Protein AF-0000000084941327 (afdb_homodimer)

Radius of gyration: 28.53 Å; Cα contacts (8 Å, |Δi|>4): 1091; chains: 2; bounding box: 85×82×48 Å

Sequence (778 aa):
MQFSSKAKGGLAVLAFLTAIGVCAWVYQLINGLGVTGMSNVNSWGLYIASFMLFVGLSAGGLIVASSASVFHIKQYKQVAVPAVITSTVCILVAALFILIDLGGVQRIWRLFANPNFTSPLLWDVCVITTYLVINILDLLWMCGKNADDRKVEALSRVALPVAILVHSVTAWIFGLQIARAWYTAIMAPIFVASALDSGLAILLIALACLDKVGLFVLSKDVFKSLAGLLATCIAVDAFFIGCEVLTMAYPGAGESVALSHMLTGATAPFFWAEIIGGLLVPFLILVFAKNRENTALVIIASALVVCGVFCKRIWLLLTSFITPNVYGGPGISLGTSDAVATHSPASVWATVGTYAPTAFEIAIWVGVISLGVIMFTMLSKKLLSSRAAMQFSSKAKGGLAVLAFLTAIGVCAWVYQLINGLGVTGMSNVNSWGLYIASFMLFVGLSAGGLIVASSASVFHIKQYKQVAVPAVITSTVCILVAALFILIDLGGVQRIWRLFANPNFTSPLLWDVCVITTYLVINILDLLWMCGKNADDRKVEALSRVALPVAILVHSVTAWIFGLQIARAWYTAIMAPIFVASALDSGLAILLIALACLDKVGLFVLSKDVFKSLAGLLATCIAVDAFFIGCEVLTMAYPGAGESVALSHMLTGATAPFFWAEIIGGLLVPFLILVFAKNRENTALVIIASALVVCGVFCKRIWLLLTSFITPNVYGGPGISLGTSDAVATHSPASVWATVGTYAPTAFEIAIWVGVISLGVIMFTMLSKKLLSSRAA

InterPro domains:
  IPR005614 NrfD-like [PF03916] (35-324)
  IPR052049 Membrane-bound electron transfer protein [PTHR34856] (36-377)

Solvent-accessible surface area (backbone atoms only — not comparable to full-atom values): 39212 Å² total; per-residue (Å²): 133,79,74,51,72,67,52,50,51,51,52,49,52,30,48,50,41,24,50,52,8,50,51,37,44,53,50,35,61,73,67,35,66,70,69,38,42,50,42,92,85,39,79,69,51,69,40,51,35,47,19,55,41,24,48,24,35,16,38,16,13,43,45,48,29,21,47,14,51,69,68,63,36,68,67,43,51,75,49,23,64,65,19,33,48,53,14,44,36,26,41,50,43,16,51,49,28,48,44,60,62,66,62,33,70,66,57,51,51,47,48,69,76,57,67,50,88,84,38,61,66,52,55,49,54,51,42,52,50,52,52,50,50,51,38,53,50,44,50,43,26,67,69,34,96,65,50,34,71,68,58,44,38,58,47,22,67,52,47,48,59,48,54,48,46,44,32,30,51,52,33,48,43,46,17,72,68,35,10,58,83,48,56,48,42,39,40,28,58,39,39,36,30,45,13,42,23,25,2,37,20,50,40,52,44,49,50,51,50,33,34,74,74,64,67,40,88,73,54,66,66,48,50,28,50,51,41,45,50,33,28,52,30,38,51,53,30,50,50,47,51,48,33,42,52,52,47,31,64,36,89,85,37,90,37,44,64,63,48,46,35,40,70,69,35,93,38,15,66,32,43,48,39,18,49,46,47,21,35,48,49,30,33,66,48,32,68,38,68,74,42,31,70,34,66,66,56,45,43,53,30,22,51,28,25,41,52,10,50,46,26,42,39,46,30,54,56,58,52,23,63,72,51,58,55,73,87,70,63,74,79,66,66,72,73,76,75,76,74,65,69,78,74,56,76,73,63,73,65,63,74,62,77,77,76,53,80,29,73,52,48,49,38,29,52,50,8,48,54,28,44,34,53,49,50,44,52,52,52,45,53,58,54,40,51,53,67,77,96,133,80,74,50,72,68,53,51,51,52,51,50,52,31,49,51,40,24,51,51,8,51,53,38,45,52,50,34,61,74,68,33,66,71,68,40,42,50,42,92,84,39,80,70,52,68,41,52,35,47,19,54,41,24,47,24,35,16,38,18,12,43,45,47,31,21,47,14,49,69,69,63,35,68,68,44,51,75,47,23,64,65,19,33,48,52,15,44,36,26,40,49,44,17,52,49,27,48,45,62,61,66,62,33,70,65,56,52,51,47,48,69,75,56,69,49,88,83,38,61,66,52,55,49,52,51,41,51,49,52,51,51,51,51,39,53,51,45,51,44,27,67,68,35,97,65,50,33,72,67,57,43,34,58,48,22,67,51,46,48,58,48,54,47,46,44,32,30,51,54,31,49,44,46,19,72,69,34,10,59,83,48,56,48,42,38,41,28,58,39,39,36,29,45,12,42,24,26,2,38,20,52,40,53,43,49,50,52,50,33,33,73,73,66,66,38,89,73,53,68,65,49,51,27,51,50,40,45,51,33,28,51,30,37,49,52,29,51,50,47,51,49,34,42,52,52,47,30,63,37,89,84,37,91,37,44,64,62,47,48,34,40,69,69,35,92,37,14,65,32,43,49,39,18,50,47,47,21,37,48,50,29,34,66,48,32,68,38,68,75,42,32,70,34,65,66,56,45,42,52,30,22,51,30,26,41,52,10,52,46,26,42,39,46,31,54,58,57,51,24,65,74,52,59,53,75,86,72,64,76,80,66,64,71,72,74,74,76,74,67,67,79,77,59,75,70,64,75,64,62,75,63,75,78,74,53,80,29,72,53,48,49,38,29,52,50,7,48,54,27,44,34,53,50,50,43,52,52,50,46,54,58,54,41,51,56,71,75,102

Foldseek 3Di:
DDFDPVRVVLLVVLVVLLVLLVVLLVVCLVVDCVLWLADPLQLDDDLVLLLLLLLLLLLALLLLLLCCLQVVVVLSVQCNLLSLLRSLLSLVLSVVSVCSSVSHPVVVVVCVVDPDVPDLVNVLVVLSVVLNVLSVVLNCCCQHPNNDSVVNNVSSVVNNVSSLVNQLSVQVCLCVAFAVLSVDPLSSVLSNLLSNLLNLLVSLVSQVVCCVSPLGPDDLVSQLVSLLVSLVSLVSNLVSVVVSLVQLPDPPRPNVVLNCCCCPNPLVVLNVLLPVQQRVVLNVQSVDSVSSSDSVSSNSSSVSNSSSSSSVSRSSSLSRSQRGPDPDDDPPPPPDPPVPPPPDPVPVSPPSSDGDTDPSRVSNVSSSVSVSVSSSVVSSNVRSVSVVD/DDFDPVRVVLLVVLVVLLVLLVVLLVVCLVVDCVLWLADPLQLDDDLVLLLLLLLLLLLALLLLLLCCLQVVVVLSVQCNLLSLLRSLLSLVLSVVSVQSSVSHPVVVVVCVVDPDVVDLVNVLVVLSVVLNVLSVVLNCCCQHPNNDSVVNNVSSVVNNVSSLVNQLSVQVCLCVAFAVLSVDPLSSVLSNLLSNLLNLLVSLVSQVVCCVSPLGPDDLVSQLVSLLVSLVSLVSNLVSVVVSLVQCPPPPRPNVVLNCCCCPNPLVVLNCLLPVQQRVVLNVQSVDSVSSSDSVSSNSSSVSNSSSSSSVSRSSSLSRSQRGPDDDDDPPPPPDPPVPPDPDPVPVSPPSSDGDTDPSRVSNVSSSVSVSVSSSVVSSNVRSVSVVD

pLDDT: mean 82.32, std 18.02, range [26.75, 98.5]

Nearest PDB structures (foldseek):
  8x2j-assembly1_C  TM=8.566E-01  e=9.165E-14  Chloroflexus aurantiacus J-10-fl
  6btm-assembly1_C  TM=8.550E-01  e=1.978E-13  Flavobacterium johnsoniae UW101
  6loe-assembly1_C  TM=8.663E-01  e=2.000E-11  Roseiflexus castenholzii DSM 13941
  6f0k-assembly1_C  TM=8.518E-01  e=1.090E-11  Rhodothermus marinus DSM 4252
  6btm-assembly1_F  TM=6.532E-01  e=4.441E-06  Flavobacterium johnsoniae UW101

Organism: Slackia exigua (strain ATCC 700122 / DSM 15923 / CIP 105133 / JCM 11022 / KCTC 5966 / S-7) (NCBI:txid649764)

Secondary structure (DSSP, 8-state):
-PPPHHHHHHHHHHHHHHHHHHHHHHHHHHH-GGGSS--SS----HHHHHHHHHHHHHHHHHHHHHHHHHTT-HHHHTTHHHHHHHHHHHHHHHHHHHHHHTT-HHHHHHHHHS--TT-HHHHHHHHHHHHHHHHHHHHHHHHSTT--HHHHHHHHHHHHHHHHHHHHHHHHHHHHHT-GGG--TTHHHHHHHHHHHHHHHHHHHHHHHHHHHTSSPPPHHHHHHHHHHHHHHHHHHHHHHHHHHHHHHSTT-TTHHHHHHHHHSTTHHHHHIIIIIIIIHHHHHHTSHHHHT-HHHHHHHHHHHHHHHHHHHHHHHHHHHHS-S-S--TTS----STTSSS--TTTGGG--------HHHHHHHHHHHHHHHHHHHHHHHHHHHHHH-/-PPPHHHHHHHHHHHHHHHHHHHHHHHHHHH-GGGSS--SS----HHHHHHHHHHHHHHHHHHHHHHHHHTT-HHHHTTHHHHHHHHHHHHHHHHHHHHHHTT-HHHHHHHHHS--TT-HHHHHHHHHHHHHHHHHHHHHHHHSTT--HHHHHHHHHHHHHHHHHHHHHHHHHHHHHT-GGG--TTHHHHHHHHHHHHHHHHHHHHHHHHHHHTSSPPPHHHHHHHHHHHHHHHHHHHHHHHHHHHHHHSTT-TTHHHHHHHHHSTTHHHHHIIIIIIIIHHHHHHTSHHHHT-HHHHHHHHHHHHHHHHHHHHHHHHHHHHS-S-S--TTS----GGGGSS--TTTGGG--------HHHHHHHHHHHHHHHHHHHHHHHHHHHHHH-

Structure (mmCIF, N/CA/C/O backbone):
data_AF-0000000084941327-model_v1
#
loop_
_entity.id
_entity.type
_entity.pdbx_description
1 polymer 'Polysulfide reductase, NrfD'
#
loop_
_atom_site.group_PDB
_atom_site.id
_atom_site.type_symbol
_atom_site.label_atom_id
_atom_site.label_alt_id
_atom_site.label_comp_id
_atom_site.label_asym_id
_atom_site.label_entity_id
_atom_site.label_seq_id
_atom_site.pdbx_PDB_ins_code
_atom_site.Cartn_x
_atom_site.Cartn_y
_atom_site.Cartn_z
_atom_site.occupancy
_atom_site.B_iso_or_equiv
_atom_site.auth_seq_id
_atom_site.auth_comp_id
_atom_site.auth_asym_id
_atom_site.auth_atom_id
_atom_site.pdbx_PDB_model_num
ATOM 1 N N . MET A 1 1 ? -15.281 -36.719 -10.477 1 48.69 1 MET A N 1
ATOM 2 C CA . MET A 1 1 ? -15.258 -36.062 -11.773 1 48.69 1 MET A CA 1
ATOM 3 C C . MET A 1 1 ? -14.094 -36.562 -12.617 1 48.69 1 MET A C 1
ATOM 5 O O . MET A 1 1 ? -12.945 -36.562 -12.164 1 48.69 1 MET A O 1
ATOM 9 N N . GLN A 1 2 ? -14.375 -37.406 -13.523 1 62.5 2 GLN A N 1
ATOM 10 C CA . GLN A 1 2 ? -13.406 -38.062 -14.406 1 62.5 2 GLN A CA 1
ATOM 11 C C . GLN A 1 2 ? -12.805 -37.031 -15.383 1 62.5 2 GLN A C 1
ATOM 13 O O . GLN A 1 2 ? -13.492 -36.125 -15.836 1 62.5 2 GLN A O 1
ATOM 18 N N . PHE A 1 3 ? -11.516 -36.906 -15.297 1 70.62 3 PHE A N 1
ATOM 19 C CA . PHE A 1 3 ? -10.844 -36.031 -16.25 1 70.62 3 PHE A CA 1
ATOM 20 C C . PHE A 1 3 ? -11.234 -36.375 -17.672 1 70.62 3 PHE A C 1
ATOM 22 O O . PHE A 1 3 ? -11.438 -37.531 -18 1 70.62 3 PHE A O 1
ATOM 29 N N . SER A 1 4 ? -11.578 -35.344 -18.422 1 75.38 4 SER A N 1
ATOM 30 C CA . SER A 1 4 ? -11.836 -35.531 -19.859 1 75.38 4 SER A CA 1
ATOM 31 C C . SER A 1 4 ? -10.625 -36.125 -20.562 1 75.38 4 SER A C 1
ATOM 33 O O . SER A 1 4 ? -9.516 -36.125 -20.031 1 75.38 4 SER A O 1
ATOM 35 N N . SER A 1 5 ? -10.773 -36.781 -21.672 1 74.56 5 SER A N 1
ATOM 36 C CA . SER A 1 5 ? -9.688 -37.344 -22.453 1 74.56 5 SER A CA 1
ATOM 37 C C . SER A 1 5 ? -8.625 -36.281 -22.781 1 74.56 5 SER A C 1
ATOM 39 O O . SER A 1 5 ? -7.426 -36.594 -22.75 1 74.56 5 SER A O 1
ATOM 41 N N . LYS A 1 6 ? -9.078 -35.156 -23.016 1 76.06 6 LYS A N 1
ATOM 42 C CA . LYS A 1 6 ? -8.148 -34.062 -23.312 1 76.06 6 LYS A CA 1
ATOM 43 C C . LYS A 1 6 ? -7.309 -33.688 -22.094 1 76.06 6 LYS A C 1
ATOM 45 O O . LYS A 1 6 ? -6.113 -33.406 -22.219 1 76.06 6 LYS A O 1
ATOM 50 N N . ALA A 1 7 ? -7.957 -33.812 -21.031 1 79.75 7 ALA A N 1
ATOM 51 C CA . ALA A 1 7 ? -7.262 -33.531 -19.781 1 79.75 7 ALA A CA 1
ATOM 52 C C . ALA A 1 7 ? -6.238 -34.594 -19.453 1 79.75 7 ALA A C 1
ATOM 54 O O . ALA A 1 7 ? -5.145 -34.312 -18.969 1 79.75 7 ALA A O 1
ATOM 55 N N . LYS A 1 8 ? -6.52 -35.781 -19.812 1 83.56 8 LYS A N 1
ATOM 56 C CA . LYS A 1 8 ? -5.59 -36.875 -19.578 1 83.56 8 LYS A CA 1
ATOM 57 C C . LYS A 1 8 ? -4.371 -36.75 -20.484 1 83.56 8 LYS A C 1
ATOM 59 O O . LYS A 1 8 ? -3.248 -37.062 -20.062 1 83.56 8 LYS A O 1
ATOM 64 N N . GLY A 1 9 ? -4.637 -36.375 -21.672 1 86.19 9 GLY A N 1
ATOM 65 C CA . GLY A 1 9 ? -3.539 -36.156 -22.609 1 86.19 9 GLY A CA 1
ATOM 66 C C . GLY A 1 9 ? -2.607 -35.031 -22.156 1 86.19 9 GLY A C 1
ATOM 67 O O . GLY A 1 9 ? -1.385 -35.156 -22.25 1 86.19 9 GLY A O 1
ATOM 68 N N . GLY A 1 10 ? -3.191 -33.969 -21.703 1 88.69 10 GLY A N 1
ATOM 69 C CA . GLY A 1 10 ? -2.387 -32.875 -21.203 1 88.69 10 GLY A CA 1
ATOM 70 C C . GLY A 1 10 ? -1.539 -33.25 -20 1 88.69 10 GLY A C 1
ATOM 71 O O . GLY A 1 10 ? -0.37 -32.875 -19.922 1 88.69 10 GLY A O 1
ATOM 72 N N . LEU A 1 11 ? -2.119 -34.031 -19.172 1 90.44 11 LEU A N 1
ATOM 73 C CA . LEU A 1 11 ? -1.398 -34.5 -17.984 1 90.44 11 LEU A CA 1
ATOM 74 C C . LEU A 1 11 ? -0.253 -35.438 -18.375 1 90.44 11 LEU A C 1
ATOM 76 O O . LEU A 1 11 ? 0.797 -35.438 -17.734 1 90.44 11 LEU A O 1
ATOM 80 N N . ALA A 1 12 ? -0.437 -36.188 -19.406 1 93.06 12 ALA A N 1
ATOM 81 C CA . ALA A 1 12 ? 0.609 -37.094 -19.891 1 93.06 12 ALA A CA 1
ATOM 82 C C . ALA A 1 12 ? 1.792 -36.312 -20.453 1 93.06 12 ALA A C 1
ATOM 84 O O . ALA A 1 12 ? 2.949 -36.688 -20.25 1 93.06 12 ALA A O 1
ATOM 85 N N . VAL A 1 13 ? 1.488 -35.312 -21.188 1 94.81 13 VAL A N 1
ATOM 86 C CA . VAL A 1 13 ? 2.541 -34.469 -21.734 1 94.81 13 VAL A CA 1
ATOM 87 C C . VAL A 1 13 ? 3.314 -33.781 -20.609 1 94.81 13 VAL A C 1
ATOM 89 O O . VAL A 1 13 ? 4.547 -33.719 -20.641 1 94.81 13 VAL A O 1
ATOM 92 N N . LEU A 1 14 ? 2.561 -33.312 -19.656 1 96.12 14 LEU A N 1
ATOM 93 C CA . LEU A 1 14 ? 3.197 -32.656 -18.516 1 96.12 14 LEU A CA 1
ATOM 94 C C . LEU A 1 14 ? 4.066 -33.656 -17.75 1 96.12 14 LEU A C 1
ATOM 96 O O . LEU A 1 14 ? 5.152 -33.312 -17.281 1 96.12 14 LEU A O 1
ATOM 100 N N . ALA A 1 15 ? 3.627 -34.875 -17.641 1 96.31 15 ALA A N 1
ATOM 101 C CA . ALA A 1 15 ? 4.406 -35.906 -16.969 1 96.31 15 ALA A CA 1
ATOM 102 C C . ALA A 1 15 ? 5.684 -36.219 -17.734 1 96.31 15 ALA A C 1
ATOM 104 O O . ALA A 1 15 ? 6.738 -36.438 -17.141 1 96.31 15 ALA A O 1
ATOM 105 N N . PHE A 1 16 ? 5.535 -36.219 -19 1 96.81 16 PHE A N 1
ATOM 106 C CA . PHE A 1 16 ? 6.691 -36.469 -19.859 1 96.81 16 PHE A CA 1
ATOM 107 C C . PHE A 1 16 ? 7.723 -35.375 -19.719 1 96.81 16 PHE A C 1
ATOM 109 O O . PHE A 1 16 ? 8.922 -35.625 -19.578 1 96.81 16 PHE A O 1
ATOM 116 N N . LEU A 1 17 ? 7.273 -34.188 -19.719 1 97.06 17 LEU A N 1
ATOM 117 C CA . LEU A 1 17 ? 8.164 -33.031 -19.562 1 97.06 17 LEU A CA 1
ATOM 118 C C . LEU A 1 17 ? 8.805 -33.031 -18.188 1 97.06 17 LEU A C 1
ATOM 120 O O . LEU A 1 17 ? 9.977 -32.656 -18.031 1 97.06 17 LEU A O 1
ATOM 124 N N . THR A 1 18 ? 8.039 -33.406 -17.234 1 97.38 18 THR A N 1
ATOM 125 C CA . THR A 1 18 ? 8.578 -33.5 -15.883 1 97.38 18 THR A CA 1
ATOM 126 C C . THR A 1 18 ? 9.688 -34.562 -15.828 1 97.38 18 THR A C 1
ATOM 128 O O . THR A 1 18 ? 10.727 -34.344 -15.203 1 97.38 18 THR A O 1
ATOM 131 N N . ALA A 1 19 ? 9.5 -35.656 -16.469 1 97.38 19 ALA A N 1
ATOM 132 C CA . ALA A 1 19 ? 10.5 -36.719 -16.5 1 97.38 19 ALA A CA 1
ATOM 133 C C . ALA A 1 19 ? 11.789 -36.25 -17.156 1 97.38 19 ALA A C 1
ATOM 135 O O . ALA A 1 19 ? 12.883 -36.562 -16.688 1 97.38 19 ALA A O 1
ATOM 136 N N . ILE A 1 20 ? 11.633 -35.531 -18.234 1 96.56 20 ILE A N 1
ATOM 137 C CA . ILE A 1 20 ? 12.797 -34.969 -18.922 1 96.56 20 ILE A CA 1
ATOM 138 C C . ILE A 1 20 ? 13.539 -34.031 -17.984 1 96.56 20 ILE A C 1
ATOM 140 O O . ILE A 1 20 ? 14.773 -34.031 -17.938 1 96.56 20 ILE A O 1
ATOM 144 N N . GLY A 1 21 ? 12.789 -33.219 -17.297 1 96 21 GLY A N 1
ATOM 145 C CA . GLY A 1 21 ? 13.391 -32.312 -16.344 1 96 21 GLY A CA 1
ATOM 146 C C . GLY A 1 21 ? 14.133 -33 -15.219 1 96 21 GLY A C 1
ATOM 147 O O . GLY A 1 21 ? 15.219 -32.594 -14.828 1 96 21 GLY A O 1
ATOM 148 N N . VAL A 1 22 ? 13.578 -34.062 -14.719 1 95.38 22 VAL A N 1
ATOM 149 C CA . VAL A 1 22 ? 14.211 -34.844 -13.648 1 95.38 22 VAL A CA 1
ATOM 150 C C . VAL A 1 22 ? 15.492 -35.469 -14.164 1 95.38 22 VAL A C 1
ATOM 152 O O . VAL A 1 22 ? 16.516 -35.5 -13.461 1 95.38 22 VAL A O 1
ATOM 155 N N . CYS A 1 23 ? 15.477 -35.969 -15.359 1 94.56 23 CYS A N 1
ATOM 156 C CA . CYS A 1 23 ? 16.672 -36.562 -15.953 1 94.56 23 CYS A CA 1
ATOM 157 C C . CYS A 1 23 ? 17.766 -35.531 -16.109 1 94.56 23 CYS A C 1
ATOM 159 O O . CYS A 1 23 ? 18.938 -35.812 -15.82 1 94.56 23 CYS A O 1
ATOM 161 N N . ALA A 1 24 ? 17.375 -34.406 -16.562 1 93.94 24 ALA A N 1
ATOM 162 C CA . ALA A 1 24 ? 18.359 -33.344 -16.703 1 93.94 24 ALA A CA 1
ATOM 163 C C . ALA A 1 24 ? 18.922 -32.906 -15.344 1 93.94 24 ALA A C 1
ATOM 165 O O . ALA A 1 24 ? 20.094 -32.594 -15.234 1 93.94 24 ALA A O 1
ATOM 166 N N . TRP A 1 25 ? 18.078 -32.906 -14.406 1 92.56 25 TRP A N 1
ATOM 167 C CA . TRP A 1 25 ? 18.516 -32.531 -13.062 1 92.56 25 TRP A CA 1
ATOM 168 C C . TRP A 1 25 ? 19.5 -33.562 -12.508 1 92.56 25 TRP A C 1
ATOM 170 O O . TRP A 1 25 ? 20.5 -33.188 -11.867 1 92.56 25 TRP A O 1
ATOM 180 N N . VAL A 1 26 ? 19.219 -34.812 -12.695 1 90.75 26 VAL A N 1
ATOM 181 C CA . VAL A 1 26 ? 20.125 -35.875 -12.25 1 90.75 26 VAL A CA 1
ATOM 182 C C . VAL A 1 26 ? 21.484 -35.719 -12.938 1 90.75 26 VAL A C 1
ATOM 184 O O . VAL A 1 26 ? 22.531 -35.906 -12.305 1 90.75 26 VAL A O 1
ATOM 187 N N . TYR A 1 27 ? 21.406 -35.375 -14.195 1 90.31 27 TYR A N 1
ATOM 188 C CA . TYR A 1 27 ? 22.656 -35.125 -14.922 1 90.31 27 TYR A CA 1
ATOM 189 C C . TYR A 1 27 ? 23.406 -33.969 -14.297 1 90.31 27 TYR A C 1
ATOM 191 O O . TYR A 1 27 ? 24.641 -34.031 -14.164 1 90.31 27 TYR A O 1
ATOM 199 N N . GLN A 1 28 ? 22.75 -32.969 -13.961 1 89.12 28 GLN A N 1
ATOM 200 C CA . GLN A 1 28 ? 23.359 -31.797 -13.328 1 89.12 28 GLN A CA 1
ATOM 201 C C . GLN A 1 28 ? 23.953 -32.156 -11.969 1 89.12 28 GLN A C 1
ATOM 203 O O . GLN A 1 28 ? 25 -31.625 -11.578 1 89.12 28 GLN A O 1
ATOM 208 N N . LEU A 1 29 ? 23.297 -33.031 -11.227 1 85.88 29 LEU A N 1
ATOM 209 C CA . LEU A 1 29 ? 23.766 -33.438 -9.914 1 85.88 29 LEU A CA 1
ATOM 210 C C . LEU A 1 29 ? 25.078 -34.219 -10.031 1 85.88 29 LEU A C 1
ATOM 212 O O . LEU A 1 29 ? 25.969 -34.094 -9.188 1 85.88 29 LEU A O 1
ATOM 216 N N . ILE A 1 30 ? 25.188 -34.969 -11.078 1 85.25 30 ILE A N 1
ATOM 217 C CA . ILE A 1 30 ? 26.359 -35.812 -11.266 1 85.25 30 ILE A CA 1
ATOM 218 C C . ILE A 1 30 ? 27.531 -35 -11.766 1 85.25 30 ILE A C 1
ATOM 220 O O . ILE A 1 30 ? 28.672 -35.188 -11.32 1 85.25 30 ILE A O 1
ATOM 224 N N . ASN A 1 31 ? 27.297 -34.031 -12.656 1 85.19 31 ASN A N 1
ATOM 225 C CA . ASN A 1 31 ? 28.359 -33.281 -13.289 1 85.19 31 ASN A CA 1
ATOM 226 C C . ASN A 1 31 ? 28.578 -31.938 -12.594 1 85.19 31 ASN A C 1
ATOM 228 O O . ASN A 1 31 ? 29.547 -31.219 -12.891 1 85.19 31 ASN A O 1
ATOM 232 N N . GLY A 1 32 ? 27.703 -31.625 -11.664 1 78.94 32 GLY A N 1
ATOM 233 C CA . GLY A 1 32 ? 27.844 -30.359 -10.961 1 78.94 32 GLY A CA 1
ATOM 234 C C . GLY A 1 32 ? 27.172 -29.203 -11.672 1 78.94 32 GLY A C 1
ATOM 235 O O . GLY A 1 32 ? 26.609 -29.375 -12.75 1 78.94 32 GLY A O 1
ATOM 236 N N . LEU A 1 33 ? 27.312 -27.984 -11.141 1 76.75 33 LEU A N 1
ATOM 237 C CA . LEU A 1 33 ? 26.641 -26.812 -11.672 1 76.75 33 LEU A CA 1
ATOM 238 C C . LEU A 1 33 ? 27.406 -26.25 -12.875 1 76.75 33 LEU A C 1
ATOM 240 O O . LEU A 1 33 ? 26.938 -25.312 -13.523 1 76.75 33 LEU A O 1
ATOM 244 N N . GLY A 1 34 ? 28.438 -26.844 -13.133 1 76 34 GLY A N 1
ATOM 245 C CA . GLY A 1 34 ? 29.219 -26.453 -14.305 1 76 34 GLY A CA 1
ATOM 246 C C . GLY A 1 34 ? 28.469 -26.672 -15.609 1 76 34 GLY A C 1
ATOM 247 O O . GLY A 1 34 ? 28.797 -26.062 -16.625 1 76 34 GLY A O 1
ATOM 248 N N . VAL A 1 35 ? 27.469 -27.484 -15.562 1 78.12 35 VAL A N 1
ATOM 249 C CA . VAL A 1 35 ? 26.688 -27.766 -16.766 1 78.12 35 VAL A CA 1
ATOM 250 C C . VAL A 1 35 ? 25.766 -26.578 -17.062 1 78.12 35 VAL A C 1
ATOM 252 O O . VAL A 1 35 ? 25.234 -26.469 -18.172 1 78.12 35 VAL A O 1
ATOM 255 N N . THR A 1 36 ? 25.625 -25.734 -16.109 1 81 36 THR A N 1
ATOM 256 C CA . THR A 1 36 ? 24.781 -24.547 -16.281 1 81 36 THR A CA 1
ATOM 257 C C . THR A 1 36 ? 25.594 -23.391 -16.875 1 81 36 THR A C 1
ATOM 259 O O . THR A 1 36 ? 26.797 -23.516 -17.078 1 81 36 THR A O 1
ATOM 262 N N . GLY A 1 37 ? 24.844 -22.375 -17.297 1 75 37 GLY A N 1
ATOM 263 C CA . GLY A 1 37 ? 25.516 -21.172 -17.797 1 75 37 GLY A CA 1
ATOM 264 C C . GLY A 1 37 ? 26.047 -20.281 -16.703 1 75 37 GLY A C 1
ATOM 265 O O . GLY A 1 37 ? 26.562 -19.203 -16.969 1 75 37 GLY A O 1
ATOM 266 N N . MET A 1 38 ? 26 -20.781 -15.539 1 75.12 38 MET A N 1
ATOM 267 C CA . MET A 1 38 ? 26.469 -19.984 -14.406 1 75.12 38 MET A CA 1
ATOM 268 C C . MET A 1 38 ? 27.984 -20.094 -14.242 1 75.12 38 MET A C 1
ATOM 270 O O . MET A 1 38 ? 28.594 -21.062 -14.719 1 75.12 38 MET A O 1
ATOM 274 N N . SER A 1 39 ? 28.469 -18.984 -13.805 1 68.31 39 SER A N 1
ATOM 275 C CA . SER A 1 39 ? 29.906 -18.938 -13.531 1 68.31 39 SER A CA 1
ATOM 276 C C . SER A 1 39 ? 30.188 -18.359 -12.148 1 68.31 39 SER A C 1
ATOM 278 O O . SER A 1 39 ? 29.25 -18.031 -11.406 1 68.31 39 SER A O 1
ATOM 280 N N . ASN A 1 40 ? 31.391 -18.359 -11.812 1 60.78 40 ASN A N 1
ATOM 281 C CA . ASN A 1 40 ? 31.781 -17.797 -10.523 1 60.78 40 ASN A CA 1
ATOM 282 C C . ASN A 1 40 ? 31.438 -16.312 -10.43 1 60.78 40 ASN A C 1
ATOM 284 O O . ASN A 1 40 ? 31.141 -15.805 -9.344 1 60.78 40 ASN A O 1
ATOM 288 N N . VAL A 1 41 ? 31.422 -15.734 -11.586 1 57.66 41 VAL A N 1
ATOM 289 C CA . VAL A 1 41 ? 31.125 -14.305 -11.617 1 57.66 41 VAL A CA 1
ATOM 290 C C . VAL A 1 41 ? 29.609 -14.102 -11.609 1 57.66 41 VAL A C 1
ATOM 292 O O . VAL A 1 41 ? 29.094 -13.195 -10.953 1 57.66 41 VAL A O 1
ATOM 295 N N . ASN A 1 42 ? 28.984 -15.047 -12.266 1 63.94 42 ASN A N 1
ATOM 296 C CA . ASN A 1 42 ? 27.516 -15.023 -12.344 1 63.94 42 ASN A CA 1
ATOM 297 C C . ASN A 1 42 ? 26.906 -16.219 -11.633 1 63.94 42 ASN A C 1
ATOM 299 O O . ASN A 1 42 ? 26.625 -17.234 -12.258 1 63.94 42 ASN A O 1
ATOM 303 N N . SER A 1 43 ? 26.672 -16.062 -10.398 1 69.38 43 SER A N 1
ATOM 304 C CA . SER A 1 43 ? 26.266 -17.188 -9.578 1 69.38 43 SER A CA 1
ATOM 305 C C . SER A 1 43 ? 24.734 -17.344 -9.578 1 69.38 43 SER A C 1
ATOM 307 O O . SER A 1 43 ? 24.219 -18.344 -9.07 1 69.38 43 SER A O 1
ATOM 309 N N . TRP A 1 44 ? 24.078 -16.375 -10.141 1 77.56 44 TRP A N 1
ATOM 310 C CA . TRP A 1 44 ? 22.625 -16.453 -10.172 1 77.56 44 TRP A CA 1
ATOM 311 C C . TRP A 1 44 ? 22.109 -16.422 -11.602 1 77.56 44 TRP A C 1
ATOM 313 O O . TRP A 1 44 ? 22.578 -15.641 -12.43 1 77.56 44 TRP A O 1
ATOM 323 N N . GLY A 1 45 ? 21.219 -17.391 -11.852 1 85.5 45 GLY A N 1
ATOM 324 C CA . GLY A 1 45 ? 20.688 -17.469 -13.203 1 85.5 45 GLY A CA 1
ATOM 325 C C . GLY A 1 45 ? 19.188 -17.719 -13.242 1 85.5 45 GLY A C 1
ATOM 326 O O . GLY A 1 45 ? 18.422 -17.078 -12.508 1 85.5 45 GLY A O 1
ATOM 327 N N . LEU A 1 46 ? 18.844 -18.656 -14.078 1 89.56 46 LEU A N 1
ATOM 328 C CA . LEU A 1 46 ? 17.438 -18.922 -14.352 1 89.56 46 LEU A CA 1
ATOM 329 C C . LEU A 1 46 ? 16.75 -19.5 -13.125 1 89.56 46 LEU A C 1
ATOM 331 O O . LEU A 1 46 ? 15.586 -19.172 -12.844 1 89.56 46 LEU A O 1
ATOM 335 N N . TYR A 1 47 ? 17.469 -20.328 -12.398 1 90.69 47 TYR A N 1
ATOM 336 C CA . TYR A 1 47 ? 16.875 -20.969 -11.227 1 90.69 47 TYR A CA 1
ATOM 337 C C . TYR A 1 47 ? 16.5 -19.953 -10.172 1 90.69 47 TYR A C 1
ATOM 339 O O . TYR A 1 47 ? 15.383 -19.969 -9.648 1 90.69 47 TYR A O 1
ATOM 347 N N . ILE A 1 48 ? 17.297 -19.016 -9.938 1 87.75 48 ILE A N 1
ATOM 348 C CA . ILE A 1 48 ? 17.062 -18.031 -8.898 1 87.75 48 ILE A CA 1
ATOM 349 C C . ILE A 1 48 ? 16.016 -17.031 -9.367 1 87.75 48 ILE A C 1
ATOM 351 O O . ILE A 1 48 ? 15.172 -16.594 -8.586 1 87.75 48 ILE A O 1
ATOM 355 N N . ALA A 1 49 ? 16.125 -16.656 -10.602 1 90.69 49 ALA A N 1
ATOM 356 C CA . ALA A 1 49 ? 15.094 -15.773 -11.148 1 90.69 49 ALA A CA 1
ATOM 357 C C . ALA A 1 49 ? 13.711 -16.406 -11.008 1 90.69 49 ALA A C 1
ATOM 359 O O . ALA A 1 49 ? 12.75 -15.727 -10.648 1 90.69 49 ALA A O 1
ATOM 360 N N . SER A 1 50 ? 13.672 -17.672 -11.289 1 95.19 50 SER A N 1
ATOM 361 C CA . SER A 1 50 ? 12.406 -18.391 -11.195 1 95.19 50 SER A CA 1
ATOM 362 C C . SER A 1 50 ? 11.984 -18.594 -9.742 1 95.19 50 SER A C 1
ATOM 364 O O . SER A 1 50 ? 10.797 -18.562 -9.422 1 95.19 50 SER A O 1
ATOM 366 N N . PHE A 1 51 ? 12.984 -18.812 -8.938 1 92.69 51 PHE A N 1
ATOM 367 C CA . PHE A 1 51 ? 12.711 -18.891 -7.504 1 92.69 51 PHE A CA 1
ATOM 368 C C . PHE A 1 51 ? 12.031 -17.609 -7.016 1 92.69 51 PHE A C 1
ATOM 370 O O . PHE A 1 51 ? 10.984 -17.672 -6.367 1 92.69 51 PHE A O 1
ATOM 377 N N . MET A 1 52 ? 12.547 -16.516 -7.398 1 91.81 52 MET A N 1
ATOM 378 C CA . MET A 1 52 ? 11.992 -15.227 -6.992 1 91.81 52 MET A CA 1
ATOM 379 C C . MET A 1 52 ? 10.594 -15.031 -7.566 1 91.81 52 MET A C 1
ATOM 381 O O . MET A 1 52 ? 9.695 -14.531 -6.879 1 91.81 52 MET A O 1
ATOM 385 N N . LEU A 1 53 ? 10.461 -15.438 -8.727 1 95.25 53 LEU A N 1
ATOM 386 C CA . LEU A 1 53 ? 9.164 -15.281 -9.383 1 95.25 53 LEU A CA 1
ATOM 387 C C . LEU A 1 53 ? 8.094 -16.094 -8.664 1 95.25 53 LEU A C 1
ATOM 389 O O . LEU A 1 53 ? 7.027 -15.562 -8.336 1 95.25 53 LEU A O 1
ATOM 393 N N . PHE A 1 54 ? 8.383 -17.281 -8.406 1 97 54 PHE A N 1
ATOM 394 C CA . PHE A 1 54 ? 7.359 -18.172 -7.867 1 97 54 PHE A CA 1
ATOM 395 C C . PHE A 1 54 ? 7.098 -17.859 -6.398 1 97 54 PHE A C 1
ATOM 397 O O . PHE A 1 54 ? 5.992 -18.078 -5.902 1 97 54 PHE A O 1
ATOM 404 N N . VAL A 1 55 ? 8.078 -17.422 -5.723 1 94.06 55 VAL A N 1
ATOM 405 C CA . VAL A 1 55 ? 7.797 -16.906 -4.387 1 94.06 55 VAL A CA 1
ATOM 406 C C . VAL A 1 55 ? 6.77 -15.781 -4.477 1 94.06 55 VAL A C 1
ATOM 408 O O . VAL A 1 55 ? 5.801 -15.75 -3.709 1 94.06 55 VAL A O 1
ATOM 411 N N . GLY A 1 56 ? 6.984 -14.914 -5.383 1 94.94 56 GLY A N 1
ATOM 412 C CA . GLY A 1 56 ? 6.047 -13.82 -5.594 1 94.94 56 GLY A CA 1
ATOM 413 C C . GLY A 1 56 ? 4.668 -14.297 -6.012 1 94.94 56 GLY A C 1
ATOM 414 O O . GLY A 1 56 ? 3.656 -13.805 -5.504 1 94.94 56 GLY A O 1
ATOM 415 N N . LEU A 1 57 ? 4.668 -15.211 -6.879 1 97.38 57 LEU A N 1
ATOM 416 C CA . LEU A 1 57 ? 3.398 -15.734 -7.375 1 97.38 57 LEU A CA 1
ATOM 417 C C . LEU A 1 57 ? 2.586 -16.359 -6.25 1 97.38 57 LEU A C 1
ATOM 419 O O . LEU A 1 57 ? 1.355 -16.391 -6.309 1 97.38 57 LEU A O 1
ATOM 423 N N . SER A 1 58 ? 3.199 -16.797 -5.289 1 96.69 58 SER A N 1
ATOM 424 C CA . SER A 1 58 ? 2.518 -17.5 -4.199 1 96.69 58 SER A CA 1
ATOM 425 C C . SER A 1 58 ? 1.755 -16.516 -3.316 1 96.69 58 SER A C 1
ATOM 427 O O . SER A 1 58 ? 0.863 -16.906 -2.564 1 96.69 58 SER A O 1
ATOM 429 N N . ALA A 1 59 ? 2.057 -15.273 -3.4 1 93.31 59 ALA A N 1
ATOM 430 C CA . ALA A 1 59 ? 1.538 -14.266 -2.477 1 93.31 59 ALA A CA 1
ATOM 431 C C . ALA A 1 59 ? 0.054 -14.008 -2.721 1 93.31 59 ALA A C 1
ATOM 433 O O . ALA A 1 59 ? -0.72 -13.852 -1.773 1 93.31 59 ALA A O 1
ATOM 434 N N . GLY A 1 60 ? -0.35 -14.008 -3.91 1 90.56 60 GLY A N 1
ATOM 435 C CA . GLY A 1 60 ? -1.706 -13.617 -4.266 1 90.56 60 GLY A CA 1
ATOM 436 C C . GLY A 1 60 ? -2.766 -14.492 -3.619 1 90.56 60 GLY A C 1
ATOM 437 O O . GLY A 1 60 ? -3.705 -13.984 -3.004 1 90.56 60 GLY A O 1
ATOM 438 N N . GLY A 1 61 ? -2.584 -15.758 -3.73 1 92.44 61 GLY A N 1
ATOM 439 C CA . GLY A 1 61 ? -3.574 -16.688 -3.195 1 92.44 61 GLY A CA 1
ATOM 440 C C . GLY A 1 61 ? -3.736 -16.578 -1.69 1 92.44 61 GLY A C 1
ATOM 441 O O . GLY A 1 61 ? -4.855 -16.438 -1.191 1 92.44 61 GLY A O 1
ATOM 442 N N . LEU A 1 62 ? -2.672 -16.562 -1.072 1 92.19 62 LEU A N 1
ATOM 443 C CA . LEU A 1 62 ? -2.73 -16.531 0.385 1 92.19 62 LEU A CA 1
ATOM 444 C C . LEU A 1 62 ? -3.254 -15.195 0.889 1 92.19 62 LEU A C 1
ATOM 446 O O . LEU A 1 62 ? -4.023 -15.148 1.852 1 92.19 62 LEU A O 1
ATOM 450 N N . ILE A 1 63 ? -2.891 -14.156 0.255 1 88.69 63 ILE A N 1
ATOM 451 C CA . ILE A 1 63 ? -3.301 -12.836 0.708 1 88.69 63 ILE A CA 1
ATOM 452 C C . ILE A 1 63 ? -4.789 -12.633 0.443 1 88.69 63 ILE A C 1
ATOM 454 O O . ILE A 1 63 ? -5.512 -12.094 1.287 1 88.69 63 ILE A O 1
ATOM 458 N N . VAL A 1 64 ? -5.258 -13.094 -0.668 1 88.94 64 VAL A N 1
ATOM 459 C CA . VAL A 1 64 ? -6.68 -12.992 -0.979 1 88.94 64 VAL A CA 1
ATOM 460 C C . VAL A 1 64 ? -7.488 -13.828 0.009 1 88.94 64 VAL A C 1
ATOM 462 O O . VAL A 1 64 ? -8.477 -13.344 0.57 1 88.94 64 VAL A O 1
ATOM 465 N N . ALA A 1 65 ? -7.059 -15.031 0.234 1 92.19 65 ALA A N 1
ATOM 466 C CA . ALA A 1 65 ? -7.773 -15.93 1.143 1 92.19 65 ALA A CA 1
ATOM 467 C C . ALA A 1 65 ? -7.754 -15.391 2.57 1 92.19 65 ALA A C 1
ATOM 469 O O . ALA A 1 65 ? -8.781 -15.391 3.258 1 92.19 65 ALA A O 1
ATOM 470 N N . SER A 1 66 ? -6.637 -14.914 2.967 1 90.25 66 SER A N 1
ATOM 471 C CA . SER A 1 66 ? -6.492 -14.422 4.332 1 90.25 66 SER A CA 1
ATOM 472 C C . SER A 1 66 ? -7.238 -13.109 4.527 1 90.25 66 SER A C 1
ATOM 474 O O . SER A 1 66 ? -7.836 -12.883 5.582 1 90.25 66 SER A O 1
ATOM 476 N N . SER A 1 67 ? -7.184 -12.242 3.574 1 84 67 SER A N 1
ATOM 477 C CA . SER A 1 67 ? -7.91 -10.984 3.674 1 84 67 SER A CA 1
ATOM 478 C C . SER A 1 67 ? -9.422 -11.219 3.709 1 84 67 SER A C 1
ATOM 480 O O . SER A 1 67 ? -10.148 -10.5 4.395 1 84 67 SER A O 1
ATOM 482 N N . ALA A 1 68 ? -9.859 -12.195 2.951 1 84.56 68 ALA A N 1
ATOM 483 C CA . ALA A 1 68 ? -11.273 -12.539 2.967 1 84.56 68 ALA A CA 1
ATOM 484 C C . ALA A 1 68 ? -11.727 -12.945 4.371 1 84.56 68 ALA A C 1
ATOM 486 O O . ALA A 1 68 ? -12.82 -12.578 4.809 1 84.56 68 ALA A O 1
ATOM 487 N N . SER A 1 69 ? -10.852 -13.633 4.965 1 83.06 69 SER A N 1
ATOM 488 C CA . SER A 1 69 ? -11.18 -14.125 6.297 1 83.06 69 SER A CA 1
ATOM 489 C C . SER A 1 69 ? -11.078 -13.008 7.34 1 83.06 69 SER A C 1
ATOM 491 O O . SER A 1 69 ? -11.969 -12.859 8.18 1 83.06 69 SER A O 1
ATOM 493 N N . VAL A 1 70 ? -10.117 -12.234 7.25 1 76.5 70 VAL A N 1
ATOM 494 C CA . VAL A 1 70 ? -9.852 -11.211 8.258 1 76.5 70 VAL A CA 1
ATOM 495 C C . VAL A 1 70 ? -10.859 -10.07 8.117 1 76.5 70 VAL A C 1
ATOM 497 O O . VAL A 1 70 ? -11.359 -9.555 9.125 1 76.5 70 VAL A O 1
ATOM 500 N N . PHE A 1 71 ? -11.211 -9.711 6.914 1 72.44 71 PHE A N 1
ATOM 501 C CA . PHE A 1 71 ? -12.094 -8.57 6.684 1 72.44 71 PHE A CA 1
ATOM 502 C C . PHE A 1 71 ? -13.516 -9.039 6.387 1 72.44 71 PHE A C 1
ATOM 504 O O . PHE A 1 71 ? -14.391 -8.227 6.066 1 72.44 71 PHE A O 1
ATOM 511 N N . HIS A 1 72 ? -13.719 -10.305 6.41 1 78 72 HIS A N 1
ATOM 512 C CA . HIS A 1 72 ? -15.023 -10.922 6.238 1 78 72 HIS A CA 1
ATOM 513 C C . HIS A 1 72 ? -15.664 -10.516 4.918 1 78 72 HIS A C 1
ATOM 515 O O . HIS A 1 72 ? -16.828 -10.094 4.887 1 78 72 HIS A O 1
ATOM 521 N N . ILE A 1 73 ? -14.844 -10.602 3.957 1 75.88 73 ILE A N 1
ATOM 522 C CA . ILE A 1 73 ? -15.344 -10.336 2.613 1 75.88 73 ILE A CA 1
ATOM 523 C C . ILE A 1 73 ? -15.93 -11.617 2.02 1 75.88 73 ILE A C 1
ATOM 525 O O . ILE A 1 73 ? -15.195 -12.453 1.492 1 75.88 73 ILE A O 1
ATOM 529 N N . LYS A 1 74 ? -17.203 -11.734 1.982 1 78.88 74 LYS A N 1
ATOM 530 C CA . LYS A 1 74 ? -17.906 -12.953 1.6 1 78.88 74 LYS A CA 1
ATOM 531 C C . LYS A 1 74 ? -17.594 -13.344 0.158 1 78.88 74 LYS A C 1
ATOM 533 O O . LYS A 1 74 ? -17.406 -14.523 -0.145 1 78.88 74 LYS A O 1
ATOM 538 N N . GLN A 1 75 ? -17.469 -12.406 -0.63 1 81.62 75 GLN A N 1
ATOM 539 C CA . GLN A 1 75 ? -17.234 -12.656 -2.047 1 81.62 75 GLN A CA 1
ATOM 540 C C . GLN A 1 75 ? -15.891 -13.352 -2.26 1 81.62 75 GLN A C 1
ATOM 542 O O . GLN A 1 75 ? -15.773 -14.242 -3.107 1 81.62 75 GLN A O 1
ATOM 547 N N . TYR A 1 76 ? -14.938 -13.047 -1.534 1 87.31 76 TYR A N 1
ATOM 548 C CA . TYR A 1 76 ? -13.594 -13.602 -1.723 1 87.31 76 TYR A CA 1
ATOM 549 C C . TYR A 1 76 ? -13.438 -14.914 -0.978 1 87.31 76 TYR A C 1
ATOM 551 O O . TYR A 1 76 ? -12.523 -15.695 -1.26 1 87.31 76 TYR A O 1
ATOM 559 N N . LYS A 1 77 ? -14.32 -15.188 -0.093 1 87.56 77 LYS A N 1
ATOM 560 C CA . LYS A 1 77 ? -14.289 -16.469 0.611 1 87.56 77 LYS A CA 1
ATOM 561 C C . LYS A 1 77 ? -14.609 -17.625 -0.332 1 87.56 77 LYS A C 1
ATOM 563 O O . LYS A 1 77 ? -14.156 -18.75 -0.121 1 87.56 77 LYS A O 1
ATOM 568 N N . GLN A 1 78 ? -15.312 -17.281 -1.331 1 89.25 78 GLN A N 1
ATOM 569 C CA . GLN A 1 78 ? -15.703 -18.297 -2.303 1 89.25 78 GLN A CA 1
ATOM 570 C C . GLN A 1 78 ? -14.484 -18.859 -3.021 1 89.25 78 GLN A C 1
ATOM 572 O O . GLN A 1 78 ? -14.5 -20.016 -3.467 1 89.25 78 GLN A O 1
ATOM 577 N N . VAL A 1 79 ? -13.453 -18.109 -3.094 1 93.56 79 VAL A N 1
ATOM 578 C CA . VAL A 1 79 ? -12.305 -18.562 -3.873 1 93.56 79 VAL A CA 1
ATOM 579 C C . VAL A 1 79 ? -11.133 -18.859 -2.939 1 93.56 79 VAL A C 1
ATOM 581 O O . VAL A 1 79 ? -10 -19.016 -3.389 1 93.56 79 VAL A O 1
ATOM 584 N N . ALA A 1 80 ? -11.359 -19.016 -1.705 1 93.69 80 ALA A N 1
ATOM 585 C CA . ALA A 1 80 ? -10.297 -19.172 -0.713 1 93.69 80 ALA A CA 1
ATOM 586 C C . ALA A 1 80 ? -9.523 -20.469 -0.918 1 93.69 80 ALA A C 1
ATOM 588 O O . ALA A 1 80 ? -8.289 -20.469 -0.908 1 93.69 80 ALA A O 1
ATOM 589 N N . VAL A 1 81 ? -10.242 -21.562 -1.155 1 94.19 81 VAL A N 1
ATOM 590 C CA . VAL A 1 81 ? -9.602 -22.859 -1.248 1 94.19 81 VAL A CA 1
ATOM 591 C C . VAL A 1 81 ? -8.719 -22.922 -2.494 1 94.19 81 VAL A C 1
ATOM 593 O O . VAL A 1 81 ? -7.516 -23.172 -2.402 1 94.19 81 VAL A O 1
ATOM 596 N N . PRO A 1 82 ? -9.266 -22.594 -3.652 1 95.88 82 PRO A N 1
ATOM 597 C CA . PRO A 1 82 ? -8.375 -22.609 -4.816 1 95.88 82 PRO A CA 1
ATOM 598 C C . PRO A 1 82 ? -7.242 -21.594 -4.695 1 95.88 82 PRO A C 1
ATOM 600 O O . PRO A 1 82 ? -6.145 -21.812 -5.215 1 95.88 82 PRO A O 1
ATOM 603 N N . ALA A 1 83 ? -7.469 -20.531 -4.035 1 96.81 83 ALA A N 1
ATOM 604 C CA . ALA A 1 83 ? -6.434 -19.516 -3.834 1 96.81 83 ALA A CA 1
ATOM 605 C C . ALA A 1 83 ? -5.273 -20.078 -3.012 1 96.81 83 ALA A C 1
ATOM 607 O O . ALA A 1 83 ? -4.109 -19.906 -3.379 1 96.81 83 ALA A O 1
ATOM 608 N N . VAL A 1 84 ? -5.582 -20.781 -1.986 1 96.69 84 VAL A N 1
ATOM 609 C CA . VAL A 1 84 ? -4.539 -21.328 -1.122 1 96.69 84 VAL A CA 1
ATOM 610 C C . VAL A 1 84 ? -3.844 -22.484 -1.821 1 96.69 84 VAL A C 1
ATOM 612 O O . VAL A 1 84 ? -2.641 -22.688 -1.648 1 96.69 84 VAL A O 1
ATOM 615 N N . ILE A 1 85 ? -4.551 -23.203 -2.605 1 97.19 85 ILE A N 1
ATOM 616 C CA . ILE A 1 85 ? -3.939 -24.266 -3.398 1 97.19 85 ILE A CA 1
ATOM 617 C C . ILE A 1 85 ? -2.9 -23.672 -4.344 1 97.19 85 ILE A C 1
ATOM 619 O O . ILE A 1 85 ? -1.777 -24.172 -4.438 1 97.19 85 ILE A O 1
ATOM 623 N N . THR A 1 86 ? -3.324 -22.625 -5.031 1 97.88 86 THR A N 1
ATOM 624 C CA . THR A 1 86 ? -2.414 -21.938 -5.945 1 97.88 86 THR A CA 1
ATOM 625 C C . THR A 1 86 ? -1.171 -21.453 -5.211 1 97.88 86 THR A C 1
ATOM 627 O O . THR A 1 86 ? -0.049 -21.625 -5.691 1 97.88 86 THR A O 1
ATOM 630 N N . SER A 1 87 ? -1.383 -20.859 -4.086 1 97.94 87 SER A N 1
ATOM 631 C CA . SER A 1 87 ? -0.281 -20.375 -3.26 1 97.94 87 SER A CA 1
ATOM 632 C C . SER A 1 87 ? 0.653 -21.516 -2.861 1 97.94 87 SER A C 1
ATOM 634 O O . SER A 1 87 ? 1.875 -21.391 -2.953 1 97.94 87 SER A O 1
ATOM 636 N N . THR A 1 88 ? 0.104 -22.594 -2.475 1 97.62 88 THR A N 1
ATOM 637 C CA . THR A 1 88 ? 0.864 -23.75 -2.006 1 97.62 88 THR A CA 1
ATOM 638 C C . THR A 1 88 ? 1.724 -24.328 -3.127 1 97.62 88 THR A C 1
ATOM 640 O O . THR A 1 88 ? 2.914 -24.578 -2.936 1 97.62 88 THR A O 1
ATOM 643 N N . VAL A 1 89 ? 1.157 -24.5 -4.219 1 98.12 89 VAL A N 1
ATOM 644 C CA . VAL A 1 89 ? 1.878 -25.078 -5.348 1 98.12 89 VAL A CA 1
ATOM 645 C C . VAL A 1 89 ? 3.002 -24.125 -5.777 1 98.12 89 VAL A C 1
ATOM 647 O O . VAL A 1 89 ? 4.121 -24.578 -6.051 1 98.12 89 VAL A O 1
ATOM 650 N N . CYS A 1 90 ? 2.707 -22.859 -5.812 1 98.06 90 CYS A N 1
ATOM 651 C CA . CYS A 1 90 ? 3.717 -21.891 -6.227 1 98.06 90 CYS A CA 1
ATOM 652 C C . CYS A 1 90 ? 4.898 -21.891 -5.266 1 98.06 90 CYS A C 1
ATOM 654 O O . CYS A 1 90 ? 6.055 -21.828 -5.695 1 98.06 90 CYS A O 1
ATOM 656 N N . ILE A 1 91 ? 4.602 -21.938 -4.02 1 96.56 91 ILE A N 1
ATOM 657 C CA . ILE A 1 91 ? 5.695 -21.906 -3.051 1 96.56 91 ILE A CA 1
ATOM 658 C C . ILE A 1 91 ? 6.5 -23.203 -3.129 1 96.56 91 ILE A C 1
ATOM 660 O O . ILE A 1 91 ? 7.719 -23.188 -2.934 1 96.56 91 ILE A O 1
ATOM 664 N N . LEU A 1 92 ? 5.898 -24.297 -3.402 1 96.62 92 LEU A N 1
ATOM 665 C CA . LEU A 1 92 ? 6.602 -25.562 -3.578 1 96.62 92 LEU A CA 1
ATOM 666 C C . LEU A 1 92 ? 7.5 -25.516 -4.809 1 96.62 92 LEU A C 1
ATOM 668 O O . LEU A 1 92 ? 8.625 -26.016 -4.777 1 96.62 92 LEU A O 1
ATOM 672 N N . VAL A 1 93 ? 6.98 -25 -5.848 1 97.06 93 VAL A N 1
ATOM 673 C CA . VAL A 1 93 ? 7.773 -24.844 -7.066 1 97.06 93 VAL A CA 1
ATOM 674 C C . VAL A 1 93 ? 8.984 -23.953 -6.785 1 97.06 93 VAL A C 1
ATOM 676 O O . VAL A 1 93 ? 10.094 -24.25 -7.242 1 97.06 93 VAL A O 1
ATOM 679 N N . ALA A 1 94 ? 8.742 -22.859 -6.051 1 95.25 94 ALA A N 1
ATOM 680 C CA . ALA A 1 94 ? 9.844 -22 -5.656 1 95.25 94 ALA A CA 1
ATOM 681 C C . ALA A 1 94 ? 10.898 -22.766 -4.867 1 95.25 94 ALA A C 1
ATOM 683 O O . ALA A 1 94 ? 12.102 -22.641 -5.125 1 95.25 94 ALA A O 1
ATOM 684 N N . ALA A 1 95 ? 10.477 -23.562 -3.971 1 91 95 ALA A N 1
ATOM 685 C CA . ALA A 1 95 ? 11.383 -24.375 -3.156 1 91 95 ALA A CA 1
ATOM 686 C C . ALA A 1 95 ? 12.195 -25.328 -4.02 1 91 95 ALA A C 1
ATOM 688 O O . ALA A 1 95 ? 13.383 -25.562 -3.766 1 91 95 ALA A O 1
ATOM 689 N N . LEU A 1 96 ? 11.602 -25.875 -5 1 93 96 LEU A N 1
ATOM 690 C CA . LEU A 1 96 ? 12.297 -26.797 -5.898 1 93 96 LEU A CA 1
ATOM 691 C C . LEU A 1 96 ? 13.391 -26.062 -6.672 1 93 96 LEU A C 1
ATOM 693 O O . LEU A 1 96 ? 14.492 -26.594 -6.836 1 93 96 LEU A O 1
ATOM 697 N N . PHE A 1 97 ? 13.109 -24.906 -7.141 1 92.94 97 PHE A N 1
ATOM 698 C CA . PHE A 1 97 ? 14.086 -24.156 -7.914 1 92.94 97 PHE A CA 1
ATOM 699 C C . PHE A 1 97 ? 15.305 -23.812 -7.062 1 92.94 97 PHE A C 1
ATOM 701 O O . PHE A 1 97 ? 16.438 -23.891 -7.539 1 92.94 97 PHE A O 1
ATOM 708 N N . ILE A 1 98 ? 15.086 -23.422 -5.844 1 87.06 98 ILE A N 1
ATOM 709 C CA . ILE A 1 98 ? 16.219 -23.047 -4.996 1 87.06 98 ILE A CA 1
ATOM 710 C C . ILE A 1 98 ? 17.016 -24.297 -4.641 1 87.06 98 ILE A C 1
ATOM 712 O O . ILE A 1 98 ? 18.234 -24.25 -4.535 1 87.06 98 ILE A O 1
ATOM 716 N N . LEU A 1 99 ? 16.375 -25.391 -4.43 1 85.69 99 LEU A N 1
ATOM 717 C CA . LEU A 1 99 ? 17.062 -26.656 -4.156 1 85.69 99 LEU A CA 1
ATOM 718 C C . LEU A 1 99 ? 17.938 -27.062 -5.332 1 85.69 99 LEU A C 1
ATOM 720 O O . LEU A 1 99 ? 19.062 -27.531 -5.137 1 85.69 99 LEU A O 1
ATOM 724 N N . ILE A 1 100 ? 17.406 -26.891 -6.492 1 88.5 100 ILE A N 1
ATOM 725 C CA . ILE A 1 100 ? 18.125 -27.25 -7.711 1 88.5 100 ILE A CA 1
ATOM 726 C C . ILE A 1 100 ? 19.312 -26.328 -7.902 1 88.5 100 ILE A C 1
ATOM 728 O O . ILE A 1 100 ? 20.391 -26.766 -8.328 1 88.5 100 ILE A O 1
ATOM 732 N N . ASP A 1 101 ? 19.094 -25.078 -7.527 1 86.44 101 ASP A N 1
ATOM 733 C CA . ASP A 1 101 ? 20.172 -24.094 -7.676 1 86.44 101 ASP A CA 1
ATOM 734 C C . ASP A 1 101 ? 21.312 -24.375 -6.703 1 86.44 101 ASP A C 1
ATOM 736 O O . ASP A 1 101 ? 22.469 -24.109 -7.012 1 86.44 101 ASP A O 1
ATOM 740 N N . LEU A 1 102 ? 21.109 -24.797 -5.539 1 79.44 102 LEU A N 1
ATOM 741 C CA . LEU A 1 102 ? 22.125 -25.031 -4.516 1 79.44 102 LEU A CA 1
ATOM 742 C C . LEU A 1 102 ? 22.953 -26.266 -4.844 1 79.44 102 LEU A C 1
ATOM 744 O O . LEU A 1 102 ? 24.031 -26.453 -4.281 1 79.44 102 LEU A O 1
ATOM 748 N N . GLY A 1 103 ? 22.734 -26.953 -5.855 1 72.06 103 GLY A N 1
ATOM 749 C CA . GLY A 1 103 ? 23.531 -28.094 -6.293 1 72.06 103 GLY A CA 1
ATOM 750 C C . GLY A 1 103 ? 23.25 -29.359 -5.508 1 72.06 103 GLY A C 1
ATOM 751 O O . GLY A 1 103 ? 24.062 -30.281 -5.508 1 72.06 103 GLY A O 1
ATOM 752 N N . GLY A 1 104 ? 22.328 -29.344 -4.684 1 66.25 104 GLY A N 1
ATOM 753 C CA . GLY A 1 104 ? 22.062 -30.656 -4.098 1 66.25 104 GLY A CA 1
ATOM 754 C C . GLY A 1 104 ? 21.469 -30.562 -2.701 1 66.25 104 GLY A C 1
ATOM 755 O O . GLY A 1 104 ? 21.594 -29.547 -2.025 1 66.25 104 GLY A O 1
ATOM 756 N N . VAL A 1 105 ? 20.766 -31.562 -2.396 1 66.25 105 VAL A N 1
ATOM 757 C CA . VAL A 1 105 ? 20.047 -31.703 -1.131 1 66.25 105 VAL A CA 1
ATOM 758 C C . VAL A 1 105 ? 21.047 -31.734 0.025 1 66.25 105 VAL A C 1
ATOM 760 O O . VAL A 1 105 ? 20.734 -31.266 1.129 1 66.25 105 VAL A O 1
ATOM 763 N N . GLN A 1 106 ? 22.219 -32.094 -0.309 1 66.25 106 GLN A N 1
ATOM 764 C CA . GLN A 1 106 ? 23.219 -32.188 0.745 1 66.25 106 GLN A CA 1
ATOM 765 C C . GLN A 1 106 ? 23.578 -30.828 1.306 1 66.25 106 GLN A C 1
ATOM 767 O O . GLN A 1 106 ? 23.812 -30.688 2.508 1 66.25 106 GLN A O 1
ATOM 772 N N . ARG A 1 107 ? 23.562 -29.938 0.435 1 67.75 107 ARG A N 1
ATOM 773 C CA . ARG A 1 107 ? 23.922 -28.594 0.881 1 67.75 107 ARG A CA 1
ATOM 774 C C . ARG A 1 107 ? 22.812 -28 1.757 1 67.75 107 ARG A C 1
ATOM 776 O O . ARG A 1 107 ? 23.094 -27.203 2.658 1 67.75 107 ARG A O 1
ATOM 783 N N . ILE A 1 108 ? 21.672 -28.453 1.51 1 69.38 108 ILE A N 1
ATOM 784 C CA . ILE A 1 108 ? 20.562 -27.969 2.314 1 69.38 108 ILE A CA 1
ATOM 785 C C . ILE A 1 108 ? 20.656 -28.547 3.725 1 69.38 108 ILE A C 1
ATOM 787 O O . ILE A 1 108 ? 20.391 -27.844 4.707 1 69.38 108 ILE A O 1
ATOM 791 N N . TRP A 1 109 ? 20.953 -29.781 3.711 1 70.12 109 TRP A N 1
ATOM 792 C CA . TRP A 1 109 ? 21.094 -30.438 5.008 1 70.12 109 TRP A CA 1
ATOM 793 C C . TRP A 1 109 ? 22.141 -29.734 5.867 1 70.12 109 TRP A C 1
ATOM 795 O O . TRP A 1 109 ? 21.969 -29.594 7.078 1 70.12 109 TRP A O 1
ATOM 805 N N . ARG A 1 110 ? 23.109 -29.234 5.277 1 69.75 110 ARG A N 1
ATOM 806 C CA . ARG A 1 110 ? 24.156 -28.547 6.016 1 69.75 110 ARG A CA 1
ATOM 807 C C . ARG A 1 110 ? 23.688 -27.188 6.531 1 69.75 110 ARG A C 1
ATOM 809 O O . ARG A 1 110 ? 24.094 -26.75 7.605 1 69.75 110 ARG A O 1
ATOM 816 N N . LEU A 1 111 ? 22.812 -26.672 5.75 1 69.88 111 LEU A N 1
ATOM 817 C CA . LEU A 1 111 ? 22.281 -25.375 6.16 1 69.88 111 LEU A CA 1
ATOM 818 C C . LEU A 1 111 ? 21.438 -25.516 7.422 1 69.88 111 LEU A C 1
ATOM 820 O O . LEU A 1 111 ? 21.469 -24.656 8.297 1 69.88 111 LEU A O 1
ATOM 824 N N . PHE A 1 112 ? 20.734 -26.641 7.547 1 73.44 112 PHE A N 1
ATOM 825 C CA . PHE A 1 112 ? 19.859 -26.875 8.695 1 73.44 112 PHE A CA 1
ATOM 826 C C . PHE A 1 112 ? 20.656 -27.406 9.883 1 73.44 112 PHE A C 1
ATOM 828 O O . PHE A 1 112 ? 20.344 -27.125 11.039 1 73.44 112 PHE A O 1
ATOM 835 N N . ALA A 1 113 ? 21.703 -28.156 9.648 1 73.88 113 ALA A N 1
ATOM 836 C CA . ALA A 1 113 ? 22.516 -28.766 10.703 1 73.88 113 ALA A CA 1
ATOM 837 C C . ALA A 1 113 ? 23.406 -27.734 11.383 1 73.88 113 ALA A C 1
ATOM 839 O O . ALA A 1 113 ? 23.672 -27.828 12.586 1 73.88 113 ALA A O 1
ATOM 840 N N . ASN A 1 114 ? 23.875 -26.703 10.633 1 76.12 114 ASN A N 1
ATOM 841 C CA . ASN A 1 114 ? 24.703 -25.625 11.172 1 76.12 114 ASN A CA 1
ATOM 842 C C . ASN A 1 114 ? 24.156 -24.25 10.797 1 76.12 114 ASN A C 1
ATOM 844 O O . ASN A 1 114 ? 24.734 -23.562 9.961 1 76.12 114 ASN A O 1
ATOM 848 N N . PRO A 1 115 ? 23.094 -24.031 11.531 1 76.38 115 PRO A N 1
ATOM 849 C CA . PRO A 1 115 ? 22.453 -22.766 11.156 1 76.38 115 PRO A CA 1
ATOM 850 C C . PRO A 1 115 ? 23.297 -21.547 11.547 1 76.38 115 PRO A C 1
ATOM 852 O O . PRO A 1 115 ? 23.781 -21.453 12.68 1 76.38 115 PRO A O 1
ATOM 855 N N . ASN A 1 116 ? 23.766 -20.859 10.508 1 75.19 116 ASN A N 1
ATOM 856 C CA . ASN A 1 116 ? 24.375 -19.547 10.719 1 75.19 116 ASN A CA 1
ATOM 857 C C . ASN A 1 116 ? 23.344 -18.438 10.602 1 75.19 116 ASN A C 1
ATOM 859 O O . ASN A 1 116 ? 22.906 -18.094 9.5 1 75.19 116 ASN A O 1
ATOM 863 N N . PHE A 1 117 ? 23.047 -17.875 11.648 1 76.5 117 PHE A N 1
ATOM 864 C CA . PHE A 1 117 ? 21.953 -16.906 11.711 1 76.5 117 PHE A CA 1
ATOM 865 C C . PHE A 1 117 ? 22.344 -15.617 10.992 1 76.5 117 PHE A C 1
ATOM 867 O O . PHE A 1 117 ? 21.484 -14.773 10.711 1 76.5 117 PHE A O 1
ATOM 874 N N . THR A 1 118 ? 23.516 -15.523 10.578 1 72.75 118 THR A N 1
ATOM 875 C CA . THR A 1 118 ? 23.938 -14.336 9.844 1 72.75 118 THR A CA 1
ATOM 876 C C . THR A 1 118 ? 23.828 -14.555 8.336 1 72.75 118 THR A C 1
ATOM 878 O O . THR A 1 118 ? 23.938 -13.609 7.551 1 72.75 118 THR A O 1
ATOM 881 N N . SER A 1 119 ? 23.453 -15.734 8.047 1 75 119 SER A N 1
ATOM 882 C CA . SER A 1 119 ? 23.344 -16.047 6.629 1 75 119 SER A CA 1
ATOM 883 C C . SER A 1 119 ? 22 -15.641 6.07 1 75 119 SER A C 1
ATOM 885 O O . SER A 1 119 ? 20.953 -16.109 6.543 1 75 119 SER A O 1
ATOM 887 N N . PRO A 1 120 ? 22.016 -14.82 5.082 1 76.62 120 PRO A N 1
ATOM 888 C CA . PRO A 1 120 ? 20.766 -14.406 4.445 1 76.62 120 PRO A CA 1
ATOM 889 C C . PRO A 1 120 ? 19.984 -15.594 3.873 1 76.62 120 PRO A C 1
ATOM 891 O O . PRO A 1 120 ? 18.75 -15.57 3.855 1 76.62 120 PRO A O 1
ATOM 894 N N . LEU A 1 121 ? 20.688 -16.594 3.457 1 73 121 LEU A N 1
ATOM 895 C CA . LEU A 1 121 ? 20.016 -17.781 2.922 1 73 121 LEU A CA 1
ATOM 896 C C . LEU A 1 121 ? 19.188 -18.469 4.004 1 73 121 LEU A C 1
ATOM 898 O O . LEU A 1 121 ? 18.125 -19 3.721 1 73 121 LEU A O 1
ATOM 902 N N . LEU A 1 122 ? 19.672 -18.469 5.148 1 80.19 122 LEU A N 1
ATOM 903 C CA . LEU A 1 122 ? 18.938 -19.078 6.246 1 80.19 122 LEU A CA 1
ATOM 904 C C . LEU A 1 122 ? 17.656 -18.328 6.531 1 80.19 122 LEU A C 1
ATOM 906 O O . LEU A 1 122 ? 16.625 -18.922 6.855 1 80.19 122 LEU A O 1
ATOM 910 N N . TRP A 1 123 ? 17.672 -17.047 6.418 1 84.12 123 TRP A N 1
ATOM 911 C CA . TRP A 1 123 ? 16.453 -16.266 6.598 1 84.12 123 TRP A CA 1
ATOM 912 C C . TRP A 1 123 ? 15.391 -16.656 5.578 1 84.12 123 TRP A C 1
ATOM 914 O O . TRP A 1 123 ? 14.219 -16.781 5.926 1 84.12 123 TRP A O 1
ATOM 924 N N . ASP A 1 124 ? 15.867 -16.859 4.461 1 83.81 124 ASP A N 1
ATOM 925 C CA . ASP A 1 124 ? 14.953 -17.188 3.377 1 83.81 124 ASP A CA 1
ATOM 926 C C . ASP A 1 124 ? 14.312 -18.562 3.6 1 83.81 124 ASP A C 1
ATOM 928 O O . ASP A 1 124 ? 13.102 -18.719 3.457 1 83.81 124 ASP A O 1
ATOM 932 N N . VAL A 1 125 ? 15.133 -19.484 3.951 1 83.69 125 VAL A N 1
ATOM 933 C CA . VAL A 1 125 ? 14.633 -20.844 4.16 1 83.69 125 VAL A CA 1
ATOM 934 C C . VAL A 1 125 ? 13.641 -20.859 5.32 1 83.69 125 VAL A C 1
ATOM 936 O O . VAL A 1 125 ? 12.617 -21.547 5.258 1 83.69 125 VAL A O 1
ATOM 939 N N . CYS A 1 126 ? 13.891 -20.125 6.309 1 88.06 126 CYS A N 1
ATOM 940 C CA . CYS A 1 126 ? 13.016 -20.078 7.473 1 88.06 126 CYS A CA 1
ATOM 941 C C . CYS A 1 126 ? 11.664 -19.469 7.113 1 88.06 126 CYS A C 1
ATOM 943 O O . CYS A 1 126 ? 10.617 -20.031 7.449 1 88.06 126 CYS A O 1
ATOM 945 N N . VAL A 1 127 ? 11.703 -18.438 6.445 1 89.69 127 VAL A N 1
ATOM 946 C CA . VAL A 1 127 ? 10.453 -17.734 6.156 1 89.69 127 VAL A CA 1
ATOM 947 C C . VAL A 1 127 ? 9.641 -18.531 5.133 1 89.69 127 VAL A C 1
ATOM 949 O O . VAL A 1 127 ? 8.414 -18.609 5.23 1 89.69 127 VAL A O 1
ATOM 952 N N . ILE A 1 128 ? 10.25 -19.094 4.195 1 89.88 128 ILE A N 1
ATOM 953 C CA . ILE A 1 128 ? 9.57 -19.875 3.17 1 89.88 128 ILE A CA 1
ATOM 954 C C . ILE A 1 128 ? 8.945 -21.125 3.801 1 89.88 128 ILE A C 1
ATOM 956 O O . ILE A 1 128 ? 7.816 -21.5 3.471 1 89.88 128 ILE A O 1
ATOM 960 N N . THR A 1 129 ? 9.711 -21.719 4.691 1 91.5 129 THR A N 1
ATOM 961 C CA . THR A 1 129 ? 9.195 -22.906 5.375 1 91.5 129 THR A CA 1
ATOM 962 C C . THR A 1 129 ? 7.977 -22.547 6.223 1 91.5 129 THR A C 1
ATOM 964 O O . THR A 1 129 ? 6.977 -23.266 6.227 1 91.5 129 THR A O 1
ATOM 967 N N . THR A 1 130 ? 8.109 -21.5 6.934 1 94.06 130 THR A N 1
ATOM 968 C CA . THR A 1 130 ? 6.977 -21.031 7.723 1 94.06 130 THR A CA 1
ATOM 969 C C . THR A 1 130 ? 5.773 -20.75 6.824 1 94.06 130 THR A C 1
ATOM 971 O O . THR A 1 130 ? 4.645 -21.125 7.16 1 94.06 130 THR A O 1
ATOM 974 N N . TYR A 1 131 ? 6.016 -20.141 5.758 1 95.25 131 TYR A N 1
ATOM 975 C CA . TYR A 1 131 ? 4.977 -19.812 4.785 1 95.25 131 TYR A CA 1
ATOM 976 C C . TYR A 1 131 ? 4.309 -21.094 4.27 1 95.25 131 TYR A C 1
ATOM 978 O O . TYR A 1 131 ? 3.082 -21.141 4.148 1 95.25 131 TYR A O 1
ATOM 986 N N . LEU A 1 132 ? 5.059 -22.062 3.98 1 95.62 132 LEU A N 1
ATOM 987 C CA . LEU A 1 132 ? 4.539 -23.344 3.5 1 95.62 132 LEU A CA 1
ATOM 988 C C . LEU A 1 132 ? 3.688 -24.016 4.57 1 95.62 132 LEU A C 1
ATOM 990 O O . LEU A 1 132 ? 2.617 -24.562 4.27 1 95.62 132 LEU A O 1
ATOM 994 N N . VAL A 1 133 ? 4.125 -23.984 5.75 1 96.44 133 VAL A N 1
ATOM 995 C CA . VAL A 1 133 ? 3.385 -24.594 6.852 1 96.44 133 VAL A CA 1
ATOM 996 C C . VAL A 1 133 ? 2.033 -23.891 7.004 1 96.44 133 VAL A C 1
ATOM 998 O O . VAL A 1 133 ? 1.009 -24.547 7.195 1 96.44 133 VAL A O 1
ATOM 1001 N N . ILE A 1 134 ? 2.031 -22.641 6.91 1 96.5 134 ILE A N 1
ATOM 1002 C CA . ILE A 1 134 ? 0.796 -21.875 7.016 1 96.5 134 ILE A CA 1
ATOM 1003 C C . ILE A 1 134 ? -0.163 -22.266 5.898 1 96.5 134 ILE A C 1
ATOM 1005 O O . ILE A 1 134 ? -1.356 -22.469 6.141 1 96.5 134 ILE A O 1
ATOM 1009 N N . ASN A 1 135 ? 0.332 -22.438 4.727 1 96.69 135 ASN A N 1
ATOM 1010 C CA . ASN A 1 135 ? -0.497 -22.844 3.598 1 96.69 135 ASN A CA 1
ATOM 1011 C C . ASN A 1 135 ? -1.119 -24.219 3.824 1 96.69 135 ASN A C 1
ATOM 1013 O O . ASN A 1 135 ? -2.312 -24.422 3.588 1 96.69 135 ASN A O 1
ATOM 1017 N N . ILE A 1 136 ? -0.33 -25.125 4.27 1 95.69 136 ILE A N 1
ATOM 1018 C CA . ILE A 1 136 ? -0.791 -26.484 4.484 1 95.69 136 ILE A CA 1
ATOM 1019 C C . ILE A 1 136 ? -1.848 -26.5 5.586 1 95.69 136 ILE A C 1
ATOM 1021 O O . ILE A 1 136 ? -2.891 -27.156 5.441 1 95.69 136 ILE A O 1
ATOM 1025 N N . LEU A 1 137 ? -1.614 -25.797 6.656 1 95.38 137 LEU A N 1
ATOM 1026 C CA . LEU A 1 137 ? -2.574 -25.734 7.754 1 95.38 137 LEU A CA 1
ATOM 1027 C C . LEU A 1 137 ? -3.879 -25.094 7.297 1 95.38 137 LEU A C 1
ATOM 1029 O O . LEU A 1 137 ? -4.961 -25.516 7.703 1 95.38 137 LEU A O 1
ATOM 1033 N N . ASP A 1 138 ? -3.701 -24.078 6.52 1 94.44 138 ASP A N 1
ATOM 1034 C CA . ASP A 1 138 ? -4.887 -23.422 5.992 1 94.44 138 ASP A CA 1
ATOM 1035 C C . ASP A 1 138 ? -5.75 -24.391 5.184 1 94.44 138 ASP A C 1
ATOM 1037 O O . ASP A 1 138 ? -6.965 -24.453 5.383 1 94.44 138 ASP A O 1
ATOM 1041 N N . LEU A 1 139 ? -5.172 -25.172 4.328 1 93.94 139 LEU A N 1
ATOM 1042 C CA . LEU A 1 139 ? -5.898 -26.141 3.51 1 93.94 139 LEU A CA 1
ATOM 1043 C C . LEU A 1 139 ? -6.52 -27.219 4.379 1 93.94 139 LEU A C 1
ATOM 1045 O O . LEU A 1 139 ? -7.656 -27.641 4.141 1 93.94 139 LEU A O 1
ATOM 1049 N N . LEU A 1 140 ? -5.812 -27.641 5.395 1 93.19 140 LEU A N 1
ATOM 1050 C CA . LEU A 1 140 ? -6.316 -28.688 6.277 1 93.19 140 LEU A CA 1
ATOM 1051 C C . LEU A 1 140 ? -7.535 -28.203 7.051 1 93.19 140 LEU A C 1
ATOM 1053 O O . LEU A 1 140 ? -8.492 -28.953 7.242 1 93.19 140 LEU A O 1
ATOM 1057 N N . TRP A 1 141 ? -7.477 -26.969 7.438 1 93.19 141 TRP A N 1
ATOM 1058 C CA . TRP A 1 141 ? -8.547 -26.438 8.273 1 93.19 141 TRP A CA 1
ATOM 1059 C C . TRP A 1 141 ? -9.711 -25.938 7.426 1 93.19 141 TRP A C 1
ATOM 1061 O O . TRP A 1 141 ? -10.82 -25.75 7.93 1 93.19 141 TRP A O 1
ATOM 1071 N N . MET A 1 142 ? -9.492 -25.734 6.199 1 90.31 142 MET A N 1
ATOM 1072 C CA . MET A 1 142 ? -10.586 -25.344 5.312 1 90.31 142 MET A CA 1
ATOM 1073 C C . MET A 1 142 ? -11.312 -26.562 4.766 1 90.31 142 MET A C 1
ATOM 1075 O O . MET A 1 142 ? -12.539 -26.531 4.605 1 90.31 142 MET A O 1
ATOM 1079 N N . CYS A 1 143 ? -10.633 -27.594 4.398 1 86.81 143 CYS A N 1
ATOM 1080 C CA . CYS A 1 143 ? -11.195 -28.703 3.65 1 86.81 143 CYS A CA 1
ATOM 1081 C C . CYS A 1 143 ? -11.172 -29.984 4.477 1 86.81 143 CYS A C 1
ATOM 1083 O O . CYS A 1 143 ? -11.859 -30.953 4.156 1 86.81 143 CYS A O 1
ATOM 1085 N N . GLY A 1 144 ? -10.531 -29.984 5.508 1 78.56 144 GLY A N 1
ATOM 1086 C CA . GLY A 1 144 ? -10.359 -31.234 6.234 1 78.56 144 GLY A CA 1
ATOM 1087 C C . GLY A 1 144 ? -11.539 -31.578 7.117 1 78.56 144 GLY A C 1
ATOM 1088 O O . GLY A 1 144 ? -12.547 -30.875 7.113 1 78.56 144 GLY A O 1
ATOM 1089 N N . LYS A 1 145 ? -11.414 -32.781 7.672 1 78.88 145 LYS A N 1
ATOM 1090 C CA . LYS A 1 145 ? -12.438 -33.312 8.578 1 78.88 145 LYS A CA 1
ATOM 1091 C C . LYS A 1 145 ? -12.664 -32.344 9.75 1 78.88 145 LYS A C 1
ATOM 1093 O O . LYS A 1 145 ? -13.758 -32.312 10.312 1 78.88 145 LYS A O 1
ATOM 1098 N N . ASN A 1 146 ? -11.648 -31.641 10.016 1 80.25 146 ASN A N 1
ATOM 1099 C CA . ASN A 1 146 ? -11.711 -30.703 11.141 1 80.25 146 ASN A CA 1
ATOM 1100 C C . ASN A 1 146 ? -11.789 -29.266 10.672 1 80.25 146 ASN A C 1
ATOM 1102 O O . ASN A 1 146 ? -11.102 -28.391 11.195 1 80.25 146 ASN A O 1
ATOM 1106 N N . ALA A 1 147 ? -12.602 -29.125 9.656 1 82.38 147 ALA A N 1
ATOM 1107 C CA . ALA A 1 147 ? -12.789 -27.75 9.18 1 82.38 147 ALA A CA 1
ATOM 1108 C C . ALA A 1 147 ? -13.273 -26.844 10.297 1 82.38 147 ALA A C 1
ATOM 1110 O O . ALA A 1 147 ? -14.172 -27.219 11.062 1 82.38 147 ALA A O 1
ATOM 1111 N N . ASP A 1 148 ? -12.508 -25.766 10.57 1 88.88 148 ASP A N 1
ATOM 1112 C CA . ASP A 1 148 ? -12.789 -24.812 11.641 1 88.88 148 ASP A CA 1
ATOM 1113 C C . ASP A 1 148 ? -12.539 -23.375 11.188 1 88.88 148 ASP A C 1
ATOM 1115 O O . ASP A 1 148 ? -11.391 -22.938 11.102 1 88.88 148 ASP A O 1
ATOM 1119 N N . ASP A 1 149 ? -13.578 -22.688 11.047 1 85.81 149 ASP A N 1
ATOM 1120 C CA . ASP A 1 149 ? -13.508 -21.328 10.539 1 85.81 149 ASP A CA 1
ATOM 1121 C C . ASP A 1 149 ? -12.758 -20.422 11.508 1 85.81 149 ASP A C 1
ATOM 1123 O O . ASP A 1 149 ? -12.102 -19.453 11.094 1 85.81 149 ASP A O 1
ATOM 1127 N N . ARG A 1 150 ? -12.844 -20.766 12.727 1 85.75 150 ARG A N 1
ATOM 1128 C CA . ARG A 1 150 ? -12.18 -19.938 13.734 1 85.75 150 ARG A CA 1
ATOM 1129 C C . ARG A 1 150 ? -10.664 -20.078 13.641 1 85.75 150 ARG A C 1
ATOM 1131 O O . ARG A 1 150 ? -9.938 -19.109 13.82 1 85.75 150 ARG A O 1
ATOM 1138 N N . LYS A 1 151 ? -10.211 -21.297 13.383 1 91 151 LYS A N 1
ATOM 1139 C CA . LYS A 1 151 ? -8.781 -21.531 13.227 1 91 151 LYS A CA 1
ATOM 1140 C C . LYS A 1 151 ? -8.242 -20.875 11.961 1 91 151 LYS A C 1
ATOM 1142 O O . LYS A 1 151 ? -7.137 -20.328 11.953 1 91 151 LYS A O 1
ATOM 1147 N N . VAL A 1 152 ? -9.047 -20.969 10.945 1 91.5 152 VAL A N 1
ATOM 1148 C CA . VAL A 1 152 ? -8.672 -20.344 9.68 1 91.5 152 VAL A CA 1
ATOM 1149 C C . VAL A 1 152 ? -8.539 -18.844 9.875 1 91.5 152 VAL A C 1
ATOM 1151 O O . VAL A 1 152 ? -7.598 -18.219 9.367 1 91.5 152 VAL A O 1
ATOM 1154 N N . GLU A 1 153 ? -9.406 -18.266 10.602 1 86.88 153 GLU A N 1
ATOM 1155 C CA . GLU A 1 153 ? -9.375 -16.828 10.852 1 86.88 153 GLU A CA 1
ATOM 1156 C C . GLU A 1 153 ? -8.148 -16.438 11.664 1 86.88 153 GLU A C 1
ATOM 1158 O O . GLU A 1 153 ? -7.488 -15.445 11.367 1 86.88 153 GLU A O 1
ATOM 1163 N N . ALA A 1 154 ? -7.859 -17.172 12.68 1 86.75 154 ALA A N 1
ATOM 1164 C CA . ALA A 1 154 ? -6.688 -16.906 13.508 1 86.75 154 ALA A CA 1
ATOM 1165 C C . ALA A 1 154 ? -5.402 -17.047 12.695 1 86.75 154 ALA A C 1
ATOM 1167 O O . ALA A 1 154 ? -4.484 -16.234 12.828 1 86.75 154 ALA A O 1
ATOM 1168 N N . LEU A 1 155 ? -5.387 -18.031 11.891 1 92.31 155 LEU A N 1
ATOM 1169 C CA . LEU A 1 155 ? -4.219 -18.281 11.055 1 92.31 155 LEU A CA 1
ATOM 1170 C C . LEU A 1 155 ? -4.047 -17.156 10.031 1 92.31 155 LEU A C 1
ATOM 1172 O O . LEU A 1 155 ? -2.918 -16.797 9.688 1 92.31 155 LEU A O 1
ATOM 1176 N N . SER A 1 156 ? -5.18 -16.672 9.555 1 90.25 156 SER A N 1
ATOM 1177 C CA . SER A 1 156 ? -5.148 -15.617 8.539 1 90.25 156 SER A CA 1
ATOM 1178 C C . SER A 1 156 ? -4.52 -14.336 9.078 1 90.25 156 SER A C 1
ATOM 1180 O O . SER A 1 156 ? -3.871 -13.594 8.344 1 90.25 156 SER A O 1
ATOM 1182 N N . ARG A 1 157 ? -4.594 -14.094 10.336 1 84.12 157 ARG A N 1
ATOM 1183 C CA . ARG A 1 157 ? -4.012 -12.922 10.977 1 84.12 157 ARG A CA 1
ATOM 1184 C C . ARG A 1 157 ? -2.488 -13.008 11 1 84.12 157 ARG A C 1
ATOM 1186 O O . ARG A 1 157 ? -1.8 -11.984 10.961 1 84.12 157 ARG A O 1
ATOM 1193 N N . VAL A 1 158 ? -2.039 -14.164 10.984 1 89.56 158 VAL A N 1
ATOM 1194 C CA . VAL A 1 158 ? -0.597 -14.375 10.992 1 89.56 158 VAL A CA 1
ATOM 1195 C C . VAL A 1 158 ? -0.09 -14.523 9.555 1 89.56 158 VAL A C 1
ATOM 1197 O O . VAL A 1 158 ? 1.03 -14.117 9.242 1 89.56 158 VAL A O 1
ATOM 1200 N N . ALA A 1 159 ? -0.925 -15.062 8.742 1 93.5 159 ALA A N 1
ATOM 1201 C CA . ALA A 1 159 ? -0.548 -15.359 7.367 1 93.5 159 ALA A CA 1
ATOM 1202 C C . ALA A 1 159 ? -0.257 -14.078 6.59 1 93.5 159 ALA A C 1
ATOM 1204 O O . ALA A 1 159 ? 0.682 -14.031 5.789 1 93.5 159 ALA A O 1
ATOM 1205 N N . LEU A 1 160 ? -0.951 -13.07 6.883 1 89.5 160 LEU A N 1
ATOM 1206 C CA . LEU A 1 160 ? -0.801 -11.82 6.137 1 89.5 160 LEU A CA 1
ATOM 1207 C C . LEU A 1 160 ? 0.556 -11.18 6.41 1 89.5 160 LEU A C 1
ATOM 1209 O O . LEU A 1 160 ? 1.322 -10.922 5.48 1 89.5 160 LEU A O 1
ATOM 1213 N N . PRO A 1 161 ? 0.979 -11.023 7.648 1 89.31 161 PRO A N 1
ATOM 1214 C CA . PRO A 1 161 ? 2.303 -10.461 7.918 1 89.31 161 PRO A CA 1
ATOM 1215 C C . PRO A 1 161 ? 3.438 -11.359 7.426 1 89.31 161 PRO A C 1
ATOM 1217 O O . PRO A 1 161 ? 4.48 -10.859 6.996 1 89.31 161 PRO A O 1
ATOM 1220 N N . VAL A 1 162 ? 3.205 -12.609 7.484 1 91.69 162 VAL A N 1
ATOM 1221 C CA . VAL A 1 162 ? 4.238 -13.531 7.035 1 91.69 162 VAL A CA 1
ATOM 1222 C C . VAL A 1 162 ? 4.398 -13.43 5.52 1 91.69 162 VAL A C 1
ATOM 1224 O O . VAL A 1 162 ? 5.516 -13.5 5 1 91.69 162 VAL A O 1
ATOM 1227 N N . ALA A 1 163 ? 3.26 -13.305 4.875 1 92.12 163 ALA A N 1
ATOM 1228 C CA . ALA A 1 163 ? 3.316 -13.133 3.426 1 92.12 163 ALA A CA 1
ATOM 1229 C C . ALA A 1 163 ? 4.105 -11.883 3.049 1 92.12 163 ALA A C 1
ATOM 1231 O O . ALA A 1 163 ? 4.902 -11.906 2.107 1 92.12 163 ALA A O 1
ATOM 1232 N N . ILE A 1 164 ? 3.973 -10.867 3.74 1 91.19 164 ILE A N 1
ATOM 1233 C CA . ILE A 1 164 ? 4.699 -9.625 3.498 1 91.19 164 ILE A CA 1
ATOM 1234 C C . ILE A 1 164 ? 6.18 -9.82 3.822 1 91.19 164 ILE A C 1
ATOM 1236 O O . ILE A 1 164 ? 7.051 -9.383 3.068 1 91.19 164 ILE A O 1
ATOM 1240 N N . LEU A 1 165 ? 6.43 -10.508 4.898 1 90.12 165 LEU A N 1
ATOM 1241 C CA . LEU A 1 165 ? 7.789 -10.727 5.379 1 90.12 165 LEU A CA 1
ATOM 1242 C C . LEU A 1 165 ? 8.594 -11.555 4.387 1 90.12 165 LEU A C 1
ATOM 1244 O O . LEU A 1 165 ? 9.781 -11.297 4.172 1 90.12 165 LEU A O 1
ATOM 1248 N N . VAL A 1 166 ? 7.973 -12.516 3.822 1 91 166 VAL A N 1
ATOM 1249 C CA . VAL A 1 166 ? 8.664 -13.398 2.889 1 91 166 VAL A CA 1
ATOM 1250 C C . VAL A 1 166 ? 9.211 -12.586 1.718 1 91 166 VAL A C 1
ATOM 1252 O O . VAL A 1 166 ? 10.367 -12.75 1.321 1 91 166 VAL A O 1
ATOM 1255 N N . HIS A 1 167 ? 8.492 -11.734 1.213 1 91.12 167 HIS A N 1
ATOM 1256 C CA . HIS A 1 167 ? 8.906 -10.945 0.059 1 91.12 167 HIS A CA 1
ATOM 1257 C C . HIS A 1 167 ? 9.867 -9.828 0.471 1 91.12 167 HIS A C 1
ATOM 1259 O O . HIS A 1 167 ? 10.758 -9.453 -0.299 1 91.12 167 HIS A O 1
ATOM 1265 N N . SER A 1 168 ? 9.75 -9.375 1.696 1 90.19 168 SER A N 1
ATOM 1266 C CA . SER A 1 168 ? 10.672 -8.375 2.213 1 90.19 168 SER A CA 1
ATOM 1267 C C . SER A 1 168 ? 12.07 -8.961 2.408 1 90.19 168 SER A C 1
ATOM 1269 O O . SER A 1 168 ? 13.07 -8.336 2.041 1 90.19 168 SER A O 1
ATOM 1271 N N . VAL A 1 169 ? 12.07 -10.156 2.963 1 87.19 169 VAL A N 1
ATOM 1272 C CA . VAL A 1 169 ? 13.352 -10.82 3.201 1 87.19 169 VAL A CA 1
ATOM 1273 C C . VAL A 1 169 ? 14.055 -11.086 1.87 1 87.19 169 VAL A C 1
ATOM 1275 O O . VAL A 1 169 ? 15.266 -10.891 1.753 1 87.19 169 VAL A O 1
ATOM 1278 N N . THR A 1 170 ? 13.289 -11.477 0.957 1 83.69 170 THR A N 1
ATOM 1279 C CA . THR A 1 170 ? 13.875 -11.711 -0.36 1 83.69 170 THR A CA 1
ATOM 1280 C C . THR A 1 170 ? 14.461 -10.414 -0.921 1 83.69 170 THR A C 1
ATOM 1282 O O . THR A 1 170 ? 15.555 -10.422 -1.496 1 83.69 170 THR A O 1
ATOM 1285 N N . ALA A 1 171 ? 13.797 -9.367 -0.755 1 84.62 171 ALA A N 1
ATOM 1286 C CA . ALA A 1 171 ? 14.289 -8.07 -1.226 1 84.62 171 ALA A CA 1
ATOM 1287 C C . ALA A 1 171 ? 15.578 -7.684 -0.512 1 84.62 171 ALA A C 1
ATOM 1289 O O . ALA A 1 171 ? 16.516 -7.199 -1.144 1 84.62 171 ALA A O 1
ATOM 1290 N N . TRP A 1 172 ? 15.648 -7.922 0.744 1 82.19 172 TRP A N 1
ATOM 1291 C CA . TRP A 1 172 ? 16.812 -7.535 1.533 1 82.19 172 TRP A CA 1
ATOM 1292 C C . TRP A 1 172 ? 18.016 -8.391 1.179 1 82.19 172 TRP A C 1
ATOM 1294 O O . TRP A 1 172 ? 19.156 -7.914 1.195 1 82.19 172 TRP A O 1
ATOM 1304 N N . ILE A 1 173 ? 17.781 -9.602 0.869 1 78.12 173 ILE A N 1
ATOM 1305 C CA . ILE A 1 173 ? 18.859 -10.484 0.442 1 78.12 173 ILE A CA 1
ATOM 13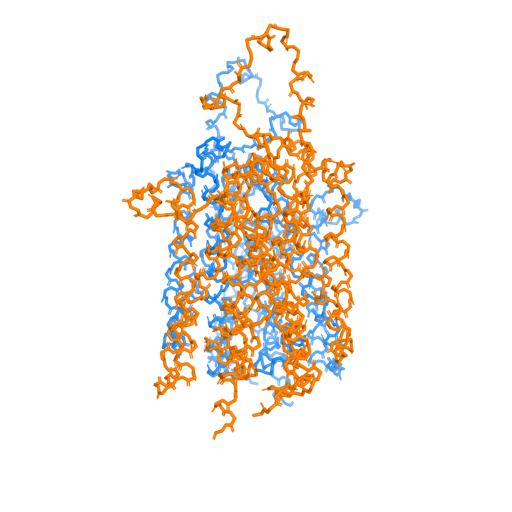06 C C . ILE A 1 173 ? 19.469 -9.961 -0.857 1 78.12 173 ILE A C 1
ATOM 1308 O O . ILE A 1 173 ? 20.688 -9.914 -1.003 1 78.12 173 ILE A O 1
ATOM 1312 N N . PHE A 1 174 ? 18.688 -9.508 -1.649 1 72.38 174 PHE A N 1
ATOM 1313 C CA . PHE A 1 174 ? 19.172 -8.977 -2.924 1 72.38 174 PHE A CA 1
ATOM 1314 C C . PHE A 1 174 ? 19.906 -7.656 -2.723 1 72.38 174 PHE A C 1
ATOM 1316 O O . PHE A 1 174 ? 20.906 -7.398 -3.375 1 72.38 174 PHE A O 1
ATOM 1323 N N . GLY A 1 175 ? 19.422 -6.863 -1.874 1 70 175 GLY A N 1
ATOM 1324 C CA . GLY A 1 175 ? 20.078 -5.594 -1.59 1 70 175 GLY A CA 1
ATOM 1325 C C . GLY A 1 175 ? 21.422 -5.758 -0.888 1 70 175 GLY A C 1
ATOM 1326 O O . GLY A 1 175 ? 22.359 -5.016 -1.165 1 70 175 GLY A O 1
ATOM 1327 N N . LEU A 1 176 ? 21.484 -6.691 -0.015 1 65.94 176 LEU A N 1
ATOM 1328 C CA . LEU A 1 176 ? 22.688 -6.883 0.782 1 65.94 176 LEU A CA 1
ATOM 1329 C C . LEU A 1 176 ? 23.766 -7.613 -0.018 1 65.94 176 LEU A C 1
ATOM 1331 O O . LEU A 1 176 ? 24.953 -7.352 0.148 1 65.94 176 LEU A O 1
ATOM 1335 N N . GLN A 1 177 ? 23.312 -8.523 -0.734 1 61.88 177 GLN A N 1
ATOM 1336 C CA . GLN A 1 177 ? 24.281 -9.414 -1.361 1 61.88 177 GLN A CA 1
ATOM 1337 C C . GLN A 1 177 ? 24.703 -8.883 -2.729 1 61.88 177 GLN A C 1
ATOM 1339 O O . GLN A 1 177 ? 25.812 -9.164 -3.195 1 61.88 177 GLN A O 1
ATOM 1344 N N . ILE A 1 178 ? 23.797 -8.211 -3.285 1 56.16 178 ILE A N 1
ATOM 1345 C CA . ILE A 1 178 ? 24.141 -8.102 -4.699 1 56.16 178 ILE A CA 1
ATOM 1346 C C . ILE A 1 178 ? 24.688 -6.707 -4.992 1 56.16 178 ILE A C 1
ATOM 1348 O O . ILE A 1 178 ? 25.766 -6.566 -5.547 1 56.16 178 ILE A O 1
ATOM 1352 N N . ALA A 1 179 ? 23.875 -5.707 -5.055 1 57.34 179 ALA A N 1
ATOM 1353 C CA . ALA A 1 179 ? 24.359 -4.445 -5.617 1 57.34 179 ALA A CA 1
ATOM 1354 C C . ALA A 1 179 ? 23.938 -3.264 -4.75 1 57.34 179 ALA A C 1
ATOM 1356 O O . ALA A 1 179 ? 22.797 -3.197 -4.289 1 57.34 179 ALA A O 1
ATOM 1357 N N . ARG A 1 180 ? 24.922 -2.512 -4.484 1 60.88 180 ARG A N 1
ATOM 1358 C CA . ARG A 1 180 ? 24.719 -1.269 -3.748 1 60.88 180 ARG A CA 1
ATOM 1359 C C . ARG A 1 180 ? 23.531 -0.488 -4.309 1 60.88 180 ARG A C 1
ATOM 1361 O O . ARG A 1 180 ? 22.797 0.153 -3.557 1 60.88 180 ARG A O 1
ATOM 1368 N N . ALA A 1 181 ? 23.375 -0.721 -5.57 1 60.72 181 ALA A N 1
ATOM 1369 C CA . ALA A 1 181 ? 22.375 0.099 -6.25 1 60.72 181 ALA A CA 1
ATOM 1370 C C . ALA A 1 181 ? 20.969 -0.268 -5.797 1 60.72 181 ALA A C 1
ATOM 1372 O O . ALA A 1 181 ? 20.047 0.548 -5.887 1 60.72 181 ALA A O 1
ATOM 1373 N N . TRP A 1 182 ? 20.938 -1.445 -5.172 1 64.44 182 TRP A N 1
ATOM 1374 C CA . TRP A 1 182 ? 19.578 -1.878 -4.844 1 64.44 182 TRP A CA 1
ATOM 1375 C C . TRP A 1 182 ? 19.375 -1.94 -3.336 1 64.44 182 TRP A C 1
ATOM 1377 O O . TRP A 1 182 ? 18.391 -2.5 -2.857 1 64.44 182 TRP A O 1
ATOM 1387 N N . TYR A 1 183 ? 20.328 -1.413 -2.748 1 72.25 183 TYR A N 1
ATOM 1388 C CA . TYR A 1 183 ? 20.141 -1.278 -1.308 1 72.25 183 TYR A CA 1
ATOM 1389 C C . TYR A 1 183 ? 19.359 -0.013 -0.975 1 72.25 183 TYR A C 1
ATOM 1391 O O . TYR A 1 183 ? 19.938 0.989 -0.549 1 72.25 183 TYR A O 1
ATOM 1399 N N . THR A 1 184 ? 18.141 -0.024 -1.263 1 77.94 184 THR A N 1
ATOM 1400 C CA . THR A 1 184 ? 17.234 1.091 -1.019 1 77.94 184 THR A CA 1
ATOM 1401 C C . THR A 1 184 ? 16.047 0.645 -0.177 1 77.94 184 THR A C 1
ATOM 1403 O O . THR A 1 184 ? 15.664 -0.526 -0.209 1 77.94 184 THR A O 1
ATOM 1406 N N . ALA A 1 185 ? 15.57 1.571 0.524 1 82.75 185 ALA A N 1
ATOM 1407 C CA . ALA A 1 185 ? 14.492 1.289 1.465 1 82.75 185 ALA A CA 1
ATOM 1408 C C . ALA A 1 185 ? 13.211 0.906 0.729 1 82.75 185 ALA A C 1
ATOM 1410 O O . ALA A 1 185 ? 12.328 0.259 1.3 1 82.75 185 ALA A O 1
ATOM 1411 N N . ILE A 1 186 ? 13.117 1.239 -0.494 1 87.94 186 ILE A N 1
ATOM 1412 C CA . ILE A 1 186 ? 11.859 1.036 -1.20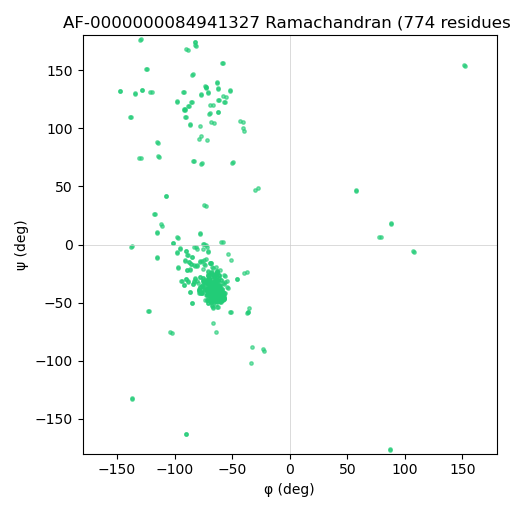9 1 87.94 186 ILE A CA 1
ATOM 1413 C C . ILE A 1 186 ? 11.852 -0.346 -1.857 1 87.94 186 ILE A C 1
ATOM 1415 O O . ILE A 1 186 ? 10.82 -0.799 -2.359 1 87.94 186 ILE A O 1
ATOM 1419 N N . MET A 1 187 ? 12.938 -1.073 -1.793 1 87.31 187 MET A N 1
ATOM 1420 C CA . MET A 1 187 ? 13.039 -2.352 -2.488 1 87.31 187 MET A CA 1
ATOM 1421 C C . MET A 1 187 ? 12.062 -3.369 -1.905 1 87.31 187 MET A C 1
ATOM 1423 O O . MET A 1 187 ? 11.359 -4.055 -2.646 1 87.31 187 MET A O 1
ATOM 1427 N N . ALA A 1 188 ? 12.055 -3.426 -0.651 1 90.5 188 ALA A N 1
ATOM 1428 C CA . ALA A 1 188 ? 11.133 -4.371 -0.026 1 90.5 188 ALA A CA 1
ATOM 1429 C C . ALA A 1 188 ? 9.688 -4.066 -0.41 1 90.5 188 ALA A C 1
ATOM 1431 O O . ALA A 1 188 ? 8.953 -4.953 -0.855 1 90.5 188 ALA A O 1
ATOM 1432 N N . PRO A 1 189 ? 9.25 -2.814 -0.333 1 93.56 189 PRO A N 1
ATOM 1433 C CA . PRO A 1 189 ? 7.898 -2.482 -0.783 1 93.56 189 PRO A CA 1
ATOM 1434 C C . PRO A 1 189 ? 7.664 -2.828 -2.252 1 93.56 189 PRO A C 1
ATOM 1436 O O . PRO A 1 189 ? 6.578 -3.291 -2.615 1 93.56 189 PRO A O 1
ATOM 1439 N N . ILE A 1 190 ? 8.617 -2.619 -3.031 1 93.06 190 ILE A N 1
ATOM 1440 C CA . ILE A 1 190 ? 8.5 -2.93 -4.453 1 93.06 190 ILE A CA 1
ATOM 1441 C C . ILE A 1 190 ? 8.305 -4.434 -4.637 1 93.06 190 ILE A C 1
ATOM 1443 O O . ILE A 1 190 ? 7.465 -4.863 -5.434 1 93.06 190 ILE A O 1
ATOM 1447 N N . PHE A 1 191 ? 9.023 -5.215 -3.9 1 93.19 191 PHE A N 1
ATOM 1448 C CA . PHE A 1 191 ? 8.906 -6.664 -4.008 1 93.19 191 PHE A CA 1
ATOM 1449 C C . PHE A 1 191 ? 7.543 -7.137 -3.525 1 93.19 191 PHE A C 1
ATOM 1451 O O . PHE A 1 191 ? 6.949 -8.047 -4.109 1 93.19 191 PHE A O 1
ATOM 1458 N N . VAL A 1 192 ? 7.094 -6.531 -2.525 1 94.19 192 VAL A N 1
ATOM 1459 C CA . VAL A 1 192 ? 5.785 -6.891 -1.991 1 94.19 192 VAL A CA 1
ATOM 1460 C C . VAL A 1 192 ? 4.695 -6.531 -2.998 1 94.19 192 VAL A C 1
ATOM 1462 O O . VAL A 1 192 ? 3.803 -7.332 -3.273 1 94.19 192 VAL A O 1
ATOM 1465 N N . ALA A 1 193 ? 4.75 -5.324 -3.516 1 94.81 193 ALA A N 1
ATOM 1466 C CA . ALA A 1 193 ? 3.758 -4.887 -4.496 1 94.81 193 ALA A CA 1
ATOM 1467 C C . ALA A 1 193 ? 3.787 -5.773 -5.738 1 94.81 193 ALA A C 1
ATOM 1469 O O . ALA A 1 193 ? 2.738 -6.137 -6.273 1 94.81 193 ALA A O 1
ATOM 1470 N N . SER A 1 194 ? 4.922 -6.082 -6.137 1 95.25 194 SER A N 1
ATOM 1471 C CA . SER A 1 194 ? 5.086 -6.949 -7.301 1 95.25 194 SER A CA 1
ATOM 1472 C C . SER A 1 194 ? 4.543 -8.344 -7.027 1 95.25 194 SER A C 1
ATOM 1474 O O . SER A 1 194 ? 3.977 -8.984 -7.918 1 95.25 194 SER A O 1
ATOM 1476 N N . ALA A 1 195 ? 4.805 -8.789 -5.844 1 95.5 195 ALA A N 1
ATOM 1477 C CA . ALA A 1 195 ? 4.273 -10.086 -5.449 1 95.5 195 ALA A CA 1
ATOM 1478 C C . ALA A 1 195 ? 2.748 -10.078 -5.434 1 95.5 195 ALA A C 1
ATOM 1480 O O . ALA A 1 195 ? 2.109 -11.062 -5.82 1 95.5 195 ALA A O 1
ATOM 1481 N N . LEU A 1 196 ? 2.227 -9 -5.074 1 95.31 196 LEU A N 1
ATOM 1482 C CA . LEU A 1 196 ? 0.773 -8.891 -5.02 1 95.31 196 LEU A CA 1
ATOM 1483 C C . LEU A 1 196 ? 0.176 -8.898 -6.422 1 95.31 196 LEU A C 1
ATOM 1485 O O . LEU A 1 196 ? -0.81 -9.602 -6.676 1 95.31 196 LEU A O 1
ATOM 1489 N N . ASP A 1 197 ? 0.711 -8.125 -7.281 1 96.75 197 ASP A N 1
ATOM 1490 C CA . ASP A 1 197 ? 0.109 -8.07 -8.609 1 96.75 197 ASP A CA 1
ATOM 1491 C C . ASP A 1 197 ? 0.336 -9.375 -9.367 1 96.75 197 ASP A C 1
ATOM 1493 O O . ASP A 1 197 ? -0.6 -9.938 -9.945 1 96.75 197 ASP A O 1
ATOM 1497 N N . SER A 1 198 ? 1.538 -9.938 -9.328 1 97.56 198 SER A N 1
ATOM 1498 C CA . SER A 1 198 ? 1.779 -11.188 -10.031 1 97.56 198 SER A CA 1
ATOM 1499 C C . SER A 1 198 ? 1.037 -12.352 -9.375 1 97.56 198 SER A C 1
ATOM 1501 O O . SER A 1 198 ? 0.548 -13.25 -10.062 1 97.56 198 SER A O 1
ATOM 1503 N N . GLY A 1 199 ? 1.004 -12.336 -8.094 1 97.44 199 GLY A N 1
ATOM 1504 C CA . GLY A 1 199 ? 0.26 -13.359 -7.379 1 97.44 199 GLY A CA 1
ATOM 1505 C C . GLY A 1 199 ? -1.22 -13.367 -7.715 1 97.44 199 GLY A C 1
ATOM 1506 O O . GLY A 1 199 ? -1.813 -14.43 -7.91 1 97.44 199 GLY A O 1
ATOM 1507 N N . LEU A 1 200 ? -1.78 -12.195 -7.734 1 97.38 200 LEU A N 1
ATOM 1508 C CA . LEU A 1 200 ? -3.188 -12.094 -8.102 1 97.38 200 LEU A CA 1
ATOM 1509 C C . LEU A 1 200 ? -3.398 -12.492 -9.562 1 97.38 200 LEU A C 1
ATOM 1511 O O . LEU A 1 200 ? -4.418 -13.094 -9.898 1 97.38 200 LEU A O 1
ATOM 1515 N N . ALA A 1 201 ? -2.461 -12.141 -10.344 1 98.44 201 ALA A N 1
ATOM 1516 C CA . ALA A 1 201 ? -2.535 -12.492 -11.758 1 98.44 201 ALA A CA 1
ATOM 1517 C C . ALA A 1 201 ? -2.578 -14 -11.945 1 98.44 201 ALA A C 1
ATOM 1519 O O . ALA A 1 201 ? -3.436 -14.523 -12.664 1 98.44 201 ALA A O 1
ATOM 1520 N N . ILE A 1 202 ? -1.694 -14.695 -11.312 1 98.44 202 ILE A N 1
ATOM 1521 C CA . ILE A 1 202 ? -1.655 -16.141 -11.484 1 98.44 202 ILE A CA 1
ATOM 1522 C C . ILE A 1 202 ? -2.904 -16.766 -10.867 1 98.44 202 ILE A C 1
ATOM 1524 O O . ILE A 1 202 ? -3.41 -17.781 -11.367 1 98.44 202 ILE A O 1
ATOM 1528 N N . LEU A 1 203 ? -3.414 -16.203 -9.82 1 97.69 203 LEU A N 1
ATOM 1529 C CA . LEU A 1 203 ? -4.652 -16.703 -9.234 1 97.69 203 LEU A CA 1
ATOM 1530 C C . LEU A 1 203 ? -5.805 -16.594 -10.227 1 97.69 203 LEU A C 1
ATOM 1532 O O . LEU A 1 203 ? -6.609 -17.531 -10.352 1 97.69 203 LEU A O 1
ATOM 1536 N N . LEU A 1 204 ? -5.906 -15.477 -10.867 1 97.94 204 LEU A N 1
ATOM 1537 C CA . LEU A 1 204 ? -6.965 -15.297 -11.852 1 97.94 204 LEU A CA 1
ATOM 1538 C C . LEU A 1 204 ? -6.844 -16.328 -12.977 1 97.94 204 LEU A C 1
ATOM 1540 O O . LEU A 1 204 ? -7.848 -16.891 -13.422 1 97.94 204 LEU A O 1
ATOM 1544 N N . ILE A 1 205 ? -5.66 -16.578 -13.422 1 97.81 205 ILE A N 1
ATOM 1545 C CA . ILE A 1 205 ? -5.426 -17.594 -14.445 1 97.81 205 ILE A CA 1
ATOM 1546 C C . ILE A 1 205 ? -5.832 -18.969 -13.914 1 97.81 205 ILE A C 1
ATOM 1548 O O . ILE A 1 205 ? -6.512 -19.719 -14.609 1 97.81 205 ILE A O 1
ATOM 1552 N N . ALA A 1 206 ? -5.441 -19.234 -12.742 1 97.19 206 ALA A N 1
ATOM 1553 C CA . ALA A 1 206 ? -5.77 -20.516 -12.125 1 97.19 206 ALA A CA 1
ATOM 1554 C C . ALA A 1 206 ? -7.281 -20.703 -12.008 1 97.19 206 ALA A C 1
ATOM 1556 O O . ALA A 1 206 ? -7.805 -21.781 -12.312 1 97.19 206 ALA A O 1
ATOM 1557 N N . LEU A 1 207 ? -7.961 -19.688 -11.562 1 96.38 207 LEU A N 1
ATOM 1558 C CA . LEU A 1 207 ? -9.406 -19.75 -11.414 1 96.38 207 LEU A CA 1
ATOM 1559 C C . LEU A 1 207 ? -10.086 -19.969 -12.758 1 96.38 207 LEU A C 1
ATOM 1561 O O . LEU A 1 207 ? -11.023 -20.766 -12.867 1 96.38 207 LEU A O 1
ATOM 1565 N N . ALA A 1 208 ? -9.625 -19.281 -13.711 1 96 208 ALA A N 1
ATOM 1566 C CA . ALA A 1 208 ? -10.188 -19.438 -15.055 1 96 208 ALA A CA 1
ATOM 1567 C C . ALA A 1 208 ? -9.969 -20.859 -15.57 1 96 208 ALA A C 1
ATOM 1569 O O . ALA A 1 208 ? -10.859 -21.438 -16.203 1 96 208 ALA A O 1
ATOM 1570 N N . CYS A 1 209 ? -8.805 -21.375 -15.344 1 93.88 209 CYS A N 1
ATOM 1571 C CA . CYS A 1 209 ? -8.5 -22.734 -15.766 1 93.88 209 CYS A CA 1
ATOM 1572 C C . CYS A 1 209 ? -9.383 -23.734 -15.047 1 93.88 209 CYS A C 1
ATOM 1574 O O . CYS A 1 209 ? -9.891 -24.688 -15.664 1 93.88 209 CYS A O 1
ATOM 1576 N N . LEU A 1 210 ? -9.594 -23.594 -13.781 1 93.62 210 LEU A N 1
ATOM 1577 C CA . LEU A 1 210 ? -10.43 -24.484 -13 1 93.62 210 LEU A CA 1
ATOM 1578 C C . LEU A 1 210 ? -11.883 -24.438 -13.477 1 93.62 210 LEU A C 1
ATOM 1580 O O . LEU A 1 210 ? -12.57 -25.453 -13.492 1 93.62 210 LEU A O 1
ATOM 1584 N N . ASP A 1 211 ? -12.281 -23.234 -13.773 1 92.44 211 ASP A N 1
ATOM 1585 C CA . ASP A 1 211 ? -13.641 -23.078 -14.297 1 92.44 211 ASP A CA 1
ATOM 1586 C C . ASP A 1 211 ? -13.789 -23.766 -15.648 1 92.44 211 ASP A C 1
ATOM 1588 O O . ASP A 1 211 ? -14.805 -24.438 -15.898 1 92.44 211 ASP A O 1
ATOM 1592 N N . LYS A 1 212 ? -12.844 -23.672 -16.484 1 89.25 212 LYS A N 1
ATOM 1593 C CA . LYS A 1 212 ? -12.875 -24.25 -17.828 1 89.25 212 LYS A CA 1
ATOM 1594 C C . LYS A 1 212 ? -12.914 -25.766 -17.75 1 89.25 212 LYS A C 1
ATOM 1596 O O . LYS A 1 212 ? -13.57 -26.422 -18.578 1 89.25 212 LYS A O 1
ATOM 1601 N N . VAL A 1 213 ? -12.18 -26.344 -16.812 1 86.81 213 VAL A N 1
ATOM 1602 C CA . VAL A 1 213 ? -12.102 -27.797 -16.703 1 86.81 213 VAL A CA 1
ATOM 1603 C C . VAL A 1 213 ? -13.281 -28.312 -15.883 1 86.81 213 VAL A C 1
ATOM 1605 O O . VAL A 1 213 ? -13.484 -29.516 -15.773 1 86.81 213 VAL A O 1
ATOM 1608 N N . GLY A 1 214 ? -14.062 -27.422 -15.219 1 87 214 GLY A N 1
ATOM 1609 C CA . GLY A 1 214 ? -15.281 -27.797 -14.516 1 87 214 GLY A CA 1
ATOM 1610 C C . GLY A 1 214 ? -15.031 -28.219 -13.078 1 87 214 GLY A C 1
ATOM 1611 O O . GLY A 1 214 ? -15.875 -28.875 -12.461 1 87 214 GLY A O 1
ATOM 1612 N N . LEU A 1 215 ? -13.93 -27.875 -12.555 1 88.56 215 LEU A N 1
ATOM 1613 C CA . LEU A 1 215 ? -13.609 -28.266 -11.188 1 88.56 215 LEU A CA 1
ATOM 1614 C C . LEU A 1 215 ? -14.102 -27.219 -10.195 1 88.56 215 LEU A C 1
ATOM 1616 O O . LEU A 1 215 ? -14.25 -27.5 -9 1 88.56 215 LEU A O 1
ATOM 1620 N N . PHE A 1 216 ? -14.281 -26 -10.711 1 90.69 216 PHE A N 1
ATOM 1621 C CA . PHE A 1 216 ? -14.703 -24.891 -9.859 1 90.69 216 PHE A CA 1
ATOM 1622 C C . PHE A 1 216 ? -15.578 -23.922 -10.641 1 90.69 216 PHE A C 1
ATOM 1624 O O . PHE A 1 216 ? -15.273 -23.578 -11.781 1 90.69 216 PHE A O 1
ATOM 1631 N N . VAL A 1 217 ? -16.703 -23.562 -10.023 1 89.56 217 VAL A N 1
ATOM 1632 C CA . VAL A 1 217 ? -17.594 -22.609 -10.656 1 89.56 217 VAL A CA 1
ATOM 1633 C C . VAL A 1 217 ? -17.25 -21.188 -10.219 1 89.56 217 VAL A C 1
ATOM 1635 O O . VAL A 1 217 ? -17.344 -20.859 -9.039 1 89.56 217 VAL A O 1
ATOM 1638 N N . LEU A 1 218 ? -16.875 -20.469 -11.148 1 88.62 218 LEU A N 1
ATOM 1639 C CA . LEU A 1 218 ? -16.422 -19.109 -10.875 1 88.62 218 LEU A CA 1
ATOM 1640 C C . LEU A 1 218 ? -17.531 -18.109 -11.133 1 88.62 218 LEU A C 1
ATOM 1642 O O . LEU A 1 218 ? -18.125 -18.094 -12.211 1 88.62 218 LEU A O 1
ATOM 1646 N N . SER A 1 219 ? -17.812 -17.359 -10.078 1 90.94 219 SER A N 1
ATOM 1647 C CA . SER A 1 219 ? -18.75 -16.266 -10.234 1 90.94 219 SER A CA 1
ATOM 1648 C C . SER A 1 219 ? -18.141 -15.109 -11.023 1 90.94 219 SER A C 1
ATOM 1650 O O . SER A 1 219 ? -17.016 -14.695 -10.75 1 90.94 219 SER A O 1
ATOM 1652 N N . LYS A 1 220 ? -18.938 -14.617 -11.938 1 90.62 220 LYS A N 1
ATOM 1653 C CA . LYS A 1 220 ? -18.453 -13.523 -12.773 1 90.62 220 LYS A CA 1
ATOM 1654 C C . LYS A 1 220 ? -18.203 -12.266 -11.945 1 90.62 220 LYS A C 1
ATOM 1656 O O . LYS A 1 220 ? -17.266 -11.508 -12.242 1 90.62 220 LYS A O 1
ATOM 1661 N N . ASP A 1 221 ? -18.938 -12.109 -10.945 1 88.38 221 ASP A N 1
ATOM 1662 C CA . ASP A 1 221 ? -18.797 -10.922 -10.109 1 88.38 221 ASP A CA 1
ATOM 1663 C C . ASP A 1 221 ? -17.5 -10.969 -9.297 1 88.38 221 ASP A C 1
ATOM 1665 O O . ASP A 1 221 ? -16.812 -9.953 -9.156 1 88.38 221 ASP A O 1
ATOM 1669 N N . VAL A 1 222 ? -17.25 -12.141 -8.82 1 89.56 222 VAL A N 1
ATOM 1670 C CA . VAL A 1 222 ? -16.047 -12.305 -8.023 1 89.56 222 VAL A CA 1
ATOM 1671 C C . VAL A 1 222 ? -14.812 -12.148 -8.922 1 89.56 222 VAL A C 1
ATOM 1673 O O . VAL A 1 222 ? -13.844 -11.492 -8.539 1 89.56 222 VAL A O 1
ATOM 1676 N N . PHE A 1 223 ? -14.922 -12.695 -10.117 1 94 223 PHE A N 1
ATOM 1677 C CA . PHE A 1 223 ? -13.828 -12.609 -11.078 1 94 223 PHE A CA 1
ATOM 1678 C C . PHE A 1 223 ? -13.578 -11.156 -11.477 1 94 223 PHE A C 1
ATOM 1680 O O . PHE A 1 223 ? -12.43 -10.711 -11.523 1 94 223 PHE A O 1
ATOM 1687 N N . LYS A 1 224 ? -14.625 -10.445 -11.664 1 91.38 224 LYS A N 1
ATOM 1688 C CA . LYS A 1 224 ? -14.539 -9.031 -12.016 1 91.38 224 LYS A CA 1
ATOM 1689 C C . LYS A 1 224 ? -13.93 -8.211 -10.883 1 91.38 224 LYS A C 1
ATOM 1691 O O . LYS A 1 224 ? -13.102 -7.332 -11.117 1 91.38 224 LYS A O 1
ATOM 1696 N N . SER A 1 225 ? -14.328 -8.516 -9.766 1 87.94 225 SER A N 1
ATOM 1697 C CA . SER A 1 225 ? -13.82 -7.805 -8.594 1 87.94 225 SER A CA 1
ATOM 1698 C C . SER A 1 225 ? -12.336 -8.078 -8.375 1 87.94 225 SER A C 1
ATOM 1700 O O . SER A 1 225 ? -11.578 -7.164 -8.055 1 87.94 225 SER A O 1
ATOM 1702 N N . LEU A 1 226 ? -11.938 -9.312 -8.57 1 92.75 226 LEU A N 1
ATOM 1703 C CA . LEU A 1 226 ? -10.531 -9.68 -8.414 1 92.75 226 LEU A CA 1
ATOM 1704 C C . LEU A 1 226 ? -9.688 -9.016 -9.492 1 92.75 226 LEU A C 1
ATOM 1706 O O . LEU A 1 226 ? -8.547 -8.609 -9.234 1 92.75 226 LEU A O 1
ATOM 1710 N N . ALA A 1 227 ? -10.227 -8.922 -10.633 1 94.94 227 ALA A N 1
ATOM 1711 C CA . ALA A 1 227 ? -9.539 -8.227 -11.711 1 94.94 227 ALA A CA 1
ATOM 1712 C C . ALA A 1 227 ? -9.344 -6.746 -11.383 1 94.94 227 ALA A C 1
ATOM 1714 O O . ALA A 1 227 ? -8.32 -6.156 -11.727 1 94.94 227 ALA A O 1
ATOM 1715 N N . GLY A 1 228 ? -10.32 -6.18 -10.766 1 90.62 228 GLY A N 1
ATOM 1716 C CA . GLY A 1 228 ? -10.188 -4.809 -10.289 1 90.62 228 GLY A CA 1
ATOM 1717 C C . GLY A 1 228 ? -9.109 -4.648 -9.227 1 90.62 228 GLY A C 1
ATOM 1718 O O . GLY A 1 228 ? -8.367 -3.668 -9.242 1 90.62 228 GLY A O 1
ATOM 1719 N N . LEU A 1 229 ? -9.07 -5.574 -8.375 1 89.75 229 LEU A N 1
ATOM 1720 C CA . LEU A 1 229 ? -8.023 -5.574 -7.355 1 89.75 229 LEU A CA 1
ATOM 1721 C C . LEU A 1 229 ? -6.645 -5.684 -7.992 1 89.75 229 LEU A C 1
ATOM 1723 O O . LEU A 1 229 ? -5.691 -5.051 -7.531 1 89.75 229 LEU A O 1
ATOM 1727 N N . LEU A 1 230 ? -6.531 -6.492 -9.023 1 95.69 230 LEU A N 1
ATOM 1728 C CA . LEU A 1 230 ? -5.273 -6.613 -9.758 1 95.69 230 LEU A CA 1
ATOM 1729 C C . LEU A 1 230 ? -4.859 -5.273 -10.352 1 95.69 230 LEU A C 1
ATOM 1731 O O . LEU A 1 230 ? -3.695 -4.883 -10.266 1 95.69 230 LEU A O 1
ATOM 1735 N N . ALA A 1 231 ? -5.797 -4.586 -10.945 1 94.12 231 ALA A N 1
ATOM 1736 C CA . ALA A 1 231 ? -5.508 -3.271 -11.516 1 94.12 231 ALA A CA 1
ATOM 1737 C C . ALA A 1 231 ? -4.965 -2.326 -10.445 1 94.12 231 ALA A C 1
ATOM 1739 O O . ALA A 1 231 ? -4.02 -1.576 -10.695 1 94.12 231 ALA A O 1
ATOM 1740 N N . THR A 1 232 ? -5.52 -2.379 -9.297 1 90 232 THR A N 1
ATOM 1741 C CA . THR A 1 232 ? -5.082 -1.536 -8.188 1 90 232 THR A CA 1
ATOM 1742 C C . THR A 1 232 ? -3.666 -1.903 -7.758 1 90 232 THR A C 1
ATOM 1744 O O . THR A 1 232 ? -2.844 -1.023 -7.5 1 90 232 THR A O 1
ATOM 1747 N N . CYS A 1 233 ? -3.387 -3.18 -7.684 1 94 233 CYS A N 1
ATOM 1748 C CA . CYS A 1 233 ? -2.061 -3.637 -7.285 1 94 233 CYS A CA 1
ATOM 1749 C C . CYS A 1 233 ? -1.012 -3.236 -8.312 1 94 233 CYS A C 1
ATOM 1751 O O . CYS A 1 233 ? 0.115 -2.891 -7.957 1 94 233 CYS A O 1
ATOM 1753 N N . ILE A 1 234 ? -1.427 -3.322 -9.578 1 96.88 234 ILE A N 1
ATOM 1754 C CA . ILE A 1 234 ? -0.524 -2.9 -10.648 1 96.88 234 ILE A CA 1
ATOM 1755 C C . ILE A 1 234 ? -0.203 -1.415 -10.492 1 96.88 234 ILE A C 1
ATOM 1757 O O . ILE A 1 234 ? 0.953 -1.006 -10.625 1 96.88 234 ILE A O 1
ATOM 1761 N N . ALA A 1 235 ? -1.173 -0.649 -10.211 1 93.62 235 ALA A N 1
ATOM 1762 C CA . ALA A 1 235 ? -0.99 0.79 -10.039 1 93.62 235 ALA A CA 1
ATOM 1763 C C . ALA A 1 235 ? -0.058 1.089 -8.867 1 93.62 235 ALA A C 1
ATOM 1765 O O . ALA A 1 235 ? 0.806 1.964 -8.961 1 93.62 235 ALA A O 1
ATOM 1766 N N . VAL A 1 236 ? -0.225 0.38 -7.797 1 92.56 236 VAL A N 1
ATOM 1767 C CA . VAL A 1 236 ? 0.623 0.56 -6.621 1 92.56 236 VAL A CA 1
ATOM 1768 C C . VAL A 1 236 ? 2.062 0.183 -6.961 1 92.56 236 VAL A C 1
ATOM 1770 O O . VAL A 1 236 ? 3 0.898 -6.598 1 92.56 236 VAL A O 1
ATOM 1773 N N . ASP A 1 237 ? 2.205 -0.932 -7.637 1 95.56 237 ASP A N 1
ATOM 1774 C CA . ASP A 1 237 ? 3.531 -1.362 -8.07 1 95.56 237 ASP A CA 1
ATOM 1775 C C . ASP A 1 237 ? 4.188 -0.311 -8.961 1 95.56 237 ASP A C 1
ATOM 1777 O O . ASP A 1 237 ? 5.355 0.037 -8.766 1 95.56 237 ASP A O 1
ATOM 1781 N N . ALA A 1 238 ? 3.424 0.172 -9.93 1 94.62 238 ALA A N 1
ATOM 1782 C CA . ALA A 1 238 ? 3.92 1.201 -10.836 1 94.62 238 ALA A CA 1
ATOM 1783 C C . ALA A 1 238 ? 4.297 2.469 -10.078 1 94.62 238 ALA A C 1
ATOM 1785 O O . ALA A 1 238 ? 5.285 3.129 -10.414 1 94.62 238 ALA A O 1
ATOM 1786 N N . PHE A 1 239 ? 3.508 2.795 -9.094 1 93.44 239 PHE A N 1
ATOM 1787 C CA . PHE A 1 239 ? 3.795 3.963 -8.266 1 93.44 239 PHE A CA 1
ATOM 1788 C C . PHE A 1 239 ? 5.133 3.807 -7.559 1 93.44 239 PHE A C 1
ATOM 1790 O O . PHE A 1 239 ? 5.949 4.734 -7.547 1 93.44 239 PHE A O 1
ATOM 1797 N N . PHE A 1 240 ? 5.453 2.66 -6.973 1 94 240 PHE A N 1
ATOM 1798 C CA . PHE A 1 240 ? 6.703 2.424 -6.258 1 94 240 PHE A CA 1
ATOM 1799 C C . PHE A 1 240 ? 7.891 2.463 -7.215 1 94 240 PHE A C 1
ATOM 1801 O O . PHE A 1 240 ? 8.914 3.076 -6.914 1 94 240 PHE A O 1
ATOM 1808 N N . ILE A 1 241 ? 7.711 1.853 -8.328 1 91.31 241 ILE A N 1
ATOM 1809 C CA . ILE A 1 241 ? 8.781 1.844 -9.312 1 91.31 241 ILE A CA 1
ATOM 1810 C C . ILE A 1 241 ? 9.031 3.264 -9.82 1 91.31 241 ILE A C 1
ATOM 1812 O O . ILE A 1 241 ? 10.18 3.666 -10.008 1 91.31 241 ILE A O 1
ATOM 1816 N N . GLY A 1 242 ? 7.941 4.008 -10.062 1 89.62 242 GLY A N 1
ATOM 1817 C CA . GLY A 1 242 ? 8.078 5.398 -10.469 1 89.62 242 GLY A CA 1
ATOM 1818 C C . GLY A 1 242 ? 8.852 6.234 -9.469 1 89.62 242 GLY A C 1
ATOM 1819 O O . GLY A 1 242 ? 9.695 7.047 -9.852 1 89.62 242 GLY A O 1
ATOM 1820 N N . CYS A 1 243 ? 8.562 6.016 -8.188 1 88.25 243 CYS A N 1
ATOM 1821 C CA . CYS A 1 243 ? 9.281 6.723 -7.137 1 88.25 243 CYS A CA 1
ATOM 1822 C C . CYS A 1 243 ? 10.766 6.379 -7.172 1 88.25 243 CYS A C 1
ATOM 1824 O O . CYS A 1 243 ? 11.617 7.258 -6.992 1 88.25 243 CYS A O 1
ATOM 1826 N N . GLU A 1 244 ? 11.062 5.145 -7.383 1 85.25 244 GLU A N 1
ATOM 1827 C CA . GLU A 1 244 ? 12.453 4.711 -7.441 1 85.25 244 GLU A CA 1
ATOM 1828 C C . GLU A 1 244 ? 13.172 5.328 -8.641 1 85.25 244 GLU A C 1
ATOM 1830 O O . GLU A 1 244 ? 14.273 5.859 -8.5 1 85.25 244 GLU A O 1
ATOM 1835 N N . VAL A 1 245 ? 12.57 5.281 -9.781 1 83.25 245 VAL A N 1
ATOM 1836 C CA . VAL A 1 245 ? 13.172 5.789 -11.008 1 83.25 245 VAL A CA 1
ATOM 1837 C C . VAL A 1 245 ? 13.359 7.301 -10.914 1 83.25 245 VAL A C 1
ATOM 1839 O O . VAL A 1 245 ? 14.383 7.836 -11.344 1 83.25 245 VAL A O 1
ATOM 1842 N N . LEU A 1 246 ? 12.414 7.965 -10.344 1 81.19 246 LEU A N 1
ATOM 1843 C CA . LEU A 1 246 ? 12.492 9.414 -10.18 1 81.19 246 LEU A CA 1
ATOM 1844 C C . LEU A 1 246 ? 13.648 9.797 -9.258 1 81.19 246 LEU A C 1
ATOM 1846 O O . LEU A 1 246 ? 14.352 10.773 -9.508 1 81.19 246 LEU A O 1
ATOM 1850 N N . THR A 1 247 ? 13.797 9.062 -8.227 1 78.06 247 THR A N 1
ATOM 1851 C CA . THR A 1 247 ? 14.875 9.336 -7.273 1 78.06 247 THR A CA 1
ATOM 1852 C C . THR A 1 247 ? 16.234 9.047 -7.895 1 78.06 247 THR A C 1
ATOM 1854 O O . THR A 1 247 ? 17.188 9.797 -7.684 1 78.06 247 THR A O 1
ATOM 1857 N N . MET A 1 248 ? 16.234 8.016 -8.656 1 75 248 MET A N 1
ATOM 1858 C CA . MET A 1 248 ? 17.5 7.672 -9.312 1 75 248 MET A CA 1
ATOM 1859 C C . MET A 1 248 ? 17.844 8.703 -10.383 1 75 248 MET A C 1
ATOM 1861 O O . MET A 1 248 ? 19.031 8.945 -10.656 1 75 248 MET A O 1
ATOM 1865 N N . ALA A 1 249 ? 16.828 9.289 -10.961 1 74.44 249 ALA A N 1
ATOM 1866 C CA . ALA A 1 249 ? 17.031 10.219 -12.07 1 74.44 249 ALA A CA 1
ATOM 1867 C C . ALA A 1 249 ? 17.438 11.594 -11.57 1 74.44 249 ALA A C 1
ATOM 1869 O O . ALA A 1 249 ? 17.922 12.43 -12.344 1 74.44 249 ALA A O 1
ATOM 1870 N N . TYR A 1 250 ? 17.188 11.82 -10.32 1 71.62 250 TYR A N 1
ATOM 1871 C CA . TYR A 1 250 ? 17.562 13.133 -9.805 1 71.62 250 TYR A CA 1
ATOM 1872 C C . TYR A 1 250 ? 19.062 13.344 -9.891 1 71.62 250 TYR A C 1
ATOM 1874 O O . TYR A 1 250 ? 19.844 12.438 -9.586 1 71.62 250 TYR A O 1
ATOM 1882 N N . PRO A 1 251 ? 19.344 14.57 -10.375 1 59.88 251 PRO A N 1
ATOM 1883 C CA . PRO A 1 251 ? 20.766 14.867 -10.547 1 59.88 251 PRO A CA 1
ATOM 1884 C C . PRO A 1 251 ? 21.547 14.852 -9.234 1 59.88 251 PRO A C 1
ATOM 1886 O O . PRO A 1 251 ? 21.078 15.398 -8.227 1 59.88 251 PRO A O 1
ATOM 1889 N N . GLY A 1 252 ? 22.578 14.047 -9.203 1 59.06 252 GLY A N 1
ATOM 1890 C CA . GLY A 1 252 ? 23.406 13.953 -8.016 1 59.06 252 GLY A CA 1
ATOM 1891 C C . GLY A 1 252 ? 23.219 12.656 -7.25 1 59.06 252 GLY A C 1
ATOM 1892 O O . GLY A 1 252 ? 23.969 12.367 -6.316 1 59.06 252 GLY A O 1
ATOM 1893 N N . ALA A 1 253 ? 22.25 12 -7.777 1 59.78 253 ALA A N 1
ATOM 1894 C CA . ALA A 1 253 ? 22.031 10.727 -7.094 1 59.78 253 ALA A CA 1
ATOM 1895 C C . ALA A 1 253 ? 23.078 9.695 -7.496 1 59.78 253 ALA A C 1
ATOM 1897 O O . ALA A 1 253 ? 23.594 9.734 -8.609 1 59.78 253 ALA A O 1
ATOM 1898 N N . GLY A 1 254 ? 23.719 9.07 -6.586 1 58.41 254 GLY A N 1
ATOM 1899 C CA . GLY A 1 254 ? 24.766 8.086 -6.797 1 58.41 254 GLY A CA 1
ATOM 1900 C C . GLY A 1 254 ? 24.312 6.91 -7.641 1 58.41 254 GLY A C 1
ATOM 1901 O O . GLY A 1 254 ? 25.125 6.066 -8.023 1 58.41 254 GLY A O 1
ATOM 1902 N N . GLU A 1 255 ? 23.047 6.984 -8.102 1 64 255 GLU A N 1
ATOM 1903 C CA . GLU A 1 255 ? 22.594 5.766 -8.766 1 64 255 GLU A CA 1
ATOM 1904 C C . GLU A 1 255 ? 22.25 6.023 -10.227 1 64 255 GLU A C 1
ATOM 1906 O O . GLU A 1 255 ? 21.469 5.285 -10.836 1 64 255 GLU A O 1
ATOM 1911 N N . SER A 1 256 ? 22.875 7.023 -10.773 1 68.5 256 SER A N 1
ATOM 1912 C CA . SER A 1 256 ? 22.625 7.387 -12.164 1 68.5 256 SER A CA 1
ATOM 1913 C C . SER A 1 256 ? 23.156 6.328 -13.117 1 68.5 256 SER A C 1
ATOM 1915 O O . SER A 1 256 ? 22.578 6.105 -14.188 1 68.5 256 SER A O 1
ATOM 1917 N N . VAL A 1 257 ? 24.156 5.637 -12.695 1 66.94 257 VAL A N 1
ATOM 1918 C CA . VAL A 1 257 ? 24.766 4.621 -13.547 1 66.94 257 VAL A CA 1
ATOM 1919 C C . VAL A 1 257 ? 23.812 3.43 -13.695 1 66.94 257 VAL A C 1
ATOM 1921 O O . VAL A 1 257 ? 23.578 2.951 -14.805 1 66.94 257 VAL A O 1
ATOM 1924 N N . ALA A 1 258 ? 23.312 3.023 -12.617 1 67.25 258 ALA A N 1
ATOM 1925 C CA . ALA A 1 258 ? 22.375 1.908 -12.656 1 67.25 258 ALA A CA 1
ATOM 1926 C C . ALA A 1 258 ? 21.141 2.26 -13.484 1 67.25 258 ALA A C 1
ATOM 1928 O O . ALA A 1 258 ? 20.625 1.422 -14.234 1 67.25 258 ALA A O 1
ATOM 1929 N N . LEU A 1 259 ? 20.75 3.484 -13.422 1 74.75 259 LEU A N 1
ATOM 1930 C CA . LEU A 1 259 ? 19.594 3.939 -14.18 1 74.75 259 LEU A CA 1
ATOM 1931 C C . LEU A 1 259 ? 19.875 3.906 -15.68 1 74.75 259 LEU A C 1
ATOM 1933 O O . LEU A 1 259 ? 19.016 3.498 -16.469 1 74.75 259 LEU A O 1
ATOM 1937 N N . SER A 1 260 ? 21.016 4.309 -16 1 75.75 260 SER A N 1
ATOM 1938 C CA . SER A 1 260 ? 21.359 4.328 -17.422 1 75.75 260 SER A CA 1
ATOM 1939 C C . SER A 1 260 ? 21.422 2.916 -18 1 75.75 260 SER A C 1
ATOM 1941 O O . SER A 1 260 ? 21.016 2.686 -19.141 1 75.75 260 SER A O 1
ATOM 1943 N N . HIS A 1 261 ? 21.859 1.98 -17.219 1 72.06 261 HIS A N 1
ATOM 1944 C CA . HIS A 1 261 ? 21.906 0.595 -17.672 1 72.06 261 HIS A CA 1
ATOM 1945 C C . HIS A 1 261 ? 20.516 0.005 -17.812 1 72.06 261 HIS A C 1
ATOM 1947 O O . HIS A 1 261 ? 20.266 -0.791 -18.719 1 72.06 261 HIS A O 1
ATOM 1953 N N . MET A 1 262 ? 19.688 0.462 -17.016 1 75.69 262 MET A N 1
ATOM 1954 C CA . MET A 1 262 ? 18.328 -0.032 -17.047 1 75.69 262 MET A CA 1
ATOM 1955 C C . MET A 1 262 ? 17.562 0.551 -18.234 1 75.69 262 MET A C 1
ATOM 1957 O O . MET A 1 262 ? 16.828 -0.163 -18.906 1 75.69 262 MET A O 1
ATOM 1961 N N . LEU A 1 263 ? 17.844 1.729 -18.531 1 78.19 263 LEU A N 1
ATOM 1962 C CA . LEU A 1 263 ? 17.047 2.42 -19.547 1 78.19 263 LEU A CA 1
ATOM 1963 C C . LEU A 1 263 ? 17.625 2.178 -20.938 1 78.19 263 LEU A C 1
ATOM 1965 O O . LEU A 1 263 ? 16.891 2.064 -21.906 1 78.19 263 LEU A O 1
ATOM 1969 N N . THR A 1 264 ? 18.906 2.027 -20.984 1 77.5 264 THR A N 1
ATOM 1970 C CA . THR A 1 264 ? 19.516 1.982 -22.312 1 77.5 264 THR A CA 1
ATOM 1971 C C . THR A 1 264 ? 20.578 0.89 -22.391 1 77.5 264 THR A C 1
ATOM 1973 O O . THR A 1 264 ? 21.109 0.618 -23.469 1 77.5 264 THR A O 1
ATOM 1976 N N . GLY A 1 265 ? 20.828 0.216 -21.375 1 77.31 265 GLY A N 1
ATOM 1977 C CA . GLY A 1 265 ? 21.891 -0.787 -21.359 1 77.31 265 GLY A CA 1
ATOM 1978 C C . GLY A 1 265 ? 21.406 -2.166 -21.766 1 77.31 265 GLY A C 1
ATOM 1979 O O . GLY A 1 265 ? 20.406 -2.293 -22.484 1 77.31 265 GLY A O 1
ATOM 1980 N N . ALA A 1 266 ? 22.156 -3.174 -21.469 1 74.56 266 ALA A N 1
ATOM 1981 C CA . ALA A 1 266 ? 21.906 -4.559 -21.859 1 74.56 266 ALA A CA 1
ATOM 1982 C C . ALA A 1 266 ? 20.625 -5.082 -21.234 1 74.56 266 ALA A C 1
ATOM 1984 O O . ALA A 1 266 ? 19.953 -5.953 -21.797 1 74.56 266 ALA A O 1
ATOM 1985 N N . THR A 1 267 ? 20.281 -4.516 -20.188 1 81.38 267 THR A N 1
ATOM 1986 C CA . THR A 1 267 ? 19.109 -5.02 -19.484 1 81.38 267 THR A CA 1
ATOM 1987 C C . THR A 1 267 ? 17.875 -4.203 -19.844 1 81.38 267 THR A C 1
ATOM 1989 O O . THR A 1 267 ? 16.781 -4.473 -19.344 1 81.38 267 THR A O 1
ATOM 1992 N N . ALA A 1 268 ? 17.953 -3.285 -20.766 1 86.31 268 ALA A N 1
ATOM 1993 C CA . ALA A 1 268 ? 16.891 -2.348 -21.141 1 86.31 268 ALA A CA 1
ATOM 1994 C C . ALA A 1 268 ? 15.672 -3.084 -21.688 1 86.31 268 ALA A C 1
ATOM 1996 O O . ALA A 1 268 ? 14.539 -2.762 -21.344 1 86.31 268 ALA A O 1
ATOM 1997 N N . PRO A 1 269 ? 15.93 -4.102 -22.516 1 87.81 269 PRO A N 1
ATOM 1998 C CA . PRO A 1 269 ? 14.742 -4.777 -23.047 1 87.81 269 PRO A CA 1
ATOM 1999 C C . PRO A 1 269 ? 13.891 -5.418 -21.938 1 87.81 269 PRO A C 1
ATOM 2001 O O . PRO A 1 269 ? 12.664 -5.406 -22.031 1 87.81 269 PRO A O 1
ATOM 2004 N N . PHE A 1 270 ? 14.508 -5.98 -21.031 1 89.25 270 PHE A N 1
ATOM 2005 C CA . PHE A 1 270 ? 13.773 -6.598 -19.938 1 89.25 270 PHE A CA 1
ATOM 2006 C C . PHE A 1 270 ? 13.078 -5.539 -19.078 1 89.25 270 PHE A C 1
ATOM 2008 O O . PHE A 1 270 ? 11.961 -5.754 -18.609 1 89.25 270 PHE A O 1
ATOM 2015 N N . PHE A 1 271 ? 13.688 -4.434 -18.938 1 90 271 PHE A N 1
ATOM 2016 C CA . PHE A 1 271 ? 13.094 -3.352 -18.156 1 90 271 PHE A CA 1
ATOM 2017 C C . PHE A 1 271 ? 11.852 -2.807 -18.844 1 90 271 PHE A C 1
ATOM 2019 O O . PHE A 1 271 ? 10.797 -2.672 -18.219 1 90 271 PHE A O 1
ATOM 2026 N N . TRP A 1 272 ? 11.969 -2.531 -20.078 1 92.31 272 TRP A N 1
ATOM 2027 C CA . TRP A 1 272 ? 10.844 -1.954 -20.797 1 92.31 272 TRP A CA 1
ATOM 2028 C C . TRP A 1 272 ? 9.734 -2.98 -21 1 92.31 272 TRP A C 1
ATOM 2030 O O . TRP A 1 272 ? 8.555 -2.625 -21.047 1 92.31 272 TRP A O 1
ATOM 2040 N N . ALA A 1 273 ? 10.125 -4.25 -21.094 1 93.12 273 ALA A N 1
ATOM 2041 C CA . ALA A 1 273 ? 9.109 -5.301 -21.141 1 93.12 273 ALA A CA 1
ATOM 2042 C C . ALA A 1 273 ? 8.289 -5.324 -19.844 1 93.12 273 ALA A C 1
ATOM 2044 O O . ALA A 1 273 ? 7.078 -5.559 -19.875 1 93.12 273 ALA A O 1
ATOM 2045 N N . GLU A 1 274 ? 8.891 -5.121 -18.797 1 94.44 274 GLU A N 1
ATOM 2046 C CA . GLU A 1 274 ? 8.188 -5.07 -17.516 1 94.44 274 GLU A CA 1
ATOM 2047 C C . GLU A 1 274 ? 7.277 -3.846 -17.438 1 94.44 274 GLU A C 1
ATOM 2049 O O . GLU A 1 274 ? 6.102 -3.961 -17.078 1 94.44 274 GLU A O 1
ATOM 2054 N N . ILE A 1 275 ? 7.824 -2.682 -17.828 1 95 275 ILE A N 1
ATOM 2055 C CA . ILE A 1 275 ? 7.113 -1.422 -17.641 1 95 275 ILE A CA 1
ATOM 2056 C C . ILE A 1 275 ? 5.949 -1.331 -18.625 1 95 275 ILE A C 1
ATOM 2058 O O . ILE A 1 275 ? 4.816 -1.053 -18.234 1 95 275 ILE A O 1
ATOM 2062 N N . ILE A 1 276 ? 6.215 -1.619 -19.844 1 95.75 276 ILE A N 1
ATOM 2063 C CA . ILE A 1 276 ? 5.188 -1.476 -20.875 1 95.75 276 ILE A CA 1
ATOM 2064 C C . ILE A 1 276 ? 4.332 -2.74 -20.922 1 95.75 276 ILE A C 1
ATOM 2066 O O . ILE A 1 276 ? 3.104 -2.67 -20.844 1 95.75 276 ILE A O 1
ATOM 2070 N N . GLY A 1 277 ? 4.957 -3.869 -21 1 95.44 277 GLY A N 1
ATOM 2071 C CA . GLY A 1 277 ? 4.246 -5.129 -21.141 1 95.44 277 GLY A CA 1
ATOM 2072 C C . GLY A 1 277 ? 3.641 -5.633 -19.844 1 95.44 277 GLY A C 1
ATOM 2073 O O . GLY A 1 277 ? 2.562 -6.23 -19.859 1 95.44 277 GLY A O 1
ATOM 2074 N N . GLY A 1 278 ? 4.297 -5.434 -18.766 1 96.62 278 GLY A N 1
ATOM 2075 C CA . GLY A 1 278 ? 3.883 -6.027 -17.5 1 96.62 278 GLY A CA 1
ATOM 2076 C C . GLY A 1 278 ? 3.072 -5.086 -16.641 1 96.62 278 GLY A C 1
ATOM 2077 O O . GLY A 1 278 ? 2.359 -5.523 -15.727 1 96.62 278 GLY A O 1
ATOM 2078 N N . LEU A 1 279 ? 3.172 -3.785 -16.891 1 96.94 279 LEU A N 1
ATOM 2079 C CA . LEU A 1 279 ? 2.484 -2.838 -16.031 1 96.94 279 LEU A CA 1
ATOM 2080 C C . LEU A 1 279 ? 1.521 -1.967 -16.828 1 96.94 279 LEU A C 1
ATOM 2082 O O . LEU A 1 279 ? 0.308 -2.014 -16.609 1 96.94 279 LEU A O 1
ATOM 2086 N N . LEU A 1 280 ? 1.953 -1.271 -17.797 1 96.81 280 LEU A N 1
ATOM 2087 C CA . LEU A 1 280 ? 1.152 -0.274 -18.5 1 96.81 280 LEU A CA 1
ATOM 2088 C C . LEU A 1 280 ? 0.011 -0.935 -19.266 1 96.81 280 LEU A C 1
ATOM 2090 O O . LEU A 1 280 ? -1.153 -0.565 -19.094 1 96.81 280 LEU A O 1
ATOM 2094 N N . VAL A 1 281 ? 0.294 -1.878 -20.094 1 97.5 281 VAL A N 1
ATOM 2095 C CA . VAL A 1 281 ? -0.703 -2.494 -20.969 1 97.5 281 VAL A CA 1
ATOM 2096 C C . VAL A 1 281 ? -1.762 -3.199 -20.109 1 97.5 281 VAL A C 1
ATOM 2098 O O . VAL A 1 281 ? -2.959 -2.949 -20.281 1 97.5 281 VAL A O 1
ATOM 2101 N N . PRO A 1 282 ? -1.361 -4.047 -19.234 1 98.06 282 PRO A N 1
ATOM 2102 C CA . PRO A 1 282 ? -2.393 -4.695 -18.438 1 98.06 282 PRO A CA 1
ATOM 2103 C C . PRO A 1 282 ? -3.209 -3.703 -17.609 1 98.06 282 PRO A C 1
ATOM 2105 O O . PRO A 1 282 ? -4.41 -3.906 -17.406 1 98.06 282 PRO A O 1
ATOM 2108 N N . PHE A 1 283 ? -2.621 -2.672 -17.094 1 96.44 283 PHE A N 1
ATOM 2109 C CA . PHE A 1 283 ? -3.359 -1.667 -16.344 1 96.44 283 PHE A CA 1
ATOM 2110 C C . PHE A 1 283 ? -4.418 -1.003 -17.219 1 96.44 283 PHE A C 1
ATOM 2112 O O . PHE A 1 283 ? -5.562 -0.828 -16.797 1 96.44 283 PHE A O 1
ATOM 2119 N N . LEU A 1 284 ? -4.008 -0.616 -18.406 1 95 284 LEU A N 1
ATOM 2120 C CA . LEU A 1 284 ? -4.934 0.059 -19.312 1 95 284 LEU A CA 1
ATOM 2121 C C . LEU A 1 284 ? -6.078 -0.866 -19.703 1 95 284 LEU A C 1
ATOM 2123 O O . LEU A 1 284 ? -7.203 -0.409 -19.922 1 95 284 LEU A O 1
ATOM 2127 N N . ILE A 1 285 ? -5.828 -2.133 -19.75 1 95.75 285 ILE A N 1
ATOM 2128 C CA . ILE A 1 285 ? -6.871 -3.102 -20.062 1 95.75 285 ILE A CA 1
ATOM 2129 C C . ILE A 1 285 ? -7.832 -3.23 -18.875 1 95.75 285 ILE A C 1
ATOM 2131 O O . ILE A 1 285 ? -9.047 -3.164 -19.047 1 95.75 285 ILE A O 1
ATOM 2135 N N . LEU A 1 286 ? -7.32 -3.295 -17.703 1 94.81 286 LEU A N 1
ATOM 2136 C CA . LEU A 1 286 ? -8.117 -3.691 -16.547 1 94.81 286 LEU A CA 1
ATOM 2137 C C . LEU A 1 286 ? -8.734 -2.475 -15.867 1 94.81 286 LEU A C 1
ATOM 2139 O O . LEU A 1 286 ? -9.648 -2.611 -15.047 1 94.81 286 LEU A O 1
ATOM 2143 N N . VAL A 1 287 ? -8.25 -1.285 -16.219 1 88.31 287 VAL A N 1
ATOM 2144 C CA . VAL A 1 287 ? -8.766 -0.088 -15.562 1 88.31 287 VAL A CA 1
ATOM 2145 C C . VAL A 1 287 ? -10.227 0.136 -15.961 1 88.31 287 VAL A C 1
ATOM 2147 O O . VAL A 1 287 ? -11 0.708 -15.188 1 88.31 287 VAL A O 1
ATOM 2150 N N . PHE A 1 288 ? -10.617 -0.387 -17.062 1 86.69 288 PHE A N 1
ATOM 2151 C CA . PHE A 1 288 ? -11.992 -0.254 -17.531 1 86.69 288 PHE A CA 1
ATOM 2152 C C . PHE A 1 288 ? -12.836 -1.439 -17.078 1 86.69 288 PHE A C 1
ATOM 2154 O O . PHE A 1 288 ? -12.5 -2.592 -17.375 1 86.69 288 PHE A O 1
ATOM 2161 N N . ALA A 1 289 ? -13.945 -1.168 -16.547 1 83.19 289 ALA A N 1
ATOM 2162 C CA . ALA A 1 289 ? -14.82 -2.182 -15.961 1 83.19 289 ALA A CA 1
ATOM 2163 C C . ALA A 1 289 ? -15.367 -3.119 -17.031 1 83.19 289 ALA A C 1
ATOM 2165 O O . ALA A 1 289 ? -15.539 -4.316 -16.797 1 83.19 289 ALA A O 1
ATOM 2166 N N . LYS A 1 290 ? -15.609 -2.582 -18.125 1 87.62 290 LYS A N 1
ATOM 2167 C CA . LYS A 1 290 ? -16.141 -3.391 -19.219 1 87.62 290 LYS A CA 1
ATOM 2168 C C . LYS A 1 290 ? -15.172 -4.5 -19.609 1 87.62 290 LYS A C 1
ATOM 2170 O O . LYS A 1 290 ? -15.594 -5.617 -19.922 1 87.62 290 LYS A O 1
ATOM 2175 N N . ASN A 1 291 ? -13.836 -4.207 -19.609 1 93.69 291 ASN A N 1
ATOM 2176 C CA . ASN A 1 291 ? -12.82 -5.195 -19.969 1 93.69 291 ASN A CA 1
ATOM 2177 C C . ASN A 1 291 ? -12.68 -6.266 -18.891 1 93.69 291 ASN A C 1
ATOM 2179 O O . ASN A 1 291 ? -12.297 -7.398 -19.188 1 93.69 291 ASN A O 1
ATOM 2183 N N . ARG A 1 292 ? -13.047 -5.961 -17.703 1 93.12 292 ARG A N 1
ATOM 2184 C CA . ARG A 1 292 ? -12.914 -6.898 -16.594 1 93.12 292 ARG A CA 1
ATOM 2185 C C . ARG A 1 292 ? -14.023 -7.949 -16.625 1 93.12 292 ARG A C 1
ATOM 2187 O O . ARG A 1 292 ? -13.938 -8.977 -15.961 1 93.12 292 ARG A O 1
ATOM 2194 N N . GLU A 1 293 ? -15.008 -7.688 -17.391 1 92.44 293 GLU A N 1
ATOM 2195 C CA . GLU A 1 293 ? -16.094 -8.648 -17.547 1 92.44 293 GLU A CA 1
ATOM 2196 C C . GLU A 1 293 ? -15.734 -9.719 -18.578 1 92.44 293 GLU A C 1
ATOM 2198 O O . GLU A 1 293 ? -16.359 -10.781 -18.625 1 92.44 293 GLU A O 1
ATOM 2203 N N . ASN A 1 294 ? -14.766 -9.383 -19.328 1 95.25 294 ASN A N 1
ATOM 2204 C CA . ASN A 1 294 ? -14.289 -10.336 -20.328 1 95.25 294 ASN A CA 1
ATOM 2205 C C . ASN A 1 294 ? -13.164 -11.203 -19.797 1 95.25 294 ASN A C 1
ATOM 2207 O O . ASN A 1 294 ? -12.039 -10.734 -19.625 1 95.25 294 ASN A O 1
ATOM 2211 N N . THR A 1 295 ? -13.438 -12.477 -19.719 1 95 295 THR A N 1
ATOM 2212 C CA . THR A 1 295 ? -12.492 -13.414 -19.109 1 95 295 THR A CA 1
ATOM 2213 C C . THR A 1 295 ? -11.211 -13.492 -19.938 1 95 295 THR A C 1
ATOM 2215 O O . THR A 1 295 ? -10.109 -13.555 -19.375 1 95 295 THR A O 1
ATOM 2218 N N . ALA A 1 296 ? -11.32 -13.453 -21.188 1 96.31 296 ALA A N 1
ATOM 2219 C CA . ALA A 1 296 ? -10.156 -13.562 -22.062 1 96.31 296 ALA A CA 1
ATOM 2220 C C . ALA A 1 296 ? -9.211 -12.383 -21.875 1 96.31 296 ALA A C 1
ATOM 2222 O O . ALA A 1 296 ? -7.992 -12.555 -21.797 1 96.31 296 ALA A O 1
ATOM 2223 N N . LEU A 1 297 ? -9.766 -11.227 -21.812 1 97.38 297 LEU A N 1
ATOM 2224 C CA . LEU A 1 297 ? -8.945 -10.039 -21.641 1 97.38 297 LEU A CA 1
ATOM 2225 C C . LEU A 1 297 ? -8.258 -10.055 -20.266 1 97.38 297 LEU A C 1
ATOM 2227 O O . LEU A 1 297 ? -7.109 -9.625 -20.156 1 97.38 297 LEU A O 1
ATOM 2231 N N . VAL A 1 298 ? -8.961 -10.516 -19.312 1 97.56 298 VAL A N 1
ATOM 2232 C CA . VAL A 1 298 ? -8.391 -10.586 -17.969 1 97.56 298 VAL A CA 1
ATOM 2233 C C . VAL A 1 298 ? -7.238 -11.594 -17.938 1 97.56 298 VAL A C 1
ATOM 2235 O O . VAL A 1 298 ? -6.195 -11.336 -17.328 1 97.56 298 VAL A O 1
ATOM 2238 N N . ILE A 1 299 ? -7.379 -12.719 -18.641 1 97.69 299 ILE A N 1
ATOM 2239 C CA . ILE A 1 299 ? -6.344 -13.742 -18.672 1 97.69 299 ILE A CA 1
ATOM 2240 C C . ILE A 1 299 ? -5.113 -13.211 -19.406 1 97.69 299 ILE A C 1
ATOM 2242 O O . ILE A 1 299 ? -3.98 -13.43 -18.969 1 97.69 299 ILE A O 1
ATOM 2246 N N . ILE A 1 300 ? -5.336 -12.539 -20.469 1 98 300 ILE A N 1
ATOM 2247 C CA . ILE A 1 300 ? -4.234 -11.969 -21.234 1 98 300 ILE A CA 1
ATOM 2248 C C . ILE A 1 300 ? -3.486 -10.945 -20.375 1 98 300 ILE A C 1
ATOM 2250 O O . ILE A 1 300 ? -2.254 -10.953 -20.328 1 98 300 ILE A O 1
ATOM 2254 N N . ALA A 1 301 ? -4.246 -10.062 -19.766 1 98.31 301 ALA A N 1
ATOM 2255 C CA . ALA A 1 301 ? -3.637 -9.062 -18.891 1 98.31 301 ALA A CA 1
ATOM 2256 C C . ALA A 1 301 ? -2.854 -9.734 -17.766 1 98.31 301 ALA A C 1
ATOM 2258 O O . ALA A 1 301 ? -1.747 -9.297 -17.422 1 98.31 301 ALA A O 1
ATOM 2259 N N . SER A 1 302 ? -3.426 -10.758 -17.203 1 98.5 302 SER A N 1
ATOM 2260 C CA . SER A 1 302 ? -2.77 -11.469 -16.109 1 98.5 302 SER A CA 1
ATOM 2261 C C . SER A 1 302 ? -1.479 -12.133 -16.578 1 98.5 302 SER A C 1
ATOM 2263 O O . SER A 1 302 ? -0.466 -12.102 -15.883 1 98.5 302 SER A O 1
ATOM 2265 N N . ALA A 1 303 ? -1.52 -12.727 -17.719 1 98.12 303 ALA A N 1
ATOM 2266 C CA . ALA A 1 303 ? -0.327 -13.352 -18.281 1 98.12 303 ALA A CA 1
ATOM 2267 C C . ALA A 1 303 ? 0.773 -12.32 -18.531 1 98.12 303 ALA A C 1
ATOM 2269 O O . ALA A 1 303 ? 1.951 -12.602 -18.281 1 98.12 303 ALA A O 1
ATOM 2270 N N . LEU A 1 304 ? 0.388 -11.219 -18.969 1 98.25 304 LEU A N 1
ATOM 2271 C CA . LEU A 1 304 ? 1.344 -10.141 -19.203 1 98.25 304 LEU A CA 1
ATOM 2272 C C . LEU A 1 304 ? 1.991 -9.695 -17.906 1 98.25 304 LEU A C 1
ATOM 2274 O O . LEU A 1 304 ? 3.191 -9.414 -17.859 1 98.25 304 LEU A O 1
ATOM 2278 N N . VAL A 1 305 ? 1.195 -9.594 -16.859 1 98.38 305 VAL A N 1
ATOM 2279 C CA . VAL A 1 305 ? 1.717 -9.18 -15.562 1 98.38 305 VAL A CA 1
ATOM 2280 C C . VAL A 1 305 ? 2.748 -10.188 -15.07 1 98.38 305 VAL A C 1
ATOM 2282 O O . VAL A 1 305 ? 3.83 -9.812 -14.617 1 98.38 305 VAL A O 1
ATOM 2285 N N . VAL A 1 306 ? 2.432 -11.492 -15.195 1 98.06 306 VAL A N 1
ATOM 2286 C CA . VAL A 1 306 ? 3.34 -12.539 -14.75 1 98.06 306 VAL A CA 1
ATOM 2287 C C . VAL A 1 306 ? 4.633 -12.484 -15.555 1 98.06 306 VAL A C 1
ATOM 2289 O O . VAL A 1 306 ? 5.727 -12.539 -14.992 1 98.06 306 VAL A O 1
ATOM 2292 N N . CYS A 1 307 ? 4.531 -12.344 -16.844 1 97.25 307 CYS A N 1
ATOM 2293 C CA . CYS A 1 307 ? 5.699 -12.242 -17.719 1 97.25 307 CYS A CA 1
ATOM 2294 C C . CYS A 1 307 ? 6.52 -11 -17.391 1 97.25 307 CYS A C 1
ATOM 2296 O O . CYS A 1 307 ? 7.75 -11.039 -17.422 1 97.25 307 CYS A O 1
ATOM 2298 N N . GLY A 1 308 ? 5.828 -9.922 -17.188 1 97.12 308 GLY A N 1
ATOM 2299 C CA . GLY A 1 308 ? 6.516 -8.695 -16.812 1 97.12 308 GLY A CA 1
ATOM 2300 C C . GLY A 1 308 ? 7.32 -8.828 -15.531 1 97.12 308 GLY A C 1
ATOM 2301 O O . GLY A 1 308 ? 8.461 -8.359 -15.453 1 97.12 308 GLY A O 1
ATOM 2302 N N . VAL A 1 309 ? 6.73 -9.43 -14.547 1 96.44 309 VAL A N 1
ATOM 2303 C CA . VAL A 1 309 ? 7.43 -9.609 -13.281 1 96.44 309 VAL A CA 1
ATOM 2304 C C . VAL A 1 309 ? 8.625 -10.531 -13.477 1 96.44 309 VAL A C 1
ATOM 2306 O O . VAL A 1 309 ? 9.672 -10.352 -12.852 1 96.44 309 VAL A O 1
ATOM 2309 N N . PHE A 1 310 ? 8.469 -11.516 -14.336 1 95.75 310 PHE A N 1
ATOM 2310 C CA . PHE A 1 310 ? 9.602 -12.367 -14.672 1 95.75 310 PHE A CA 1
ATOM 2311 C C . PHE A 1 310 ? 10.742 -11.547 -15.258 1 95.75 310 PHE A C 1
ATOM 2313 O O . PHE A 1 310 ? 11.906 -11.742 -14.898 1 95.75 310 PHE A O 1
ATOM 2320 N N . CYS A 1 311 ? 10.461 -10.672 -16.141 1 93.94 311 CYS A N 1
ATOM 2321 C CA . CYS A 1 311 ? 11.461 -9.789 -16.719 1 93.94 311 CYS A CA 1
ATOM 2322 C C . CYS A 1 311 ? 12.109 -8.914 -15.664 1 93.94 311 CYS A C 1
ATOM 2324 O O . CYS A 1 311 ? 13.305 -8.625 -15.734 1 93.94 311 CYS A O 1
ATOM 2326 N N . LYS A 1 312 ? 11.336 -8.539 -14.75 1 91.88 312 LYS A N 1
ATOM 2327 C CA . LYS A 1 312 ? 11.859 -7.742 -13.641 1 91.88 312 LYS A CA 1
ATOM 2328 C C . LYS A 1 312 ? 12.914 -8.523 -12.859 1 91.88 312 LYS A C 1
ATOM 2330 O O . LYS A 1 312 ? 13.953 -7.977 -12.484 1 91.88 312 LYS A O 1
ATOM 2335 N N . ARG A 1 313 ? 12.609 -9.742 -12.609 1 90.62 313 ARG A N 1
ATOM 2336 C CA . ARG A 1 313 ? 13.555 -10.555 -11.859 1 90.62 313 ARG A CA 1
ATOM 2337 C C . ARG A 1 313 ? 14.844 -10.75 -12.648 1 90.62 313 ARG A C 1
ATOM 2339 O O . ARG A 1 313 ? 15.938 -10.758 -12.07 1 90.62 313 ARG A O 1
ATOM 2346 N N . ILE A 1 314 ? 14.703 -10.812 -13.898 1 88.19 314 ILE A N 1
ATOM 2347 C CA . ILE A 1 314 ? 15.859 -11.039 -14.758 1 88.19 314 ILE A CA 1
ATOM 2348 C C . ILE A 1 314 ? 16.734 -9.797 -14.781 1 88.19 314 ILE A C 1
ATOM 2350 O O . ILE A 1 314 ? 17.953 -9.883 -14.594 1 88.19 314 ILE A O 1
ATOM 2354 N N . TRP A 1 315 ? 16.141 -8.664 -15.023 1 85.12 315 TRP A N 1
ATOM 2355 C CA . TRP A 1 315 ? 17 -7.492 -15.117 1 85.12 315 TRP A CA 1
ATOM 2356 C C . TRP A 1 315 ? 17.547 -7.102 -13.742 1 85.12 315 TRP A C 1
ATOM 2358 O O . TRP A 1 315 ? 18.656 -6.57 -13.633 1 85.12 315 TRP A O 1
ATOM 2368 N N . LEU A 1 316 ? 16.844 -7.32 -12.742 1 82.31 316 LEU A N 1
ATOM 2369 C CA . LEU A 1 316 ? 17.359 -7.074 -11.406 1 82.31 316 LEU A CA 1
ATOM 2370 C C . LEU A 1 316 ? 18.609 -7.922 -11.133 1 82.31 316 LEU A C 1
ATOM 2372 O O . LEU A 1 316 ? 19.594 -7.43 -10.594 1 82.31 316 LEU A O 1
ATOM 2376 N N . LEU A 1 317 ? 18.516 -9.172 -11.508 1 79.31 317 LEU A N 1
ATOM 2377 C CA . LEU A 1 317 ? 19.609 -10.109 -11.289 1 79.31 317 LEU A CA 1
ATOM 2378 C C . LEU A 1 317 ? 20.828 -9.75 -12.148 1 79.31 317 LEU A C 1
ATOM 2380 O O . LEU A 1 317 ? 21.953 -9.734 -11.656 1 79.31 317 LEU A O 1
ATOM 2384 N N . LEU A 1 318 ? 20.594 -9.391 -13.344 1 76.25 318 LEU A N 1
ATOM 2385 C CA . LEU A 1 318 ? 21.688 -9.141 -14.281 1 76.25 318 LEU A CA 1
ATOM 2386 C C . LEU A 1 318 ? 22.344 -7.793 -13.992 1 76.25 318 LEU A C 1
ATOM 2388 O O . LEU A 1 318 ? 23.547 -7.637 -14.195 1 76.25 318 LEU A O 1
ATOM 2392 N N . THR A 1 319 ? 21.609 -6.82 -13.578 1 73.62 319 THR A N 1
ATOM 2393 C CA . THR A 1 319 ? 22.172 -5.512 -13.273 1 73.62 319 THR A CA 1
ATOM 2394 C C . THR A 1 319 ? 23.016 -5.566 -12 1 73.62 319 THR A C 1
ATOM 2396 O O . THR A 1 319 ? 23.953 -4.781 -11.836 1 73.62 319 THR A O 1
ATOM 2399 N N . SER A 1 320 ? 22.719 -6.352 -11.133 1 66.81 320 SER A N 1
ATOM 2400 C CA . SER A 1 320 ? 23.469 -6.496 -9.891 1 66.81 320 SER A CA 1
ATOM 2401 C C . SER A 1 320 ? 24.891 -6.961 -10.164 1 66.81 320 SER A C 1
ATOM 2403 O O . SER A 1 320 ? 25.812 -6.668 -9.391 1 66.81 320 SER A O 1
ATOM 2405 N N . PHE A 1 321 ? 25.141 -7.594 -11.258 1 63.94 321 PHE A N 1
ATOM 2406 C CA . PHE A 1 321 ? 26.453 -8.117 -11.586 1 63.94 321 PHE A CA 1
ATOM 2407 C C . PHE A 1 321 ? 27.312 -7.059 -12.266 1 63.94 321 PHE A C 1
ATOM 2409 O O . PHE A 1 321 ? 28.547 -7.141 -12.25 1 63.94 321 PHE A O 1
ATOM 2416 N N . ILE A 1 322 ? 26.641 -6.105 -12.812 1 61.44 322 ILE A N 1
ATOM 2417 C CA . ILE A 1 322 ? 27.391 -5.074 -13.516 1 61.44 322 ILE A CA 1
ATOM 2418 C C . ILE A 1 322 ? 28 -4.102 -12.508 1 61.44 322 ILE A C 1
ATOM 2420 O O . ILE A 1 322 ? 29.141 -3.652 -12.672 1 61.44 322 ILE A O 1
ATOM 2424 N N . THR A 1 323 ? 27.328 -3.672 -11.461 1 55.53 323 THR A N 1
ATOM 2425 C CA . THR A 1 323 ? 27.875 -2.793 -10.43 1 55.53 323 THR A CA 1
ATOM 2426 C C . THR A 1 323 ? 27.953 -3.518 -9.094 1 55.53 323 THR A C 1
ATOM 2428 O O . THR A 1 323 ? 27.109 -3.316 -8.219 1 55.53 323 THR A O 1
ATOM 2431 N N . PRO A 1 324 ? 29.078 -4.484 -9 1 50.41 324 PRO A N 1
ATOM 2432 C CA . PRO A 1 324 ? 29.109 -5.289 -7.773 1 50.41 324 PRO A CA 1
ATOM 2433 C C . PRO A 1 324 ? 29.5 -4.473 -6.547 1 50.41 324 PRO A C 1
ATOM 2435 O O . PRO A 1 324 ? 30.188 -3.449 -6.668 1 50.41 324 PRO A O 1
ATOM 2438 N N . ASN A 1 325 ? 28.75 -4.578 -5.434 1 44.03 325 ASN A N 1
ATOM 2439 C CA . ASN A 1 325 ? 29.125 -3.93 -4.184 1 44.03 325 ASN A CA 1
ATOM 2440 C C . ASN A 1 325 ? 30.562 -4.273 -3.785 1 44.03 325 ASN A C 1
ATOM 2442 O O . ASN A 1 325 ? 31.219 -3.502 -3.082 1 44.03 325 ASN A O 1
ATOM 2446 N N . VAL A 1 326 ? 31 -5.684 -3.574 1 36.22 326 VAL A N 1
ATOM 2447 C CA . VAL A 1 326 ? 32.188 -6.043 -2.822 1 36.22 326 VAL A CA 1
ATOM 2448 C C . VAL A 1 326 ? 33.438 -5.836 -3.693 1 36.22 326 VAL A C 1
ATOM 2450 O O . VAL A 1 326 ? 33.594 -6.512 -4.711 1 36.22 326 VAL A O 1
ATOM 2453 N N . TYR A 1 327 ? 34.125 -4.77 -3.766 1 34.5 327 TYR A N 1
ATOM 2454 C CA . TYR A 1 327 ? 35.5 -4.777 -4.246 1 34.5 327 TYR A CA 1
ATOM 2455 C C . TYR A 1 327 ? 36.219 -6.074 -3.865 1 34.5 327 TYR A C 1
ATOM 2457 O O . TYR A 1 327 ? 36.844 -6.711 -4.707 1 34.5 327 TYR A O 1
ATOM 2465 N N . GLY A 1 328 ? 36.938 -6.199 -2.521 1 30.12 328 GLY A N 1
ATOM 2466 C CA . GLY A 1 328 ? 37.875 -7.039 -1.803 1 30.12 328 GLY A CA 1
ATOM 2467 C C . GLY A 1 328 ? 37.25 -8.242 -1.141 1 30.12 328 GLY A C 1
ATOM 2468 O O . GLY A 1 328 ? 37.781 -8.805 -0.19 1 30.12 328 GLY A O 1
ATOM 2469 N N . GLY A 1 329 ? 36.125 -8.516 -1.126 1 30.61 329 GLY A N 1
ATOM 2470 C CA . GLY A 1 329 ? 35.969 -9.664 -0.255 1 30.61 329 GLY A CA 1
ATOM 2471 C C . GLY A 1 329 ? 36.781 -10.859 -0.669 1 30.61 329 GLY A C 1
ATOM 2472 O O . GLY A 1 329 ? 37.188 -10.977 -1.832 1 30.61 329 GLY A O 1
ATOM 2473 N N . PRO A 1 330 ? 37.625 -11.484 0.282 1 30.33 330 PRO A N 1
ATOM 2474 C CA . PRO A 1 330 ? 38.688 -12.461 0.059 1 30.33 330 PRO A CA 1
ATOM 2475 C C . PRO A 1 330 ? 38.375 -13.445 -1.063 1 30.33 330 PRO A C 1
ATOM 2477 O O . PRO A 1 330 ? 39.281 -13.961 -1.716 1 30.33 330 PRO A O 1
ATOM 2480 N N . GLY A 1 331 ? 37.312 -14.141 -0.946 1 29.81 331 GLY A N 1
ATOM 2481 C CA . GLY A 1 331 ? 37.281 -15.43 -1.616 1 29.81 331 GLY A CA 1
ATOM 2482 C C . GLY A 1 331 ? 37.25 -15.312 -3.129 1 29.81 331 GLY A C 1
ATOM 2483 O O . GLY A 1 331 ? 36.969 -16.297 -3.822 1 29.81 331 GLY A O 1
ATOM 2484 N N . ILE A 1 332 ? 36.938 -14.133 -3.57 1 30.33 332 ILE A N 1
ATOM 2485 C CA . ILE A 1 332 ? 37 -14.25 -5.023 1 30.33 332 ILE A CA 1
ATOM 2486 C C . ILE A 1 332 ? 38.438 -14.242 -5.477 1 30.33 332 ILE A C 1
ATOM 2488 O O . ILE A 1 332 ? 39.156 -13.234 -5.316 1 30.33 332 ILE A O 1
ATOM 2492 N N . SER A 1 333 ? 39.156 -15.297 -5.176 1 28.97 333 SER A N 1
ATOM 2493 C CA . SER A 1 333 ? 40.469 -15.508 -5.777 1 28.97 333 SER A CA 1
ATOM 2494 C C . SER A 1 333 ? 40.469 -15.125 -7.254 1 28.97 333 SER A C 1
ATOM 2496 O O . SER A 1 333 ? 39.594 -15.555 -8.008 1 28.97 333 SER A O 1
ATOM 2498 N N . LEU A 1 334 ? 40.906 -13.977 -7.504 1 30.77 334 LEU A N 1
ATOM 2499 C CA . LEU A 1 334 ? 41.312 -13.656 -8.867 1 30.77 334 LEU A CA 1
ATOM 2500 C C . LEU A 1 334 ? 42.25 -14.734 -9.422 1 30.77 334 LEU A C 1
ATOM 2502 O O . LEU A 1 334 ? 43.281 -15.031 -8.828 1 30.77 334 LEU A O 1
ATOM 2506 N N . GLY A 1 335 ? 41.844 -15.898 -9.734 1 26.92 335 GLY A N 1
ATOM 2507 C CA . GLY A 1 335 ? 42.812 -16.875 -10.219 1 26.92 335 GLY A CA 1
ATOM 2508 C C . GLY A 1 335 ? 44.062 -16.25 -10.812 1 26.92 335 GLY A C 1
ATOM 2509 O O . GLY A 1 335 ? 45.156 -16.438 -10.297 1 26.92 335 GLY A O 1
ATOM 2510 N N . THR A 1 336 ? 44.125 -15.93 -12.211 1 27.64 336 THR A N 1
ATOM 2511 C CA . THR A 1 336 ? 45.438 -15.914 -12.828 1 27.64 336 THR A CA 1
ATOM 2512 C C . THR A 1 336 ? 46.219 -14.672 -12.391 1 27.64 336 THR A C 1
ATOM 2514 O O . THR A 1 336 ? 45.625 -13.648 -12.055 1 27.64 336 THR A O 1
ATOM 2517 N N . SER A 1 337 ? 47.594 -14.719 -12.016 1 28.89 337 SER A N 1
ATOM 2518 C CA . SER A 1 337 ? 48.719 -13.867 -11.648 1 28.89 337 SER A CA 1
ATOM 2519 C C . SER A 1 337 ? 48.719 -12.57 -12.438 1 28.89 337 SER A C 1
ATOM 2521 O O . SER A 1 337 ? 49.031 -11.508 -11.906 1 28.89 337 SER A O 1
ATOM 2523 N N . ASP A 1 338 ? 48.781 -12.734 -13.828 1 28.52 338 ASP A N 1
ATOM 2524 C CA . ASP A 1 338 ? 49.156 -11.664 -14.742 1 28.52 338 ASP A CA 1
ATOM 2525 C C . ASP A 1 338 ? 48.125 -10.539 -14.727 1 28.52 338 ASP A C 1
ATOM 2527 O O . ASP A 1 338 ? 48.312 -9.516 -15.391 1 28.52 338 ASP A O 1
ATOM 2531 N N . ALA A 1 339 ? 46.906 -10.883 -14.5 1 29.88 339 ALA A N 1
ATOM 2532 C CA . ALA A 1 339 ? 45.938 -9.82 -14.68 1 29.88 339 ALA A CA 1
ATOM 2533 C C . ALA A 1 339 ? 45.969 -8.828 -13.531 1 29.88 339 ALA A C 1
ATOM 2535 O O . ALA A 1 339 ? 45.125 -7.922 -13.445 1 29.88 339 ALA A O 1
ATOM 2536 N N . VAL A 1 340 ? 46.812 -8.961 -12.492 1 27.36 340 VAL A N 1
ATOM 2537 C CA . VAL A 1 340 ? 47.062 -8.078 -11.367 1 27.36 340 VAL A CA 1
ATOM 2538 C C . VAL A 1 340 ? 47.656 -6.766 -11.859 1 27.36 340 VAL A C 1
ATOM 2540 O O . VAL A 1 340 ? 47.531 -5.727 -11.211 1 27.36 340 VAL A O 1
ATOM 2543 N N . ALA A 1 341 ? 48.719 -6.793 -12.68 1 28.38 341 ALA A N 1
ATOM 2544 C CA . ALA A 1 341 ? 49.562 -5.625 -12.828 1 28.38 341 ALA A CA 1
ATOM 2545 C C . ALA A 1 341 ? 48.844 -4.477 -13.5 1 28.38 341 ALA A C 1
ATOM 2547 O O . ALA A 1 341 ? 49.188 -3.311 -13.344 1 28.38 341 ALA A O 1
ATOM 2548 N N . THR A 1 342 ? 48.5 -4.625 -14.82 1 29.55 342 THR A N 1
ATOM 2549 C CA . THR A 1 342 ? 48.094 -3.443 -15.578 1 29.55 342 THR A CA 1
ATOM 2550 C C . THR A 1 342 ? 46.719 -2.955 -15.148 1 29.55 342 THR A C 1
ATOM 2552 O O . THR A 1 342 ? 45.75 -3.711 -15.188 1 29.55 342 THR A O 1
ATOM 2555 N N . HIS A 1 343 ? 46.469 -2.059 -14.164 1 27.98 343 HIS A N 1
ATOM 2556 C CA . HIS A 1 343 ? 45.625 -1.374 -13.211 1 27.98 343 HIS A CA 1
ATOM 2557 C C . HIS A 1 343 ? 44.406 -0.775 -13.914 1 27.98 343 HIS A C 1
ATOM 2559 O O . HIS A 1 343 ? 43.781 0.149 -13.391 1 27.98 343 HIS A O 1
ATOM 2565 N N . SER A 1 344 ? 44.406 -0.817 -15.266 1 28.55 344 SER A N 1
ATOM 2566 C CA . SER A 1 344 ? 43.375 0.041 -15.859 1 28.55 344 SER A CA 1
ATOM 2567 C C . SER A 1 344 ? 41.969 -0.455 -15.531 1 28.55 344 SER A C 1
ATOM 2569 O O . SER A 1 344 ? 41.656 -1.623 -15.758 1 28.55 344 SER A O 1
ATOM 2571 N N . PRO A 1 345 ? 41.25 0.22 -14.578 1 30.84 345 PRO A N 1
ATOM 2572 C CA . PRO A 1 345 ? 39.875 -0.097 -14.125 1 30.84 345 PRO A CA 1
ATOM 2573 C C . PRO A 1 345 ? 38.969 -0.568 -15.258 1 30.84 345 PRO A C 1
ATOM 2575 O O . PRO A 1 345 ? 37.906 -1.131 -15.008 1 30.84 345 PRO A O 1
ATOM 2578 N N . ALA A 1 346 ? 39.312 -0.177 -16.531 1 30.8 346 ALA A N 1
ATOM 2579 C CA . ALA A 1 346 ? 38.562 -0.456 -17.75 1 30.8 346 ALA A CA 1
ATOM 2580 C C . ALA A 1 346 ? 38.594 -1.939 -18.109 1 30.8 346 ALA A C 1
ATOM 2582 O O . ALA A 1 346 ? 37.75 -2.436 -18.859 1 30.8 346 ALA A O 1
ATOM 2583 N N . SER A 1 347 ? 39.656 -2.568 -17.938 1 27.58 347 SER A N 1
ATOM 2584 C CA . SER A 1 347 ? 39.906 -3.916 -18.453 1 27.58 347 SER A CA 1
ATOM 2585 C C . SER A 1 347 ? 39.188 -4.965 -17.594 1 27.58 347 SER A C 1
ATOM 2587 O O . SER A 1 347 ? 39 -6.098 -18.031 1 27.58 347 SER A O 1
ATOM 2589 N N . VAL A 1 348 ? 39.156 -4.844 -16.281 1 32.19 348 VAL A N 1
ATOM 2590 C CA . VAL A 1 348 ? 38.531 -5.793 -15.359 1 32.19 348 VAL A CA 1
ATOM 2591 C C . VAL A 1 348 ? 37.031 -5.824 -15.594 1 32.19 348 VAL A C 1
ATOM 2593 O O . VAL A 1 348 ? 36.344 -6.77 -15.18 1 32.19 348 VAL A O 1
ATOM 2596 N N . TRP A 1 349 ? 36.344 -4.766 -16 1 33.69 349 TRP A N 1
ATOM 2597 C CA . TRP A 1 349 ? 34.969 -4.547 -16.422 1 33.69 349 TRP A CA 1
ATOM 2598 C C . TRP A 1 349 ? 34.594 -5.488 -17.562 1 33.69 349 TRP A C 1
ATOM 2600 O O . TRP A 1 349 ? 33.438 -5.629 -17.906 1 33.69 349 TRP A O 1
ATOM 2610 N N . ALA A 1 350 ? 35.5 -5.895 -18.438 1 33.06 350 ALA A N 1
ATOM 2611 C CA . ALA A 1 350 ? 35.312 -6.652 -19.672 1 33.06 350 ALA A CA 1
ATOM 2612 C C . ALA A 1 350 ? 34.875 -8.086 -19.359 1 33.06 350 ALA A C 1
ATOM 2614 O O . ALA A 1 350 ? 34.469 -8.82 -20.266 1 33.06 350 ALA A O 1
ATOM 2615 N N . THR A 1 351 ? 35.375 -8.719 -18.359 1 34.5 351 THR A N 1
ATOM 2616 C CA . THR A 1 351 ? 34.906 -10.094 -18.266 1 34.5 351 THR A CA 1
ATOM 2617 C C . THR A 1 351 ? 33.438 -10.117 -17.781 1 34.5 351 THR A C 1
ATOM 2619 O O . THR A 1 351 ? 33.188 -10.188 -16.578 1 34.5 351 THR A O 1
ATOM 2622 N N . VAL A 1 352 ? 32.5 -9.258 -18.016 1 44.19 352 VAL A N 1
ATOM 2623 C CA . VAL A 1 352 ? 31.031 -9.195 -18.016 1 44.19 352 VAL A CA 1
ATOM 2624 C C . VAL A 1 352 ? 30.453 -10.57 -18.359 1 44.19 352 VAL A C 1
ATOM 2626 O O . VAL A 1 352 ? 30.516 -11.016 -19.5 1 44.19 352 VAL A O 1
ATOM 2629 N N . GLY A 1 353 ? 30.891 -11.547 -17.797 1 49.88 353 GLY A N 1
ATOM 2630 C CA . GLY A 1 353 ? 30.391 -12.852 -18.172 1 49.88 353 GLY A CA 1
ATOM 2631 C C . GLY A 1 353 ? 28.891 -12.867 -18.422 1 49.88 353 GLY A C 1
ATOM 2632 O O . GLY A 1 353 ? 28.141 -12.156 -17.766 1 49.88 353 GLY A O 1
ATOM 2633 N N . THR A 1 354 ? 28.5 -12.93 -19.703 1 63.5 354 THR A N 1
ATOM 2634 C CA . THR A 1 354 ? 27.141 -13.047 -20.234 1 63.5 354 THR A CA 1
ATOM 2635 C C . THR A 1 354 ? 26.5 -14.359 -19.781 1 63.5 354 THR A C 1
ATOM 2637 O O . THR A 1 354 ? 27.156 -15.406 -19.781 1 63.5 354 THR A O 1
ATOM 2640 N N . TYR A 1 355 ? 25.516 -14.297 -19 1 75.88 355 TYR A N 1
ATOM 2641 C CA . TYR A 1 355 ? 24.75 -15.477 -18.609 1 75.88 355 TYR A CA 1
ATOM 2642 C C . TYR A 1 355 ? 23.625 -15.75 -19.609 1 75.88 355 TYR A C 1
ATOM 2644 O O . TYR A 1 355 ? 22.891 -14.836 -19.984 1 75.88 355 TYR A O 1
ATOM 2652 N N . ALA A 1 356 ? 23.812 -17 -20.188 1 78.69 356 ALA A N 1
ATOM 2653 C CA . ALA A 1 356 ? 22.672 -17.547 -20.922 1 78.69 356 ALA A CA 1
ATOM 2654 C C . ALA A 1 356 ? 22.344 -18.953 -20.453 1 78.69 356 ALA A C 1
ATOM 2656 O O . ALA A 1 356 ? 23.25 -19.781 -20.266 1 78.69 356 ALA A O 1
ATOM 2657 N N . PRO A 1 357 ? 21.109 -19.188 -20.219 1 86.44 357 PRO A N 1
ATOM 2658 C CA . PRO A 1 357 ? 20.766 -20.531 -19.75 1 86.44 357 PRO A CA 1
ATOM 2659 C C . PRO A 1 357 ? 21.078 -21.625 -20.766 1 86.44 357 PRO A C 1
ATOM 2661 O O . PRO A 1 357 ? 20.891 -21.422 -21.969 1 86.44 357 PRO A O 1
ATOM 2664 N N . THR A 1 358 ? 21.594 -22.703 -20.297 1 88.69 358 THR A N 1
ATOM 2665 C CA . THR A 1 358 ? 21.891 -23.844 -21.156 1 88.69 358 THR A CA 1
ATOM 2666 C C . THR A 1 358 ? 20.625 -24.672 -21.406 1 88.69 358 THR A C 1
ATOM 2668 O O . THR A 1 358 ? 19.562 -24.391 -20.844 1 88.69 358 THR A O 1
ATOM 2671 N N . ALA A 1 359 ? 20.766 -25.641 -22.344 1 90.38 359 ALA A N 1
ATOM 2672 C CA . ALA A 1 359 ? 19.656 -26.516 -22.656 1 90.38 359 ALA A CA 1
ATOM 2673 C C . ALA A 1 359 ? 19.234 -27.344 -21.438 1 90.38 359 ALA A C 1
ATOM 2675 O O . ALA A 1 359 ? 18.047 -27.641 -21.266 1 90.38 359 ALA A O 1
ATOM 2676 N N . PHE A 1 360 ? 20.172 -27.672 -20.625 1 90.5 360 PHE A N 1
ATOM 2677 C CA . PHE A 1 360 ? 19.875 -28.422 -19.406 1 90.5 360 PHE A CA 1
ATOM 2678 C C . PHE A 1 360 ? 19.078 -27.578 -18.438 1 90.5 360 PHE A C 1
ATOM 2680 O O . PHE A 1 360 ? 18.125 -28.062 -17.828 1 90.5 360 PHE A O 1
ATOM 2687 N N . GLU A 1 361 ? 19.422 -26.328 -18.344 1 92.06 361 GLU A N 1
ATOM 2688 C CA . GLU A 1 361 ? 18.703 -25.422 -17.453 1 92.06 361 GLU A CA 1
ATOM 2689 C C . GLU A 1 361 ? 17.25 -25.25 -17.922 1 92.06 361 GLU A C 1
ATOM 2691 O O . GLU A 1 361 ? 16.328 -25.25 -17.094 1 92.06 361 GLU A O 1
ATOM 2696 N N . ILE A 1 362 ? 17.141 -25.172 -19.156 1 94.25 362 ILE A N 1
ATOM 2697 C CA . ILE A 1 362 ? 15.805 -24.969 -19.719 1 94.25 362 ILE A CA 1
ATOM 2698 C C . ILE A 1 362 ? 14.969 -26.234 -19.516 1 94.25 362 ILE A C 1
ATOM 2700 O O . ILE A 1 362 ? 13.781 -26.141 -19.188 1 94.25 362 ILE A O 1
ATOM 2704 N N . ALA A 1 363 ? 15.586 -27.344 -19.719 1 94.94 363 ALA A N 1
ATOM 2705 C CA . ALA A 1 363 ? 14.883 -28.594 -19.516 1 94.94 363 ALA A CA 1
ATOM 2706 C C . ALA A 1 363 ? 14.43 -28.75 -18.062 1 94.94 363 ALA A C 1
ATOM 2708 O O . ALA A 1 363 ? 13.305 -29.188 -17.797 1 94.94 363 ALA A O 1
ATOM 2709 N N . ILE A 1 364 ? 15.234 -28.422 -17.188 1 94.5 364 ILE A N 1
ATOM 2710 C CA . ILE A 1 364 ? 14.906 -28.5 -15.773 1 94.5 364 ILE A CA 1
ATOM 2711 C C . ILE A 1 364 ? 13.812 -27.484 -15.445 1 94.5 364 ILE A C 1
ATOM 2713 O O . ILE A 1 364 ? 12.859 -27.812 -14.727 1 94.5 364 ILE A O 1
ATOM 2717 N N . TRP A 1 365 ? 13.969 -26.312 -15.984 1 96.12 365 TRP A N 1
ATOM 2718 C CA . TRP A 1 365 ? 12.992 -25.25 -15.766 1 96.12 365 TRP A CA 1
ATOM 2719 C C . TRP A 1 365 ? 11.602 -25.672 -16.234 1 96.12 365 TRP A C 1
ATOM 2721 O O . TRP A 1 365 ? 10.625 -25.562 -15.492 1 96.12 365 TRP A O 1
ATOM 2731 N N . VAL A 1 366 ? 11.508 -26.219 -17.391 1 96.88 366 VAL A N 1
ATOM 2732 C CA . VAL A 1 366 ? 10.242 -26.688 -17.953 1 96.88 366 VAL A CA 1
ATOM 2733 C C . VAL A 1 366 ? 9.703 -27.844 -17.125 1 96.88 366 VAL A C 1
ATOM 2735 O O . VAL A 1 366 ? 8.5 -27.953 -16.906 1 96.88 366 VAL A O 1
ATOM 2738 N N . GLY A 1 367 ? 10.578 -28.672 -16.766 1 97.31 367 GLY A N 1
ATOM 2739 C CA . GLY A 1 367 ? 10.18 -29.812 -15.945 1 97.31 367 GLY A CA 1
ATOM 2740 C C . GLY A 1 367 ? 9.562 -29.406 -14.625 1 97.31 367 GLY A C 1
ATOM 2741 O O . GLY A 1 367 ? 8.531 -29.953 -14.227 1 97.31 367 GLY A O 1
ATOM 2742 N N . VAL A 1 368 ? 10.148 -28.469 -13.992 1 97.06 368 VAL A N 1
ATOM 2743 C CA . VAL A 1 368 ? 9.664 -28.016 -12.695 1 97.06 368 VAL A CA 1
ATOM 2744 C C . VAL A 1 368 ? 8.305 -27.344 -12.852 1 97.06 368 VAL A C 1
ATOM 2746 O O . VAL A 1 368 ? 7.387 -27.578 -12.062 1 97.06 368 VAL A O 1
ATOM 2749 N N . ILE A 1 369 ? 8.141 -26.516 -13.844 1 97.25 369 ILE A N 1
ATOM 2750 C CA . ILE A 1 369 ? 6.875 -25.844 -14.109 1 97.25 369 ILE A CA 1
ATOM 2751 C C . ILE A 1 369 ? 5.789 -26.859 -14.414 1 97.25 369 ILE A C 1
ATOM 2753 O O . ILE A 1 369 ? 4.66 -26.75 -13.938 1 97.25 369 ILE A O 1
ATOM 2757 N N . SER A 1 370 ? 6.18 -27.859 -15.211 1 97.56 370 SER A N 1
ATOM 2758 C CA . SER A 1 370 ? 5.238 -28.922 -15.531 1 97.56 370 SER A CA 1
ATOM 2759 C C . SER A 1 370 ? 4.801 -29.672 -14.281 1 97.56 370 SER A C 1
ATOM 2761 O O . SER A 1 370 ? 3.623 -30.016 -14.125 1 97.56 370 SER A O 1
ATOM 2763 N N . LEU A 1 371 ? 5.703 -29.938 -13.492 1 97.25 371 LEU A N 1
ATOM 2764 C CA . LEU A 1 371 ? 5.383 -30.594 -12.234 1 97.25 371 LEU A CA 1
ATOM 2765 C C . LEU A 1 371 ? 4.441 -29.734 -11.398 1 97.25 371 LEU A C 1
ATOM 2767 O O . LEU A 1 371 ? 3.541 -30.25 -10.734 1 97.25 371 LEU A O 1
ATOM 2771 N N . GLY A 1 372 ? 4.648 -28.453 -11.375 1 97.62 372 GLY A N 1
ATOM 2772 C CA . GLY A 1 372 ? 3.77 -27.547 -10.664 1 97.62 372 GLY A CA 1
ATOM 2773 C C . GLY A 1 372 ? 2.336 -27.578 -11.164 1 97.62 372 GLY A C 1
ATOM 2774 O O . GLY A 1 372 ? 1.397 -27.594 -10.367 1 97.62 372 GLY A O 1
ATOM 2775 N N . VAL A 1 373 ? 2.201 -27.609 -12.422 1 96.5 373 VAL A N 1
ATOM 2776 C CA . VAL A 1 373 ? 0.868 -27.656 -13.016 1 96.5 373 VAL A CA 1
ATOM 2777 C C . VAL A 1 373 ? 0.19 -28.969 -12.648 1 96.5 373 VAL A C 1
ATOM 2779 O O . VAL A 1 373 ? -1.009 -29 -12.359 1 96.5 373 VAL A O 1
ATOM 2782 N N . ILE A 1 374 ? 0.942 -30.047 -12.672 1 95.81 374 ILE A N 1
ATOM 2783 C CA . ILE A 1 374 ? 0.407 -31.344 -12.289 1 95.81 374 ILE A CA 1
ATOM 2784 C C . ILE A 1 374 ? -0.036 -31.312 -10.828 1 95.81 374 ILE A C 1
ATOM 2786 O O . ILE A 1 374 ? -1.134 -31.766 -10.492 1 95.81 374 ILE A O 1
ATOM 2790 N N . MET A 1 375 ? 0.814 -30.781 -10.023 1 96.81 375 MET A N 1
ATOM 2791 C CA . MET A 1 375 ? 0.485 -30.688 -8.609 1 96.81 375 MET A CA 1
ATOM 2792 C C . MET A 1 375 ? -0.771 -29.859 -8.391 1 96.81 375 MET A C 1
ATOM 2794 O O . MET A 1 375 ? -1.626 -30.219 -7.574 1 96.81 375 MET A O 1
ATOM 2798 N N . PHE A 1 376 ? -0.891 -28.797 -9.086 1 96.81 376 PHE A N 1
ATOM 2799 C CA . PHE A 1 376 ? -2.051 -27.922 -8.977 1 96.81 376 PHE A CA 1
ATOM 2800 C C . PHE A 1 376 ? -3.324 -28.656 -9.375 1 96.81 376 PHE A C 1
ATOM 2802 O O . PHE A 1 376 ? -4.34 -28.578 -8.688 1 96.81 376 PHE A O 1
ATOM 2809 N N . THR A 1 377 ? -3.234 -29.359 -10.422 1 93.88 377 THR A N 1
ATOM 2810 C CA . THR A 1 377 ? -4.398 -30.078 -10.93 1 93.88 377 THR A CA 1
ATOM 2811 C C . THR A 1 377 ? -4.805 -31.203 -9.977 1 93.88 377 THR A C 1
ATOM 2813 O O . THR A 1 377 ? -5.992 -31.359 -9.68 1 93.88 377 THR A O 1
ATOM 2816 N N . MET A 1 378 ? -3.863 -31.891 -9.508 1 93.44 378 MET A N 1
ATOM 2817 C CA . MET A 1 378 ? -4.152 -33.031 -8.625 1 93.44 378 MET A CA 1
ATOM 2818 C C . MET A 1 378 ? -4.699 -32.531 -7.285 1 93.44 378 MET A C 1
ATOM 2820 O O . MET A 1 378 ? -5.66 -33.125 -6.758 1 93.44 378 MET A O 1
ATOM 2824 N N . LEU A 1 379 ? -4.098 -31.531 -6.762 1 94.38 379 LEU A N 1
ATOM 2825 C CA . LEU A 1 379 ? -4.559 -30.984 -5.484 1 94.38 379 LEU A CA 1
ATOM 2826 C C . LEU A 1 379 ? -5.949 -30.375 -5.621 1 94.38 379 LEU A C 1
ATOM 2828 O O . LEU A 1 379 ? -6.773 -30.5 -4.715 1 94.38 379 LEU A O 1
ATOM 2832 N N . SER A 1 380 ? -6.191 -29.719 -6.656 1 94.62 380 SER A N 1
ATOM 2833 C CA . SER A 1 380 ? -7.5 -29.109 -6.895 1 94.62 380 SER A CA 1
ATOM 2834 C C . SER A 1 380 ? -8.578 -30.188 -7.047 1 94.62 380 SER A C 1
ATOM 2836 O O . SER A 1 380 ? -9.68 -30.047 -6.512 1 94.62 380 SER A O 1
ATOM 2838 N N . LYS A 1 381 ? -8.25 -31.203 -7.758 1 91.88 381 LYS A N 1
ATOM 2839 C CA . LYS A 1 381 ? -9.203 -32.312 -7.938 1 91.88 381 LYS A CA 1
ATOM 2840 C C . LYS A 1 381 ? -9.531 -32.969 -6.609 1 91.88 381 LYS A C 1
ATOM 2842 O O . LYS A 1 381 ? -10.695 -33.25 -6.316 1 91.88 381 LYS A O 1
ATOM 2847 N N . LYS A 1 382 ? -8.586 -33.125 -5.879 1 91.38 382 LYS A N 1
ATOM 2848 C CA . LYS A 1 382 ? -8.766 -33.812 -4.605 1 91.38 382 LYS A CA 1
ATOM 2849 C C . LYS A 1 382 ? -9.523 -32.969 -3.609 1 91.38 382 LYS A C 1
ATOM 2851 O O . LYS A 1 382 ? -10.461 -33.438 -2.957 1 91.38 382 LYS A O 1
ATOM 2856 N N . LEU A 1 383 ? -9.234 -31.703 -3.514 1 91.44 383 LEU A N 1
ATOM 2857 C CA . LEU A 1 383 ? -9.766 -30.875 -2.445 1 91.44 383 LEU A CA 1
ATOM 2858 C C . LEU A 1 383 ? -11.062 -30.203 -2.869 1 91.44 383 LEU A C 1
ATOM 2860 O O . LEU A 1 383 ? -11.945 -29.953 -2.039 1 91.44 383 LEU A O 1
ATOM 2864 N N . LEU A 1 384 ? -11.164 -29.859 -4.074 1 89.25 384 LEU A N 1
ATOM 2865 C CA . LEU A 1 384 ? -12.367 -29.172 -4.523 1 89.25 384 LEU A CA 1
ATOM 2866 C C . LEU A 1 384 ? -13.484 -30.172 -4.809 1 89.25 384 LEU A C 1
ATOM 2868 O O . LEU A 1 384 ? -14.664 -29.828 -4.711 1 89.25 384 LEU A O 1
ATOM 2872 N N . SER A 1 385 ? -13.211 -31.297 -5.184 1 77.56 385 SER A N 1
ATOM 2873 C CA . SER A 1 385 ? -14.227 -32.344 -5.383 1 77.56 385 SER A CA 1
ATOM 2874 C C . SER A 1 385 ? -14.812 -32.781 -4.055 1 77.56 385 SER A C 1
ATOM 2876 O O . SER A 1 385 ? -15.992 -33.156 -3.979 1 77.56 385 SER A O 1
ATOM 2878 N N . SER A 1 386 ? -14.086 -32.719 -3.123 1 65.12 386 SER A N 1
ATOM 2879 C CA . SER A 1 386 ? -14.562 -33.156 -1.806 1 65.12 386 SER A CA 1
ATOM 2880 C C . SER A 1 386 ? -15.508 -32.125 -1.201 1 65.12 386 SER A C 1
ATOM 2882 O O . SER A 1 386 ? -16.422 -32.469 -0.457 1 65.12 386 SER A O 1
ATOM 2884 N N . ARG A 1 387 ? -15.344 -30.922 -1.538 1 61 387 ARG A N 1
ATOM 2885 C CA . ARG A 1 387 ? -16.188 -29.859 -0.998 1 61 387 ARG A CA 1
ATOM 2886 C C . ARG A 1 387 ? -17.531 -29.797 -1.719 1 61 387 ARG A C 1
ATOM 2888 O O . ARG A 1 387 ? -18.531 -29.391 -1.14 1 61 387 ARG A O 1
ATOM 2895 N N . ALA A 1 388 ? -17.469 -30.125 -3.033 1 51.56 388 ALA A N 1
ATOM 2896 C CA . ALA A 1 388 ? -18.719 -30.203 -3.789 1 51.56 388 ALA A CA 1
ATOM 2897 C C . ALA A 1 388 ? -19.531 -31.438 -3.402 1 51.56 388 ALA A C 1
ATOM 2899 O O . ALA A 1 388 ? -20.734 -31.5 -3.658 1 51.56 388 ALA A O 1
ATOM 2900 N N . ALA A 1 389 ? -18.984 -32.438 -2.656 1 40.22 389 ALA A N 1
ATOM 2901 C CA . ALA A 1 389 ? -19.719 -33.594 -2.176 1 40.22 389 ALA A CA 1
ATOM 2902 C C . ALA A 1 389 ? -20.188 -33.406 -0.74 1 40.22 389 ALA A C 1
ATOM 2904 O O . ALA A 1 389 ? -19.516 -32.75 0.062 1 40.22 389 ALA A O 1
ATOM 2905 N N . MET B 1 1 ? -32.844 20.578 12.156 1 48.38 1 MET B N 1
ATOM 2906 C CA . MET B 1 1 ? -32.344 20.094 13.445 1 48.38 1 MET B CA 1
ATOM 2907 C C . MET B 1 1 ? -31.641 21.188 14.219 1 48.38 1 MET B C 1
ATOM 2909 O O . MET B 1 1 ? -30.719 21.828 13.688 1 48.38 1 MET B O 1
ATOM 2913 N N . GLN B 1 2 ? -32.281 21.75 15.141 1 62.41 2 GLN B N 1
ATOM 2914 C CA . GLN B 1 2 ? -31.797 22.844 15.977 1 62.41 2 GLN B CA 1
ATOM 2915 C C . GLN B 1 2 ? -30.656 22.375 16.875 1 62.41 2 GLN B C 1
ATOM 2917 O O . GLN B 1 2 ? -30.641 21.234 17.344 1 62.41 2 GLN B O 1
ATOM 2922 N N . PHE B 1 3 ? -29.531 23.016 16.703 1 70.94 3 PHE B N 1
ATOM 2923 C CA . PHE B 1 3 ? -28.391 22.703 17.562 1 70.94 3 PHE B CA 1
ATOM 2924 C C . PHE B 1 3 ? -28.797 22.781 19.031 1 70.94 3 PHE B C 1
ATOM 2926 O O . PHE B 1 3 ? -29.625 23.609 19.406 1 70.94 3 PHE B O 1
ATOM 2933 N N . SER B 1 4 ? -28.406 21.766 19.75 1 75.31 4 SER B N 1
ATOM 2934 C CA . SER B 1 4 ? -28.609 21.797 21.203 1 75.31 4 SER B CA 1
ATOM 2935 C C . SER B 1 4 ? -27.922 22.984 21.844 1 75.31 4 SER B C 1
ATOM 2937 O O . SER B 1 4 ? -27.062 23.625 21.219 1 75.31 4 SER B O 1
ATOM 2939 N N . SER B 1 5 ? -28.344 23.453 22.984 1 74.06 5 SER B N 1
ATOM 2940 C CA . SER B 1 5 ? -27.75 24.578 23.688 1 74.06 5 SER B CA 1
ATOM 2941 C C . SER B 1 5 ? -26.25 24.359 23.906 1 74.06 5 SER B C 1
ATOM 2943 O O . SER B 1 5 ? -25.453 25.297 23.797 1 74.06 5 SER B O 1
ATOM 2945 N N . LYS B 1 6 ? -25.906 23.188 24.156 1 76.19 6 LYS B N 1
ATOM 2946 C CA . LYS B 1 6 ? -24.5 22.859 24.359 1 76.19 6 LYS B CA 1
ATOM 2947 C C . LYS B 1 6 ? -23.703 23.031 23.062 1 76.19 6 LYS B C 1
ATOM 2949 O O . LYS B 1 6 ? -22.578 23.5 23.094 1 76.19 6 LYS B O 1
ATOM 2954 N N . ALA B 1 7 ? -24.375 22.703 22.047 1 79.69 7 ALA B N 1
ATOM 2955 C CA . ALA B 1 7 ? -23.734 22.844 20.75 1 79.69 7 ALA B CA 1
ATOM 2956 C C . ALA B 1 7 ? -23.578 24.312 20.359 1 79.69 7 ALA B C 1
ATOM 2958 O O . ALA B 1 7 ? -22.562 24.703 19.797 1 79.69 7 ALA B O 1
ATOM 2959 N N . LYS B 1 8 ? -24.469 25.109 20.766 1 83.56 8 LYS B N 1
ATOM 2960 C CA . LYS B 1 8 ? -24.375 26.531 20.5 1 83.56 8 LYS B CA 1
ATOM 2961 C C . LYS B 1 8 ? -23.25 27.188 21.312 1 83.56 8 LYS B C 1
ATOM 2963 O O . LYS B 1 8 ? -22.562 28.062 20.812 1 83.56 8 LYS B O 1
ATOM 2968 N N . GLY B 1 9 ? -23.156 26.734 22.5 1 86.12 9 GLY B N 1
ATOM 2969 C CA . GLY B 1 9 ? -22.062 27.219 23.344 1 86.12 9 GLY B CA 1
ATOM 2970 C C . GLY B 1 9 ? -20.688 26.859 22.797 1 86.12 9 GLY B C 1
ATOM 2971 O O . GLY B 1 9 ? -19.766 27.672 22.812 1 86.12 9 GLY B O 1
ATOM 2972 N N . GLY B 1 10 ? -20.578 25.641 22.344 1 88.62 10 GLY B N 1
ATOM 2973 C CA . GLY B 1 10 ? -19.328 25.203 21.75 1 88.62 10 GLY B CA 1
ATOM 2974 C C . GLY B 1 10 ? -18.969 25.984 20.5 1 88.62 10 GLY B C 1
ATOM 2975 O O . GLY B 1 10 ? -17.797 26.359 20.312 1 88.62 10 GLY B O 1
ATOM 2976 N N . LEU B 1 11 ? -19.953 26.266 19.75 1 90.5 11 LEU B N 1
ATOM 2977 C CA . LEU B 1 11 ? -19.734 27.031 18.531 1 90.5 11 LEU B CA 1
ATOM 2978 C C . LEU B 1 11 ? -19.312 28.469 18.844 1 90.5 11 LEU B C 1
ATOM 2980 O O . LEU B 1 11 ? -18.516 29.062 18.125 1 90.5 11 LEU B O 1
ATOM 2984 N N . ALA B 1 12 ? -19.844 29 19.922 1 93 12 ALA B N 1
ATOM 2985 C CA . ALA B 1 12 ? -19.484 30.359 20.344 1 93 12 ALA B CA 1
ATOM 2986 C C . ALA B 1 12 ? -18.031 30.422 20.797 1 93 12 ALA B C 1
ATOM 2988 O O . ALA B 1 12 ? -17.328 31.391 20.5 1 93 12 ALA B O 1
ATOM 2989 N N . VAL B 1 13 ? -17.625 29.438 21.5 1 94.75 13 VAL B N 1
ATOM 2990 C CA . VAL B 1 13 ? -16.234 29.391 21.953 1 94.75 13 VAL B CA 1
ATOM 2991 C C . VAL B 1 13 ? -15.305 29.266 20.75 1 94.75 13 VAL B C 1
ATOM 2993 O O . VAL B 1 13 ? -14.273 29.922 20.703 1 94.75 13 VAL B O 1
ATOM 2996 N N . LEU B 1 14 ? -15.703 28.438 19.859 1 96.06 14 LEU B N 1
ATOM 2997 C CA . LEU B 1 14 ? -14.898 28.25 18.656 1 96.06 14 LEU B CA 1
ATOM 2998 C C . LEU B 1 14 ? -14.828 29.547 17.844 1 96.06 14 LEU B C 1
ATOM 3000 O O . LEU B 1 14 ? -13.781 29.875 17.297 1 96.06 14 LEU B O 1
ATOM 3004 N N . ALA B 1 15 ? -15.906 30.266 17.812 1 96.25 15 ALA B N 1
ATOM 3005 C CA . ALA B 1 15 ? -15.93 31.547 17.109 1 96.25 15 ALA B CA 1
ATOM 3006 C C . ALA B 1 15 ? -15.023 32.562 17.781 1 96.25 15 ALA B C 1
ATOM 3008 O O . ALA B 1 15 ? -14.359 33.344 17.109 1 96.25 15 ALA B O 1
ATOM 3009 N N . PHE B 1 16 ? -15.047 32.531 19.047 1 96.81 16 PHE B N 1
ATOM 3010 C CA . PHE B 1 16 ? -14.195 33.406 19.828 1 96.81 16 PHE B CA 1
ATOM 3011 C C . PHE B 1 16 ? -12.719 33.125 19.578 1 96.81 16 PHE B C 1
ATOM 3013 O O . PHE B 1 16 ? -11.922 34.031 19.359 1 96.81 16 PHE B O 1
ATOM 3020 N N . LEU B 1 17 ? -12.391 31.875 19.578 1 97 17 LEU B N 1
ATOM 3021 C CA . LEU B 1 17 ? -11.016 31.453 19.328 1 97 17 LEU B CA 1
ATOM 3022 C C . LEU B 1 17 ? -10.602 31.797 17.891 1 97 17 LEU B C 1
ATOM 3024 O O . LEU B 1 17 ? -9.445 32.188 17.656 1 97 17 LEU B O 1
ATOM 3028 N N . THR B 1 18 ? -11.516 31.641 17.031 1 97.38 18 THR B N 1
ATOM 3029 C CA . THR B 1 18 ? -11.242 32.031 15.641 1 97.38 18 THR B CA 1
ATOM 3030 C C . THR B 1 18 ? -10.961 33.5 15.523 1 97.38 18 THR B C 1
ATOM 3032 O O . THR B 1 18 ? -10.039 33.906 14.82 1 97.38 18 THR B O 1
ATOM 3035 N N . ALA B 1 19 ? -11.711 34.312 16.219 1 97.38 19 ALA B N 1
ATOM 3036 C CA . ALA B 1 19 ? -11.523 35.75 16.188 1 97.38 19 ALA B CA 1
ATOM 3037 C C . ALA B 1 19 ? -10.156 36.156 16.75 1 97.38 19 ALA B C 1
ATOM 3039 O O . ALA B 1 19 ? -9.477 37.031 16.203 1 97.38 19 ALA B O 1
ATOM 3040 N N . ILE B 1 20 ? -9.781 35.5 17.797 1 96.44 20 ILE B N 1
ATOM 3041 C CA . ILE B 1 20 ? -8.461 35.75 18.375 1 96.44 20 ILE B CA 1
ATOM 3042 C C . ILE B 1 20 ? -7.379 35.375 17.359 1 96.44 20 ILE B C 1
ATOM 3044 O O . ILE B 1 20 ? -6.387 36.094 17.219 1 96.44 20 ILE B O 1
ATOM 3048 N N . GLY B 1 21 ? -7.574 34.281 16.719 1 96.06 21 GLY B N 1
ATOM 3049 C CA . GLY B 1 21 ? -6.621 33.875 15.703 1 96.06 21 GLY B CA 1
ATOM 3050 C C . GLY B 1 21 ? -6.52 34.844 14.547 1 96.06 21 GLY B C 1
ATOM 3051 O O . GLY B 1 21 ? -5.422 35.125 14.062 1 96.06 21 GLY B O 1
ATOM 3052 N N . VAL B 1 22 ? -7.613 35.344 14.125 1 95.25 22 VAL B N 1
ATOM 3053 C CA . VAL B 1 22 ? -7.637 36.312 13.023 1 95.25 22 VAL B CA 1
ATOM 3054 C C . VAL B 1 22 ? -6.93 37.594 13.453 1 95.25 22 VAL B C 1
ATOM 3056 O O . VAL B 1 22 ? -6.172 38.188 12.68 1 95.25 22 VAL B O 1
ATOM 3059 N N . CYS B 1 23 ? -7.129 38.031 14.664 1 94.38 23 CYS B N 1
ATOM 3060 C CA . CYS B 1 23 ? -6.465 39.219 15.188 1 94.38 23 CYS B CA 1
ATOM 3061 C C . CYS B 1 23 ? -4.953 39 15.227 1 94.38 23 CYS B C 1
ATOM 3063 O O . CYS B 1 23 ? -4.199 39.906 14.859 1 94.38 23 CYS B O 1
ATOM 3065 N N . ALA B 1 24 ? -4.59 37.875 15.664 1 93.88 24 ALA B N 1
ATOM 3066 C CA . ALA B 1 24 ? -3.16 37.594 15.703 1 93.88 24 ALA B CA 1
ATOM 3067 C C . ALA B 1 24 ? -2.57 37.531 14.297 1 93.88 24 ALA B C 1
ATOM 3069 O O . ALA B 1 24 ? -1.428 37.938 14.086 1 93.88 24 ALA B O 1
ATOM 3070 N N . TRP B 1 25 ? -3.314 37.031 13.43 1 92.62 25 TRP B N 1
ATOM 3071 C CA . TRP B 1 25 ? -2.85 36.938 12.047 1 92.62 25 TRP B CA 1
ATOM 3072 C C . TRP B 1 25 ? -2.693 38.344 11.445 1 92.62 25 TRP B C 1
ATOM 3074 O O . TRP B 1 25 ? -1.73 38.594 10.719 1 92.62 25 TRP B O 1
ATOM 3084 N N . VAL B 1 26 ? -3.635 39.188 11.688 1 90.69 26 VAL B N 1
ATOM 3085 C CA . VAL B 1 26 ? -3.557 40.562 11.195 1 90.69 26 VAL B CA 1
ATOM 3086 C C . VAL B 1 26 ? -2.32 41.25 11.773 1 90.69 26 VAL B C 1
ATOM 3088 O O . VAL B 1 26 ? -1.623 42 11.07 1 90.69 26 VAL B O 1
ATOM 3091 N N . TYR B 1 27 ? -2.08 40.969 13.023 1 90.19 27 TYR B N 1
ATOM 3092 C CA . TYR B 1 27 ? -0.872 41.5 13.648 1 90.19 27 TYR B CA 1
ATOM 3093 C C . TYR B 1 27 ? 0.377 40.969 12.938 1 90.19 27 TYR B C 1
ATOM 3095 O O . TYR B 1 27 ? 1.326 41.75 12.719 1 90.19 27 TYR B O 1
ATOM 3103 N N . GLN B 1 28 ? 0.401 39.781 12.625 1 89.12 28 GLN B N 1
ATOM 3104 C CA . GLN B 1 28 ? 1.523 39.156 11.914 1 89.12 28 GLN B CA 1
ATOM 3105 C C . GLN B 1 28 ? 1.688 39.781 10.523 1 89.12 28 GLN B C 1
ATOM 3107 O O . GLN B 1 28 ? 2.811 39.938 10.047 1 89.12 28 GLN B O 1
ATOM 3112 N N . LEU B 1 29 ? 0.575 40.094 9.867 1 85.75 29 LEU B N 1
ATOM 3113 C CA . LEU B 1 29 ? 0.626 40.656 8.531 1 85.75 29 LEU B CA 1
ATOM 3114 C C . LEU B 1 29 ? 1.231 42.062 8.57 1 85.75 29 LEU B C 1
ATOM 3116 O O . LEU B 1 29 ? 1.964 42.469 7.66 1 85.75 29 LEU B O 1
ATOM 3120 N N . ILE B 1 30 ? 0.979 42.781 9.625 1 85 30 ILE B N 1
ATOM 3121 C CA . ILE B 1 30 ? 1.438 44.156 9.75 1 85 30 ILE B CA 1
ATOM 3122 C C . ILE B 1 30 ? 2.916 44.156 10.141 1 85 30 ILE B C 1
ATOM 3124 O O . ILE B 1 30 ? 3.691 44.969 9.609 1 85 30 ILE B O 1
ATOM 3128 N N . ASN B 1 31 ? 3.344 43.25 11.023 1 84.94 31 ASN B N 1
ATOM 3129 C CA . ASN B 1 31 ? 4.703 43.281 11.547 1 84.94 31 ASN B CA 1
ATOM 3130 C C . ASN B 1 31 ? 5.609 42.312 10.812 1 84.94 31 ASN B C 1
ATOM 3132 O O . ASN B 1 31 ? 6.824 42.312 11.016 1 84.94 31 ASN B O 1
ATOM 3136 N N . GLY B 1 32 ? 4.996 41.531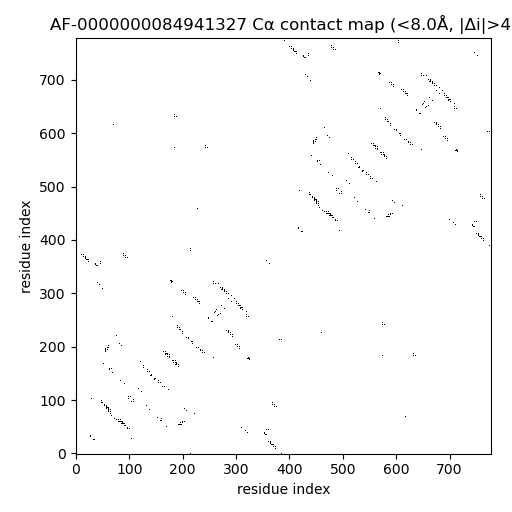 9.945 1 78.88 32 GLY B N 1
ATOM 3137 C CA . GLY B 1 32 ? 5.801 40.562 9.211 1 78.88 32 GLY B CA 1
ATOM 3138 C C . GLY B 1 32 ? 5.977 39.25 9.938 1 78.88 32 GLY B C 1
ATOM 3139 O O . GLY B 1 32 ? 5.504 39.094 11.062 1 78.88 32 GLY B O 1
ATOM 3140 N N . LEU B 1 33 ? 6.77 38.312 9.352 1 76.62 33 LEU B N 1
ATOM 3141 C CA . LEU B 1 33 ? 6.961 37 9.906 1 76.62 33 LEU B CA 1
ATOM 3142 C C . LEU B 1 33 ? 7.988 37 11.039 1 76.62 33 LEU B C 1
ATOM 3144 O O . LEU B 1 33 ? 8.219 36 11.695 1 76.62 33 LEU B O 1
ATOM 3148 N N . GLY B 1 34 ? 8.516 38.094 11.219 1 75.75 34 GLY B N 1
ATOM 3149 C CA . GLY B 1 34 ? 9.453 38.281 12.312 1 75.75 34 GLY B CA 1
ATOM 3150 C C . GLY B 1 34 ? 8.828 38.031 13.672 1 75.75 34 GLY B C 1
ATOM 3151 O O . GLY B 1 34 ? 9.531 37.781 14.648 1 75.75 34 GLY B O 1
ATOM 3152 N N . VAL B 1 35 ? 7.531 38.125 13.742 1 77.81 35 VAL B N 1
ATOM 3153 C CA . VAL B 1 35 ? 6.828 37.906 15 1 77.81 35 VAL B CA 1
ATOM 3154 C C . VAL B 1 35 ? 6.793 36.438 15.344 1 77.81 35 VAL B C 1
ATOM 3156 O O . VAL B 1 35 ? 6.531 36.062 16.484 1 77.81 35 VAL B O 1
ATOM 3159 N N . THR B 1 36 ? 7.117 35.625 14.391 1 81.12 36 THR B N 1
ATOM 3160 C CA . THR B 1 36 ? 7.137 34.188 14.602 1 81.12 36 THR B CA 1
ATOM 3161 C C . THR B 1 36 ? 8.508 33.719 15.086 1 81.12 36 THR B C 1
ATOM 3163 O O . THR B 1 36 ? 9.43 34.531 15.203 1 81.12 36 THR B O 1
ATOM 3166 N N . GLY B 1 37 ? 8.539 32.469 15.539 1 74.69 37 GLY B N 1
ATOM 3167 C CA . GLY B 1 37 ? 9.812 31.906 15.961 1 74.69 37 GLY B CA 1
ATOM 3168 C C . GLY B 1 37 ? 10.688 31.469 14.797 1 74.69 37 GLY B C 1
ATOM 3169 O O . GLY B 1 37 ? 11.758 30.906 15 1 74.69 37 GLY B O 1
ATOM 3170 N N . MET B 1 38 ? 10.273 31.828 13.656 1 75.06 38 MET B N 1
ATOM 3171 C CA . MET B 1 38 ? 11.031 31.422 12.469 1 75.06 38 MET B CA 1
ATOM 3172 C C . MET B 1 38 ? 12.172 32.406 12.195 1 75.06 38 MET B C 1
ATOM 3174 O O . MET B 1 38 ? 12.141 33.531 12.648 1 75.06 38 MET B O 1
ATOM 3178 N N . SER B 1 39 ? 13.195 31.766 11.703 1 68 39 SER B N 1
ATOM 3179 C CA . SER B 1 39 ? 14.359 32.562 11.32 1 68 39 SER B CA 1
ATOM 3180 C C . SER B 1 39 ? 14.805 32.219 9.898 1 68 39 SER B C 1
ATOM 3182 O O . SER B 1 39 ? 14.18 31.406 9.219 1 68 39 SER B O 1
ATOM 3184 N N . ASN B 1 40 ? 15.758 32.906 9.477 1 60.31 40 ASN B N 1
ATOM 3185 C CA . ASN B 1 40 ? 16.312 32.656 8.148 1 60.31 40 ASN B CA 1
ATOM 3186 C C . ASN B 1 40 ? 16.875 31.25 8.031 1 60.31 40 ASN B C 1
ATOM 3188 O O . ASN B 1 40 ? 16.859 30.656 6.949 1 60.31 40 ASN B O 1
ATOM 3192 N N . VAL B 1 41 ? 17.297 30.797 9.164 1 57.12 41 VAL B N 1
ATOM 3193 C CA . VAL B 1 41 ? 17.891 29.453 9.172 1 57.12 41 VAL B CA 1
ATOM 3194 C C . VAL B 1 41 ? 16.781 28.406 9.273 1 57.12 41 VAL B C 1
ATOM 3196 O O . VAL B 1 41 ? 16.828 27.375 8.617 1 57.12 41 VAL B O 1
ATOM 3199 N N . ASN B 1 42 ? 15.781 28.812 10 1 63.69 42 ASN B N 1
ATOM 3200 C CA . ASN B 1 42 ? 14.617 27.953 10.195 1 63.69 42 ASN B CA 1
ATOM 3201 C C . ASN B 1 42 ? 13.367 28.547 9.562 1 63.69 42 ASN B C 1
ATOM 3203 O O . ASN B 1 42 ? 12.586 29.234 10.242 1 63.69 42 ASN B O 1
ATOM 3207 N N . SER B 1 43 ? 13.18 28.266 8.352 1 69.12 43 SER B N 1
ATOM 3208 C CA . SER B 1 43 ? 12.117 28.922 7.594 1 69.12 43 SER B CA 1
ATOM 3209 C C . SER B 1 43 ? 10.797 28.156 7.723 1 69.12 43 SER B C 1
ATOM 3211 O O . SER B 1 43 ? 9.758 28.641 7.285 1 69.12 43 SER B O 1
ATOM 3213 N N . TRP B 1 44 ? 10.875 27 8.297 1 77.69 44 TRP B N 1
ATOM 3214 C CA . TRP B 1 44 ? 9.656 26.203 8.445 1 77.69 44 TRP B CA 1
ATOM 3215 C C . TRP B 1 44 ? 9.367 25.922 9.914 1 77.69 44 TRP B C 1
ATOM 3217 O O . TRP B 1 44 ? 10.273 25.578 10.68 1 77.69 44 TRP B O 1
ATOM 3227 N N . GLY B 1 45 ? 8.094 26.188 10.258 1 85.44 45 GLY B N 1
ATOM 3228 C CA . GLY B 1 45 ? 7.723 25.969 11.648 1 85.44 45 GLY B CA 1
ATOM 3229 C C . GLY B 1 45 ? 6.371 25.297 11.805 1 85.44 45 GLY B C 1
ATOM 3230 O O . GLY B 1 45 ? 6.078 24.312 11.125 1 85.44 45 GLY B O 1
ATOM 3231 N N . LEU B 1 46 ? 5.609 25.891 12.688 1 89.5 46 LEU B N 1
ATOM 3232 C CA . LEU B 1 46 ? 4.336 25.297 13.078 1 89.5 46 LEU B CA 1
ATOM 3233 C C . LEU B 1 46 ? 3.342 25.328 11.922 1 89.5 46 LEU B C 1
ATOM 3235 O O . LEU B 1 46 ? 2.58 24.391 11.711 1 89.5 46 LEU B O 1
ATOM 3239 N N . TYR B 1 47 ? 3.387 26.406 11.156 1 90.56 47 TYR B N 1
ATOM 3240 C CA . TYR B 1 47 ? 2.443 26.562 10.055 1 90.56 47 TYR B CA 1
ATOM 3241 C C . TYR B 1 47 ? 2.654 25.484 9.008 1 90.56 47 TYR B C 1
ATOM 3243 O O . TYR B 1 47 ? 1.699 24.844 8.57 1 90.56 47 TYR B O 1
ATOM 3251 N N . ILE B 1 48 ? 3.828 25.188 8.695 1 87.69 48 ILE B N 1
ATOM 3252 C CA . ILE B 1 48 ? 4.141 24.219 7.652 1 87.69 48 ILE B CA 1
ATOM 3253 C C . ILE B 1 48 ? 3.91 22.797 8.18 1 87.69 48 ILE B C 1
ATOM 3255 O O . ILE B 1 48 ? 3.42 21.938 7.449 1 87.69 48 ILE B O 1
ATOM 3259 N N . ALA B 1 49 ? 4.324 22.594 9.383 1 90.69 49 ALA B N 1
ATOM 3260 C CA . ALA B 1 49 ? 4.043 21.297 9.984 1 90.69 49 ALA B CA 1
ATOM 3261 C C . ALA B 1 49 ? 2.545 21 9.969 1 90.69 49 ALA B C 1
ATOM 3263 O O . ALA B 1 49 ? 2.133 19.875 9.656 1 90.69 49 ALA B O 1
ATOM 3264 N N . SER B 1 50 ? 1.789 22.016 10.281 1 95.12 50 SER B N 1
ATOM 3265 C CA . SER B 1 50 ? 0.339 21.844 10.297 1 95.12 50 SER B CA 1
ATOM 3266 C C . SER B 1 50 ? -0.226 21.734 8.891 1 95.12 50 SER B C 1
ATOM 3268 O O . SER B 1 50 ? -1.197 21.016 8.664 1 95.12 50 SER B O 1
ATOM 3270 N N . PHE B 1 51 ? 0.389 22.469 8.016 1 92.56 51 PHE B N 1
ATOM 3271 C CA . PHE B 1 51 ? 0.016 22.344 6.609 1 92.56 51 PHE B CA 1
ATOM 3272 C C . PHE B 1 51 ? 0.172 20.906 6.141 1 92.56 51 PHE B C 1
ATOM 3274 O O . PHE B 1 51 ? -0.758 20.312 5.578 1 92.56 51 PHE B O 1
ATOM 3281 N N . MET B 1 52 ? 1.262 20.312 6.461 1 91.69 52 MET B N 1
ATOM 3282 C CA . MET B 1 52 ? 1.527 18.938 6.07 1 91.69 52 MET B CA 1
ATOM 3283 C C . MET B 1 52 ? 0.55 17.984 6.742 1 91.69 52 MET B C 1
ATOM 3285 O O . MET B 1 52 ? 0.063 17.031 6.117 1 91.69 52 MET B O 1
ATOM 3289 N N . LEU B 1 53 ? 0.3 18.266 7.906 1 95.25 53 LEU B N 1
ATOM 3290 C CA . LEU B 1 53 ? -0.606 17.406 8.656 1 95.25 53 LEU B CA 1
ATOM 3291 C C . LEU B 1 53 ? -2.002 17.422 8.047 1 95.25 53 LEU B C 1
ATOM 3293 O O . LEU B 1 53 ? -2.576 16.359 7.781 1 95.25 53 LEU B O 1
ATOM 3297 N N . PHE B 1 54 ? -2.477 18.547 7.801 1 96.94 54 PHE B N 1
ATOM 3298 C CA . PHE B 1 54 ? -3.863 18.656 7.363 1 96.94 54 PHE B CA 1
ATOM 3299 C C . PHE B 1 54 ? -4.012 18.219 5.91 1 96.94 54 PHE B C 1
ATOM 3301 O O . PHE B 1 54 ? -5.07 17.75 5.504 1 96.94 54 PHE B O 1
ATOM 3308 N N . VAL B 1 55 ? -3.006 18.422 5.156 1 94 55 VAL B N 1
ATOM 3309 C CA . VAL B 1 55 ? -3.039 17.797 3.834 1 94 55 VAL B CA 1
ATOM 3310 C C . VAL B 1 55 ? -3.207 16.297 3.975 1 94 55 VAL B C 1
ATOM 3312 O O . VAL B 1 55 ? -4.031 15.688 3.285 1 94 55 VAL B O 1
ATOM 3315 N N . GLY B 1 56 ? -2.469 15.734 4.828 1 95 56 GLY B N 1
ATOM 3316 C CA . GLY B 1 56 ? -2.574 14.305 5.086 1 95 56 GLY B CA 1
ATOM 3317 C C . GLY B 1 56 ? -3.934 13.898 5.617 1 95 56 GLY B C 1
ATOM 3318 O O . GLY B 1 56 ? -4.504 12.898 5.176 1 95 56 GLY B O 1
ATOM 3319 N N . LEU B 1 57 ? -4.398 14.656 6.508 1 97.38 57 LEU B N 1
ATOM 3320 C CA . LEU B 1 57 ? -5.691 14.352 7.113 1 97.38 57 LEU B CA 1
ATOM 3321 C C . LEU B 1 57 ? -6.797 14.367 6.062 1 97.38 57 LEU B C 1
ATOM 3323 O O . LEU B 1 57 ? -7.812 13.68 6.215 1 97.38 57 LEU B O 1
ATOM 3327 N N . SER B 1 58 ? -6.633 15.062 5.07 1 96.75 58 SER B N 1
ATOM 3328 C CA . SER B 1 58 ? -7.668 15.203 4.051 1 96.75 58 SER B CA 1
ATOM 3329 C C . SER B 1 58 ? -7.781 13.938 3.203 1 96.75 58 SER B C 1
ATOM 3331 O O . SER B 1 58 ? -8.797 13.727 2.531 1 96.75 58 SER B O 1
ATOM 3333 N N . ALA B 1 59 ? -6.809 13.109 3.229 1 93.38 59 ALA B N 1
ATOM 3334 C CA . ALA B 1 59 ? -6.715 11.969 2.322 1 93.38 59 ALA B CA 1
ATOM 3335 C C . ALA B 1 59 ? -7.75 10.906 2.668 1 93.38 59 ALA B C 1
ATOM 3337 O O . ALA B 1 59 ? -8.359 10.312 1.776 1 93.38 59 ALA B O 1
ATOM 3338 N N . GLY B 1 60 ? -7.98 10.68 3.893 1 90.56 60 GLY B N 1
ATOM 3339 C CA . GLY B 1 60 ? -8.82 9.578 4.336 1 90.56 60 GLY B CA 1
ATOM 3340 C C . GLY B 1 60 ? -10.234 9.656 3.797 1 90.56 60 GLY B C 1
ATOM 3341 O O . GLY B 1 60 ? -10.75 8.68 3.238 1 90.56 60 GLY B O 1
ATOM 3342 N N . GLY B 1 61 ? -10.82 10.805 3.93 1 92.5 61 GLY B N 1
ATOM 3343 C CA . GLY B 1 61 ? -12.203 10.961 3.498 1 92.5 61 GLY B CA 1
ATOM 3344 C C . GLY B 1 61 ? -12.391 10.742 2.008 1 92.5 61 GLY B C 1
ATOM 3345 O O . GLY B 1 61 ? -13.25 9.969 1.593 1 92.5 61 GLY B O 1
ATOM 3346 N N . LEU B 1 62 ? -11.57 11.328 1.318 1 92.31 62 LEU B N 1
ATOM 3347 C CA . LEU B 1 62 ? -11.719 11.242 -0.131 1 92.31 62 LEU B CA 1
ATOM 3348 C C . LEU B 1 62 ? -11.398 9.836 -0.627 1 92.31 62 LEU B C 1
ATOM 3350 O O . LEU B 1 62 ? -12.062 9.328 -1.527 1 92.31 62 LEU B O 1
ATOM 3354 N N . ILE B 1 63 ? -10.445 9.227 -0.06 1 88.81 63 ILE B N 1
ATOM 3355 C CA . ILE B 1 63 ? -10.039 7.898 -0.515 1 88.81 63 ILE B CA 1
ATOM 3356 C C . ILE B 1 63 ? -11.109 6.879 -0.14 1 88.81 63 ILE B C 1
ATOM 3358 O O . ILE B 1 63 ? -11.445 6 -0.94 1 88.81 63 ILE B O 1
ATOM 3362 N N . VAL B 1 64 ? -11.672 7 1.021 1 88.81 64 VAL B N 1
ATOM 3363 C CA . VAL B 1 64 ? -12.734 6.09 1.439 1 88.81 64 VAL B CA 1
ATOM 3364 C C . VAL B 1 64 ? -13.953 6.27 0.538 1 88.81 64 VAL B C 1
ATOM 3366 O O . VAL B 1 64 ? -14.516 5.293 0.043 1 88.81 64 VAL B O 1
ATOM 3369 N N . ALA B 1 65 ? -14.328 7.504 0.313 1 92.12 65 ALA B N 1
ATOM 3370 C CA . ALA B 1 65 ? -15.492 7.789 -0.517 1 92.12 65 ALA B CA 1
ATOM 3371 C C . ALA B 1 65 ? -15.273 7.328 -1.954 1 92.12 65 ALA B C 1
ATOM 3373 O O . ALA B 1 65 ? -16.156 6.723 -2.562 1 92.12 65 ALA B O 1
ATOM 3374 N N . SER B 1 66 ? -14.125 7.586 -2.447 1 90.12 66 SER B N 1
ATOM 3375 C CA . SER B 1 66 ? -13.828 7.234 -3.832 1 90.12 66 SER B CA 1
ATOM 3376 C C . SER B 1 66 ? -13.68 5.727 -4 1 90.12 66 SER B C 1
ATOM 3378 O O . SER B 1 66 ? -14.109 5.168 -5.016 1 90.12 66 SER B O 1
ATOM 3380 N N . SER B 1 67 ? -13.055 5.078 -3.08 1 83.75 67 SER B N 1
ATOM 3381 C CA . SER B 1 67 ? -12.922 3.629 -3.154 1 83.75 67 SER B CA 1
ATOM 3382 C C . SER B 1 67 ? -14.273 2.939 -3.068 1 83.75 67 SER B C 1
ATOM 3384 O O . SER B 1 67 ? -14.5 1.914 -3.717 1 83.75 67 SER B O 1
ATOM 3386 N N . ALA B 1 68 ? -15.148 3.498 -2.256 1 84.56 68 ALA B N 1
ATOM 3387 C CA . ALA B 1 68 ? -16.5 2.953 -2.158 1 84.56 68 ALA B CA 1
ATOM 3388 C C . ALA B 1 68 ? -17.203 2.982 -3.512 1 84.56 68 ALA B C 1
ATOM 3390 O O . ALA B 1 68 ? -17.906 2.035 -3.873 1 84.56 68 ALA B O 1
ATOM 3391 N N . SER B 1 69 ? -16.938 4.035 -4.16 1 83.06 69 SER B N 1
ATOM 3392 C CA . SER B 1 69 ? -17.594 4.207 -5.453 1 83.06 69 SER B CA 1
ATOM 3393 C C . SER B 1 69 ? -16.938 3.338 -6.523 1 83.06 69 SER B C 1
ATOM 3395 O O . SER B 1 69 ? -17.625 2.676 -7.297 1 83.06 69 SER B O 1
ATOM 3397 N N . VAL B 1 70 ? -15.695 3.27 -6.523 1 76.44 70 VAL B N 1
ATOM 3398 C CA . VAL B 1 70 ? -14.961 2.57 -7.57 1 76.44 70 VAL B CA 1
ATOM 3399 C C . VAL B 1 70 ? -15.109 1.061 -7.387 1 76.44 70 VAL B C 1
ATOM 3401 O O . VAL B 1 70 ? -15.281 0.325 -8.359 1 76.44 70 VAL B O 1
ATOM 3404 N N . PHE B 1 71 ? -15.086 0.581 -6.164 1 72.38 71 PHE B N 1
ATOM 3405 C CA . PHE B 1 71 ? -15.117 -0.852 -5.895 1 72.38 71 PHE B CA 1
ATOM 3406 C C . PHE B 1 71 ? -16.516 -1.293 -5.48 1 72.38 71 PHE B C 1
ATOM 3408 O O . PHE B 1 71 ? -16.719 -2.451 -5.113 1 72.38 71 PHE B O 1
ATOM 3415 N N . HIS B 1 72 ? -17.422 -0.377 -5.457 1 78.06 72 HIS B N 1
ATOM 3416 C CA . HIS B 1 72 ? -18.828 -0.631 -5.176 1 78.06 72 HIS B CA 1
ATOM 3417 C C . HIS B 1 72 ? -19 -1.306 -3.818 1 78.06 72 HIS B C 1
ATOM 3419 O O . HIS B 1 72 ? -19.703 -2.32 -3.709 1 78.06 72 HIS B O 1
ATOM 3425 N N . ILE B 1 73 ? -18.328 -0.729 -2.916 1 75.88 73 ILE B N 1
ATOM 3426 C CA . ILE B 1 73 ? -18.484 -1.198 -1.543 1 75.88 73 ILE B CA 1
ATOM 3427 C C . ILE B 1 73 ? -19.656 -0.483 -0.874 1 75.88 73 ILE B C 1
ATOM 3429 O O . ILE B 1 73 ? -19.5 0.643 -0.391 1 75.88 73 ILE B O 1
ATOM 3433 N N . LYS B 1 74 ? -20.75 -1.113 -0.74 1 78.81 74 LYS B N 1
ATOM 3434 C CA . LYS B 1 74 ? -22 -0.524 -0.27 1 78.81 74 LYS B CA 1
ATOM 3435 C C . LYS B 1 74 ? -21.859 0.011 1.151 1 78.81 74 LYS B C 1
ATOM 3437 O O . LYS B 1 74 ? -22.375 1.084 1.472 1 78.81 74 LYS B O 1
ATOM 3442 N N . GLN B 1 75 ? -21.156 -0.672 1.91 1 81.56 75 GLN B N 1
ATOM 3443 C CA . GLN B 1 75 ? -20.984 -0.293 3.309 1 81.56 75 GLN B CA 1
ATOM 3444 C C . GLN B 1 75 ? -20.297 1.058 3.436 1 81.56 75 GLN B C 1
ATOM 3446 O O . GLN B 1 75 ? -20.641 1.868 4.293 1 81.56 75 GLN B O 1
ATOM 3451 N N . TYR B 1 76 ? -19.406 1.344 2.621 1 87.31 76 TYR B N 1
ATOM 3452 C CA . TYR B 1 76 ? -18.625 2.574 2.719 1 87.31 76 TYR B CA 1
ATOM 3453 C C . TYR B 1 76 ? -19.328 3.721 1.997 1 87.31 76 TYR B C 1
ATOM 3455 O O . TYR B 1 76 ? -19.016 4.891 2.229 1 87.31 76 TYR B O 1
ATOM 3463 N N . LYS B 1 77 ? -20.266 3.4 1.195 1 87.56 77 LYS B N 1
ATOM 3464 C CA . LYS B 1 77 ? -21.031 4.438 0.525 1 87.56 77 LYS B CA 1
ATOM 3465 C C . LYS B 1 77 ? -21.906 5.211 1.521 1 87.56 77 LYS B C 1
ATOM 3467 O O . LYS B 1 77 ? -22.203 6.383 1.307 1 87.56 77 LYS B O 1
ATOM 3472 N N . GLN B 1 78 ? -22.188 4.559 2.553 1 89.06 78 GLN B N 1
ATOM 3473 C CA . GLN B 1 78 ? -23.031 5.176 3.578 1 89.06 78 GLN B CA 1
ATOM 3474 C C . GLN B 1 78 ? -22.312 6.371 4.215 1 89.06 78 GLN B C 1
ATOM 3476 O O . GLN B 1 78 ? -22.969 7.301 4.691 1 89.06 78 GLN B O 1
ATOM 3481 N N . VAL B 1 79 ? -21.047 6.359 4.191 1 93.56 79 VAL B N 1
ATOM 3482 C CA . VAL B 1 79 ? -20.312 7.41 4.887 1 93.56 79 VAL B CA 1
ATOM 3483 C C . VAL B 1 79 ? -19.625 8.312 3.875 1 93.56 79 VAL B C 1
ATOM 3485 O O . VAL B 1 79 ? -18.75 9.117 4.238 1 93.56 79 VAL B O 1
ATOM 3488 N N . ALA B 1 80 ? -19.984 8.281 2.668 1 93.62 80 ALA B N 1
ATOM 3489 C CA . ALA B 1 80 ? -19.297 8.992 1.603 1 93.62 80 ALA B CA 1
ATOM 3490 C C . ALA B 1 80 ? -19.406 10.508 1.782 1 93.62 80 ALA B C 1
ATOM 3492 O O . ALA B 1 80 ? -18.422 11.227 1.677 1 93.62 80 ALA B O 1
ATOM 3493 N N . VAL B 1 81 ? -20.609 10.977 2.105 1 94.19 81 VAL B N 1
ATOM 3494 C CA . VAL B 1 81 ? -20.844 12.422 2.182 1 94.19 81 VAL B CA 1
ATOM 3495 C C . VAL B 1 81 ? -20.062 13.008 3.357 1 94.19 81 VAL B C 1
ATOM 3497 O O . VAL B 1 81 ? -19.25 13.914 3.178 1 94.19 81 VAL B O 1
ATOM 3500 N N . PRO B 1 82 ? -20.234 12.461 4.539 1 95.81 82 PRO B N 1
ATOM 3501 C CA . PRO B 1 82 ? -19.422 13.016 5.633 1 95.81 82 PRO B CA 1
ATOM 3502 C C . PRO B 1 82 ? -17.922 12.844 5.402 1 95.81 82 PRO B C 1
ATOM 3504 O O . PRO B 1 82 ? -17.125 13.68 5.84 1 95.81 82 PRO B O 1
ATOM 3507 N N . ALA B 1 83 ? -17.547 11.828 4.73 1 96.88 83 ALA B N 1
ATOM 3508 C CA . ALA B 1 83 ? -16.141 11.602 4.426 1 96.88 83 ALA B CA 1
ATOM 3509 C C . ALA B 1 83 ? -15.578 12.711 3.535 1 96.88 83 ALA B C 1
ATOM 3511 O O . ALA B 1 83 ? -14.516 13.258 3.807 1 96.88 83 ALA B O 1
ATOM 3512 N N . VAL B 1 84 ? -16.328 13.078 2.559 1 96.69 84 VAL B N 1
ATOM 3513 C CA . VAL B 1 84 ? -15.859 14.109 1.63 1 96.69 84 VAL B CA 1
ATOM 3514 C C . VAL B 1 84 ? -15.922 15.477 2.301 1 96.69 84 VAL B C 1
ATOM 3516 O O . VAL B 1 84 ? -15.078 16.344 2.041 1 96.69 84 VAL B O 1
ATOM 3519 N N . ILE B 1 85 ? -16.859 15.672 3.152 1 97.12 85 ILE B N 1
ATOM 3520 C CA . ILE B 1 85 ? -16.922 16.906 3.922 1 97.12 85 ILE B CA 1
ATOM 3521 C C . ILE B 1 85 ? -15.656 17.062 4.77 1 97.12 85 ILE B C 1
ATOM 3523 O O . ILE B 1 85 ? -15.031 18.125 4.789 1 97.12 85 ILE B O 1
ATOM 3527 N N . THR B 1 86 ? -15.328 15.969 5.457 1 97.88 86 THR B N 1
ATOM 3528 C CA . THR B 1 86 ? -14.125 15.969 6.281 1 97.88 86 THR B CA 1
ATOM 3529 C C . THR B 1 86 ? -12.891 16.281 5.441 1 97.88 86 THR B C 1
ATOM 3531 O O . THR B 1 86 ? -12.047 17.094 5.836 1 97.88 86 THR B O 1
ATOM 3534 N N . SER B 1 87 ? -12.812 15.648 4.32 1 97.94 87 SER B N 1
ATOM 3535 C CA . SER B 1 87 ? -11.703 15.875 3.398 1 97.94 87 SER B CA 1
ATOM 3536 C C . SER B 1 87 ? -11.641 17.328 2.957 1 97.94 87 SER B C 1
ATOM 3538 O O . SER B 1 87 ? -10.562 17.938 2.949 1 97.94 87 SER B O 1
ATOM 3540 N N . THR B 1 88 ? -12.742 17.891 2.646 1 97.62 88 THR B N 1
ATOM 3541 C CA . THR B 1 88 ? -12.836 19.25 2.148 1 97.62 88 THR B CA 1
ATOM 3542 C C . THR B 1 88 ? -12.383 20.25 3.215 1 97.62 88 THR B C 1
ATOM 3544 O O . THR B 1 88 ? -11.586 21.156 2.938 1 97.62 88 THR B O 1
ATOM 3547 N N . VAL B 1 89 ? -12.859 20.094 4.352 1 98.12 89 VAL B N 1
ATOM 3548 C CA . VAL B 1 89 ? -12.523 21.016 5.438 1 98.12 89 VAL B CA 1
ATOM 3549 C C . VAL B 1 89 ? -11.039 20.906 5.758 1 98.12 89 VAL B C 1
ATOM 3551 O O . VAL B 1 89 ? -10.367 21.922 5.957 1 98.12 89 VAL B O 1
ATOM 3554 N N . CYS B 1 90 ? -10.531 19.703 5.785 1 98 90 CYS B N 1
ATOM 3555 C CA . CYS B 1 90 ? -9.117 19.516 6.094 1 98 90 CYS B CA 1
ATOM 3556 C C . CYS B 1 90 ? -8.234 20.172 5.047 1 98 90 CYS B C 1
ATOM 3558 O O . CYS B 1 90 ? -7.238 20.812 5.383 1 98 90 CYS B O 1
ATOM 3560 N N . ILE B 1 91 ? -8.594 20.016 3.828 1 96.56 91 ILE B N 1
ATOM 3561 C CA . ILE B 1 91 ? -7.766 20.594 2.779 1 96.56 91 ILE B CA 1
ATOM 3562 C C . ILE B 1 91 ? -7.863 22.125 2.828 1 96.56 91 ILE B C 1
ATOM 3564 O O . ILE B 1 91 ? -6.891 22.812 2.539 1 96.56 91 ILE B O 1
ATOM 3568 N N . LEU B 1 92 ? -8.977 22.672 3.18 1 96.56 92 LEU B N 1
ATOM 3569 C CA . LEU B 1 92 ? -9.133 24.109 3.332 1 96.56 92 LEU B CA 1
ATOM 3570 C C . LEU B 1 92 ? -8.281 24.625 4.488 1 96.56 92 LEU B C 1
ATOM 3572 O O . LEU B 1 92 ? -7.664 25.688 4.383 1 96.56 92 LEU B O 1
ATOM 3576 N N . VAL B 1 93 ? -8.32 23.938 5.547 1 97 93 VAL B N 1
ATOM 3577 C CA . VAL B 1 93 ? -7.492 24.297 6.691 1 97 93 VAL B CA 1
ATOM 3578 C C . VAL B 1 93 ? -6.016 24.281 6.297 1 97 93 VAL B C 1
ATOM 3580 O O . VAL B 1 93 ? -5.254 25.156 6.68 1 97 93 VAL B O 1
ATOM 3583 N N . ALA B 1 94 ? -5.637 23.234 5.555 1 95.25 94 ALA B N 1
ATOM 3584 C CA . ALA B 1 94 ? -4.27 23.156 5.055 1 95.25 94 ALA B CA 1
ATOM 3585 C C . ALA B 1 94 ? -3.93 24.375 4.207 1 95.25 94 ALA B C 1
ATOM 3587 O O . ALA B 1 94 ? -2.863 24.969 4.367 1 95.25 94 ALA B O 1
ATOM 3588 N N . ALA B 1 95 ? -4.801 24.766 3.367 1 90.94 95 ALA B N 1
ATOM 3589 C CA . ALA B 1 95 ? -4.602 25.922 2.504 1 90.94 95 ALA B CA 1
ATOM 3590 C C . ALA B 1 95 ? -4.438 27.203 3.33 1 90.94 95 ALA B C 1
ATOM 3592 O O . ALA B 1 95 ? -3.631 28.078 2.988 1 90.94 95 ALA B O 1
ATOM 3593 N N . LEU B 1 96 ? -5.164 27.312 4.371 1 92.88 96 LEU B N 1
ATOM 3594 C CA . LEU B 1 96 ? -5.062 28.484 5.234 1 92.88 96 LEU B CA 1
ATOM 3595 C C . LEU B 1 96 ? -3.695 28.562 5.902 1 92.88 96 LEU B C 1
ATOM 3597 O O . LEU B 1 96 ? -3.094 29.625 5.992 1 92.88 96 LEU B O 1
ATOM 3601 N N . PHE B 1 97 ? -3.211 27.453 6.355 1 92.81 97 PHE B N 1
ATOM 3602 C CA . PHE B 1 97 ? -1.918 27.438 7.031 1 92.81 97 PHE B CA 1
ATOM 3603 C C . PHE B 1 97 ? -0.805 27.859 6.078 1 92.81 97 PHE B C 1
ATOM 3605 O O . PHE B 1 97 ? 0.11 28.578 6.469 1 92.81 97 PHE B O 1
ATOM 3612 N N . ILE B 1 98 ? -0.847 27.375 4.879 1 86.94 98 ILE B N 1
ATOM 3613 C CA . ILE B 1 98 ? 0.213 27.719 3.936 1 86.94 98 ILE B CA 1
ATOM 3614 C C . ILE B 1 98 ? 0.108 29.188 3.553 1 86.94 98 ILE B C 1
ATOM 3616 O O . ILE B 1 98 ? 1.124 29.859 3.354 1 86.94 98 ILE B O 1
ATOM 3620 N N . LEU B 1 99 ? -1.048 29.719 3.42 1 85.62 99 LEU B N 1
ATOM 3621 C CA . LEU B 1 99 ? -1.252 31.125 3.129 1 85.62 99 LEU B CA 1
ATOM 3622 C C . LEU B 1 99 ? -0.688 32 4.246 1 85.62 99 LEU B C 1
ATOM 3624 O O . LEU B 1 99 ? -0.067 33.031 3.982 1 85.62 99 LEU B O 1
ATOM 3628 N N . ILE B 1 100 ? -0.941 31.578 5.438 1 88.44 100 ILE B N 1
ATOM 3629 C CA . ILE B 1 100 ? -0.476 32.312 6.609 1 88.44 100 ILE B CA 1
ATOM 3630 C C . ILE B 1 100 ? 1.048 32.25 6.684 1 88.44 100 ILE B C 1
ATOM 3632 O O . ILE B 1 100 ? 1.694 33.25 7.039 1 88.44 100 ILE B O 1
ATOM 3636 N N . ASP B 1 101 ? 1.563 31.109 6.285 1 86.31 101 ASP B N 1
ATOM 3637 C CA . ASP B 1 101 ? 3.012 30.938 6.324 1 86.31 101 ASP B CA 1
ATOM 3638 C C . ASP B 1 101 ? 3.699 31.812 5.277 1 86.31 101 ASP B C 1
ATOM 3640 O O . ASP B 1 101 ? 4.82 32.281 5.492 1 86.31 101 ASP B O 1
ATOM 3644 N N . LEU B 1 102 ? 3.207 32 4.145 1 79.31 102 LEU B N 1
ATOM 3645 C CA . LEU B 1 102 ? 3.811 32.75 3.051 1 79.31 102 LEU B CA 1
ATOM 3646 C C . LEU B 1 102 ? 3.789 34.25 3.35 1 79.31 102 LEU B C 1
ATOM 3648 O O . LEU B 1 102 ? 4.508 35.031 2.713 1 79.31 102 LEU B O 1
ATOM 3652 N N . GLY B 1 103 ? 3.273 34.719 4.387 1 71.94 103 GLY B N 1
ATOM 3653 C CA . GLY B 1 103 ? 3.297 36.094 4.793 1 71.94 103 GLY B CA 1
ATOM 3654 C C . GLY B 1 103 ? 2.271 36.969 4.066 1 71.94 103 GLY B C 1
ATOM 3655 O O . GLY B 1 103 ? 2.4 38.188 4.008 1 71.94 103 GLY B O 1
ATOM 3656 N N . GLY B 1 104 ? 1.462 36.375 3.318 1 66.25 104 GLY B N 1
ATOM 3657 C CA . GLY B 1 104 ? 0.434 37.25 2.787 1 66.25 104 GLY B CA 1
ATOM 3658 C C . GLY B 1 104 ? -0.096 36.812 1.438 1 66.25 104 GLY B C 1
ATOM 3659 O O . GLY B 1 104 ? 0.562 36.062 0.729 1 66.25 104 GLY B O 1
ATOM 3660 N N . VAL B 1 105 ? -1.283 37.219 1.212 1 66.31 105 VAL B N 1
ATOM 3661 C CA . VAL B 1 105 ? -2.035 36.875 0.009 1 66.31 105 VAL B CA 1
ATOM 3662 C C . VAL B 1 105 ? -1.335 37.438 -1.219 1 66.31 105 VAL B C 1
ATOM 3664 O O . VAL B 1 105 ? -1.401 36.875 -2.307 1 66.31 105 VAL B O 1
ATOM 3667 N N . GLN B 1 106 ? -0.569 38.438 -0.971 1 66.31 106 GLN B N 1
ATOM 3668 C CA . GLN B 1 106 ? 0.101 39.094 -2.094 1 66.31 106 GLN B CA 1
ATOM 3669 C C . GLN B 1 106 ? 1.146 38.156 -2.715 1 66.31 106 GLN B C 1
ATOM 3671 O O . GLN B 1 106 ? 1.329 38.156 -3.936 1 66.31 106 GLN B O 1
ATOM 3676 N N . ARG B 1 107 ? 1.722 37.438 -1.873 1 67.19 107 ARG B N 1
ATOM 3677 C CA . ARG B 1 107 ? 2.756 36.531 -2.381 1 67.19 107 ARG B CA 1
ATOM 3678 C C . ARG B 1 107 ? 2.145 35.406 -3.189 1 67.19 107 ARG B C 1
ATOM 3680 O O . ARG B 1 107 ? 2.764 34.906 -4.129 1 67.19 107 ARG B O 1
ATOM 3687 N N . ILE B 1 108 ? 0.981 35.094 -2.848 1 69.25 108 ILE B N 1
ATOM 3688 C CA . ILE B 1 108 ? 0.303 34.031 -3.582 1 69.25 108 ILE B CA 1
ATOM 3689 C C . ILE B 1 108 ? -0.068 34.531 -4.98 1 69.25 108 ILE B C 1
ATOM 3691 O O . ILE B 1 108 ? 0.054 33.812 -5.957 1 69.25 108 ILE B O 1
ATOM 3695 N N . TRP B 1 109 ? -0.542 35.719 -4.957 1 69.88 109 TRP B N 1
ATOM 3696 C CA . TRP B 1 109 ? -0.908 36.312 -6.242 1 69.88 109 TRP B CA 1
ATOM 3697 C C . TRP B 1 109 ? 0.287 36.344 -7.191 1 69.88 109 TRP B C 1
ATOM 3699 O O . TRP B 1 109 ? 0.139 36.094 -8.391 1 69.88 109 TRP B O 1
ATOM 3709 N N . ARG B 1 110 ? 1.407 36.5 -6.691 1 69.88 110 ARG B N 1
ATOM 3710 C CA . ARG B 1 110 ? 2.607 36.562 -7.523 1 69.88 110 ARG B CA 1
ATOM 3711 C C . ARG B 1 110 ? 2.971 35.156 -8.031 1 69.88 110 ARG B C 1
ATOM 3713 O O . ARG B 1 110 ? 3.486 35.031 -9.141 1 69.88 110 ARG B O 1
ATOM 3720 N N . LEU B 1 111 ? 2.633 34.25 -7.195 1 69.75 111 LEU B N 1
ATOM 3721 C CA . LEU B 1 111 ? 2.918 32.875 -7.594 1 69.75 111 LEU B CA 1
ATOM 3722 C C . LEU B 1 111 ? 2.059 32.469 -8.781 1 69.75 111 LEU B C 1
ATOM 3724 O O . LEU B 1 111 ? 2.531 31.766 -9.68 1 69.75 111 LEU B O 1
ATOM 3728 N N . PHE B 1 112 ? 0.82 32.969 -8.82 1 73.25 112 PHE B N 1
ATOM 3729 C CA . PHE B 1 112 ? -0.097 32.625 -9.898 1 73.25 112 PHE B CA 1
ATOM 3730 C C . PHE B 1 112 ? 0.148 33.5 -11.117 1 73.25 112 PHE B C 1
ATOM 3732 O O . PHE B 1 112 ? -0.033 33.031 -12.258 1 73.25 112 PHE B O 1
ATOM 3739 N N . ALA B 1 113 ? 0.575 34.719 -10.953 1 73.31 113 ALA B N 1
ATOM 3740 C CA . ALA B 1 113 ? 0.79 35.656 -12.047 1 73.31 113 ALA B CA 1
ATOM 3741 C C . ALA B 1 113 ? 2.066 35.312 -12.812 1 73.31 113 ALA B C 1
ATOM 3743 O O . ALA B 1 113 ? 2.135 35.5 -14.031 1 73.31 113 ALA B O 1
ATOM 3744 N N . ASN B 1 114 ? 3.105 34.75 -12.125 1 75.88 114 ASN B N 1
ATOM 3745 C CA . ASN B 1 114 ? 4.363 34.375 -12.75 1 75.88 114 ASN B CA 1
ATOM 3746 C C . ASN B 1 114 ? 4.754 32.938 -12.367 1 75.88 114 ASN B C 1
ATOM 3748 O O . ASN B 1 114 ? 5.688 32.75 -11.586 1 75.88 114 ASN B O 1
ATOM 3752 N N . PRO B 1 115 ? 3.994 32.094 -13.016 1 76.31 115 PRO B N 1
ATOM 3753 C CA . PRO B 1 115 ? 4.246 30.719 -12.625 1 76.31 115 PRO B CA 1
ATOM 3754 C C . PRO B 1 115 ? 5.602 30.203 -13.109 1 76.31 115 PRO B C 1
ATOM 3756 O O . PRO B 1 115 ? 5.945 30.375 -14.281 1 76.31 115 PRO B O 1
ATOM 3759 N N . ASN B 1 116 ? 6.453 29.969 -12.125 1 75.25 116 ASN B N 1
ATOM 3760 C CA . ASN B 1 116 ? 7.688 29.25 -12.414 1 75.25 116 ASN B CA 1
ATOM 3761 C C . ASN B 1 116 ? 7.504 27.734 -12.258 1 75.25 116 ASN B C 1
ATOM 3763 O O . ASN B 1 116 ? 7.441 27.234 -11.133 1 75.25 116 ASN B O 1
ATOM 3767 N N . PHE B 1 117 ? 7.523 27.078 -13.297 1 76.56 117 PHE B N 1
ATOM 3768 C CA . PHE B 1 117 ? 7.203 25.656 -13.305 1 76.56 117 PHE B CA 1
ATOM 3769 C C . PHE B 1 117 ? 8.32 24.844 -12.648 1 76.56 117 PHE B C 1
ATOM 3771 O O . PHE B 1 117 ? 8.133 23.672 -12.328 1 76.56 117 PHE B O 1
ATOM 3778 N N . THR B 1 118 ? 9.352 25.469 -12.32 1 72.44 118 THR B N 1
ATOM 3779 C CA . THR B 1 118 ? 10.438 24.766 -11.656 1 72.44 118 THR B CA 1
ATOM 3780 C C . THR B 1 118 ? 10.328 24.906 -10.141 1 72.44 118 THR B C 1
ATOM 3782 O O . THR B 1 118 ? 11.031 24.219 -9.391 1 72.44 118 THR B O 1
ATOM 3785 N N . SER B 1 119 ? 9.375 25.656 -9.797 1 74.88 119 SER B N 1
ATOM 3786 C CA . SER B 1 119 ? 9.211 25.891 -8.359 1 74.88 119 SER B CA 1
ATOM 3787 C C . SER B 1 119 ? 8.391 24.781 -7.711 1 74.88 119 SER B C 1
ATOM 3789 O O . SER B 1 119 ? 7.242 24.547 -8.094 1 74.88 119 SER B O 1
ATOM 3791 N N . PRO B 1 120 ? 8.953 24.156 -6.75 1 76.56 120 PRO B N 1
ATOM 3792 C CA . PRO B 1 120 ? 8.227 23.109 -6.027 1 76.56 120 PRO B CA 1
ATOM 3793 C C . PRO B 1 120 ? 6.953 23.625 -5.367 1 76.56 120 PRO B C 1
ATOM 3795 O O . PRO B 1 120 ? 5.965 22.891 -5.254 1 76.56 120 PRO B O 1
ATOM 3798 N N . LEU B 1 121 ? 6.965 24.859 -4.984 1 72.69 121 LEU B N 1
ATOM 3799 C CA . LEU B 1 121 ? 5.773 25.453 -4.371 1 72.69 121 LEU B CA 1
ATOM 3800 C C . LEU B 1 121 ? 4.621 25.5 -5.367 1 72.69 121 LEU B C 1
ATOM 3802 O O . LEU B 1 121 ? 3.463 25.312 -4.996 1 72.69 121 LEU B O 1
ATOM 3806 N N . LEU B 1 122 ? 4.941 25.766 -6.543 1 79.94 122 LEU B N 1
ATOM 3807 C CA . LEU B 1 122 ? 3.904 25.797 -7.57 1 79.94 122 LEU B CA 1
ATOM 3808 C C . LEU B 1 122 ? 3.279 24.422 -7.773 1 79.94 122 LEU B C 1
ATOM 3810 O O . LEU B 1 122 ? 2.072 24.312 -8 1 79.94 122 LEU B O 1
ATOM 3814 N N . TRP B 1 123 ? 4.035 23.406 -7.691 1 84.06 123 TRP B N 1
ATOM 3815 C CA . TRP B 1 123 ? 3.502 22.047 -7.797 1 84.06 123 TRP B CA 1
ATOM 3816 C C . TRP B 1 123 ? 2.486 21.781 -6.691 1 84.06 123 TRP B C 1
ATOM 3818 O O . TRP B 1 123 ? 1.432 21.188 -6.938 1 84.06 123 TRP B O 1
ATOM 3828 N N . ASP B 1 124 ? 2.84 22.25 -5.602 1 83.69 124 ASP B N 1
ATOM 3829 C CA . ASP B 1 124 ? 1.983 22.016 -4.441 1 83.69 124 ASP B CA 1
ATOM 3830 C C . ASP B 1 124 ? 0.653 22.75 -4.582 1 83.69 124 ASP B C 1
ATOM 3832 O O . ASP B 1 124 ? -0.409 22.172 -4.34 1 83.69 124 ASP B O 1
ATOM 3836 N N . VAL B 1 125 ? 0.745 23.969 -4.973 1 83.56 125 VAL B N 1
ATOM 3837 C CA . VAL B 1 125 ? -0.462 24.781 -5.109 1 83.56 125 VAL B CA 1
ATOM 3838 C C . VAL B 1 125 ? -1.364 24.188 -6.188 1 83.56 125 VAL B C 1
ATOM 3840 O O . VAL B 1 125 ? -2.586 24.141 -6.031 1 83.56 125 VAL B O 1
ATOM 3843 N N . CYS B 1 126 ? -0.802 23.703 -7.215 1 87.88 126 CYS B N 1
ATOM 3844 C CA . CYS B 1 126 ? -1.579 23.125 -8.305 1 87.88 126 CYS B CA 1
ATOM 3845 C C . CYS B 1 126 ? -2.285 21.859 -7.863 1 87.88 126 CYS B C 1
ATOM 3847 O O . CYS B 1 126 ? -3.48 21.688 -8.109 1 87.88 126 CYS B O 1
ATOM 3849 N N . VAL B 1 127 ? -1.6 21.047 -7.23 1 89.5 127 VAL B N 1
ATOM 3850 C CA . VAL B 1 127 ? -2.182 19.766 -6.863 1 89.5 127 VAL B CA 1
ATOM 3851 C C . VAL B 1 127 ? -3.223 19.953 -5.766 1 89.5 127 VAL B C 1
ATOM 3853 O O . VAL B 1 127 ? -4.27 19.312 -5.77 1 89.5 127 VAL B O 1
ATOM 3856 N N . ILE B 1 128 ? -2.996 20.797 -4.859 1 89.75 128 ILE B N 1
ATOM 3857 C CA . ILE B 1 128 ? -3.926 21.062 -3.768 1 89.75 128 ILE B CA 1
ATOM 3858 C C . ILE B 1 128 ? -5.203 21.688 -4.32 1 89.75 128 ILE B C 1
ATOM 3860 O O . ILE B 1 128 ? -6.309 21.344 -3.898 1 89.75 128 ILE B O 1
ATOM 3864 N N . THR B 1 129 ? -5.004 22.609 -5.246 1 91.44 129 THR B N 1
ATOM 3865 C CA . THR B 1 129 ? -6.16 23.25 -5.863 1 91.44 129 THR B CA 1
ATOM 3866 C C . THR B 1 129 ? -7 22.219 -6.625 1 91.44 129 THR B C 1
ATOM 3868 O O . THR B 1 129 ? -8.227 22.234 -6.531 1 91.44 129 THR B O 1
ATOM 3871 N N . THR B 1 130 ? -6.332 21.422 -7.371 1 94 130 THR B N 1
ATOM 3872 C CA . THR B 1 130 ? -7.031 20.359 -8.078 1 94 130 THR B CA 1
ATOM 3873 C C . THR B 1 130 ? -7.777 19.469 -7.098 1 94 130 THR B C 1
ATOM 3875 O O . THR B 1 130 ? -8.93 19.094 -7.336 1 94 130 THR B O 1
ATOM 3878 N N . TYR B 1 131 ? -7.148 19.141 -6.07 1 95.25 131 TYR B N 1
ATOM 3879 C CA . TYR B 1 131 ? -7.73 18.297 -5.031 1 95.25 131 TYR B CA 1
ATOM 3880 C C . TYR B 1 131 ? -8.969 18.953 -4.434 1 95.25 131 TYR B C 1
ATOM 3882 O O . TYR B 1 131 ? -9.984 18.281 -4.219 1 95.25 131 TYR B O 1
ATOM 3890 N N . LEU B 1 132 ? -8.906 20.188 -4.176 1 95.56 132 LEU B N 1
ATOM 3891 C CA . LEU B 1 132 ? -10.031 20.938 -3.627 1 95.56 132 LEU B CA 1
ATOM 3892 C C . LEU B 1 132 ? -11.195 20.953 -4.609 1 95.56 132 LEU B C 1
ATOM 3894 O O . LEU B 1 132 ? -12.352 20.781 -4.215 1 95.56 132 LEU B O 1
ATOM 3898 N N . VAL B 1 133 ? -10.914 21.156 -5.82 1 96.44 133 VAL B N 1
ATOM 3899 C CA . VAL B 1 133 ? -11.953 21.188 -6.848 1 96.44 133 VAL B CA 1
ATOM 3900 C C . VAL B 1 133 ? -12.656 19.828 -6.914 1 96.44 133 VAL B C 1
ATOM 3902 O O . VAL B 1 133 ? -13.883 19.766 -7.004 1 96.44 133 VAL B O 1
ATOM 3905 N N . ILE B 1 134 ? -11.922 18.812 -6.855 1 96.5 134 ILE B N 1
ATOM 3906 C CA . ILE B 1 134 ? -12.477 17.469 -6.887 1 96.5 134 ILE B CA 1
ATOM 3907 C C . ILE B 1 134 ? -13.406 17.266 -5.691 1 96.5 134 ILE B C 1
ATOM 3909 O O . ILE B 1 134 ? -14.508 16.719 -5.832 1 96.5 134 ILE B O 1
ATOM 3913 N N . ASN B 1 135 ? -13.016 17.719 -4.551 1 96.75 135 ASN B N 1
ATOM 3914 C CA . ASN B 1 135 ? -13.836 17.594 -3.352 1 96.75 135 ASN B CA 1
ATOM 3915 C C . ASN B 1 135 ? -15.156 18.344 -3.496 1 96.75 135 ASN B C 1
ATOM 3917 O O . ASN B 1 135 ? -16.219 17.812 -3.164 1 96.75 135 ASN B O 1
ATOM 3921 N N . ILE B 1 136 ? -15.078 19.516 -3.975 1 95.69 136 ILE B N 1
ATOM 3922 C CA . ILE B 1 136 ? -16.266 20.344 -4.117 1 95.69 136 ILE B CA 1
ATOM 3923 C C . ILE B 1 136 ? -17.219 19.719 -5.137 1 95.69 136 ILE B C 1
ATOM 3925 O O . ILE B 1 136 ? -18.422 19.641 -4.898 1 95.69 136 ILE B O 1
ATOM 3929 N N . LEU B 1 137 ? -16.688 19.25 -6.238 1 95.38 137 LEU B N 1
ATOM 3930 C CA . LEU B 1 137 ? -17.516 18.609 -7.262 1 95.38 137 LEU B CA 1
ATOM 3931 C C . LEU B 1 137 ? -18.156 17.344 -6.723 1 95.38 137 LEU B C 1
ATOM 3933 O O . LEU B 1 137 ? -19.312 17.047 -7.035 1 95.38 137 LEU B O 1
ATOM 3937 N N . ASP B 1 138 ? -17.375 16.641 -5.988 1 94.44 138 ASP B N 1
ATOM 3938 C CA . ASP B 1 138 ? -17.906 15.43 -5.387 1 94.44 138 ASP B CA 1
ATOM 3939 C C . ASP B 1 138 ? -19.109 15.734 -4.492 1 94.44 138 ASP B C 1
ATOM 3941 O O . ASP B 1 138 ? -20.156 15.086 -4.598 1 94.44 138 ASP B O 1
ATOM 3945 N N . LEU B 1 139 ? -19.031 16.734 -3.67 1 93.88 139 LEU B N 1
ATOM 3946 C CA . LEU B 1 139 ? -20.125 17.109 -2.777 1 93.88 139 LEU B CA 1
ATOM 3947 C C . LEU B 1 139 ? -21.328 17.609 -3.568 1 93.88 139 LEU B C 1
ATOM 3949 O O . LEU B 1 139 ? -22.469 17.297 -3.234 1 93.88 139 LEU B O 1
ATOM 3953 N N . LEU B 1 140 ? -21.062 18.344 -4.625 1 93.19 140 LEU B N 1
ATOM 3954 C CA . LEU B 1 140 ? -22.156 18.875 -5.445 1 93.19 140 LEU B CA 1
ATOM 3955 C C . LEU B 1 140 ? -22.922 17.75 -6.133 1 93.19 140 LEU B C 1
ATOM 3957 O O . LEU B 1 140 ? -24.141 17.797 -6.234 1 93.19 140 LEU B O 1
ATOM 3961 N N . TRP B 1 141 ? -22.172 16.781 -6.551 1 93.12 141 TRP B N 1
ATOM 3962 C CA . TRP B 1 141 ? -22.797 15.703 -7.32 1 93.12 141 TRP B CA 1
ATOM 3963 C C . TRP B 1 141 ? -23.375 14.641 -6.398 1 93.12 141 TRP B C 1
ATOM 3965 O O . TRP B 1 141 ? -24.203 13.828 -6.82 1 93.12 141 TRP B O 1
ATOM 3975 N N . MET B 1 142 ? -23 14.617 -5.191 1 90.25 142 MET B N 1
ATOM 3976 C CA . MET B 1 142 ? -23.578 13.68 -4.234 1 90.25 142 MET B CA 1
ATOM 3977 C C . MET B 1 142 ? -24.844 14.258 -3.6 1 90.25 142 MET B C 1
ATOM 3979 O O . MET B 1 142 ? -25.812 13.531 -3.35 1 90.25 142 MET B O 1
ATOM 3983 N N . CYS B 1 143 ? -24.875 15.5 -3.262 1 86.5 143 CYS B N 1
ATOM 3984 C CA . CYS B 1 143 ? -25.922 16.094 -2.445 1 86.5 143 CYS B CA 1
ATOM 3985 C C . CYS B 1 143 ? -26.719 17.125 -3.242 1 86.5 143 CYS B C 1
ATOM 3987 O O . CYS B 1 143 ? -27.812 17.516 -2.846 1 86.5 143 CYS B O 1
ATOM 3989 N N . GLY B 1 144 ? -26.281 17.469 -4.324 1 77.94 144 GLY B N 1
ATOM 3990 C CA . GLY B 1 144 ? -26.922 18.562 -5.035 1 77.94 144 GLY B CA 1
ATOM 3991 C C . GLY B 1 144 ? -28.156 18.125 -5.812 1 77.94 144 GLY B C 1
ATOM 3992 O O . GLY B 1 144 ? -28.547 16.953 -5.75 1 77.94 144 GLY B O 1
ATOM 3993 N N . LYS B 1 145 ? -28.797 19.156 -6.352 1 78.38 145 LYS B N 1
ATOM 3994 C CA . LYS B 1 145 ? -29.984 18.953 -7.16 1 78.38 145 LYS B CA 1
ATOM 3995 C C . LYS B 1 145 ? -29.703 18.016 -8.336 1 78.38 145 LYS B C 1
ATOM 3997 O O . LYS B 1 145 ? -30.609 17.328 -8.812 1 78.38 145 LYS B O 1
ATOM 4002 N N . ASN B 1 146 ? -28.484 18.031 -8.688 1 79.94 146 ASN B N 1
ATOM 4003 C CA . ASN B 1 146 ? -28.078 17.219 -9.82 1 79.94 146 ASN B CA 1
ATOM 4004 C C . ASN B 1 146 ? -27.266 16 -9.383 1 79.94 146 ASN B C 1
ATOM 4006 O O . ASN B 1 146 ? -26.234 15.688 -9.977 1 79.94 146 ASN B O 1
ATOM 4010 N N . ALA B 1 147 ? -27.766 15.438 -8.312 1 81.94 147 ALA B N 1
ATOM 4011 C CA . ALA B 1 147 ? -27.078 14.234 -7.855 1 81.94 147 ALA B CA 1
ATOM 4012 C C . ALA B 1 147 ? -27.031 13.18 -8.961 1 81.94 147 ALA B C 1
ATOM 4014 O O . ALA B 1 147 ? -28.016 12.945 -9.656 1 81.94 147 ALA B O 1
ATOM 4015 N N . ASP B 1 148 ? -25.781 12.758 -9.312 1 88.81 148 ASP B N 1
ATOM 4016 C CA . ASP B 1 148 ? -25.531 11.797 -10.391 1 88.81 148 ASP B CA 1
ATOM 4017 C C . ASP B 1 148 ? -24.469 10.789 -9.984 1 88.81 148 ASP B C 1
ATOM 4019 O O . ASP B 1 148 ? -23.281 11.102 -10 1 88.81 148 ASP B O 1
ATOM 4023 N N . ASP B 1 149 ? -24.891 9.625 -9.797 1 85.81 149 ASP B N 1
ATOM 4024 C CA . ASP B 1 149 ? -24 8.57 -9.328 1 85.81 149 ASP B CA 1
ATOM 4025 C C . ASP B 1 149 ? -22.938 8.25 -10.375 1 85.81 149 ASP B C 1
ATOM 4027 O O . ASP B 1 149 ? -21.828 7.855 -10.039 1 85.81 149 ASP B O 1
ATOM 4031 N N . ARG B 1 150 ? -23.312 8.477 -11.578 1 86.25 150 ARG B N 1
ATOM 4032 C CA . ARG B 1 150 ? -22.359 8.172 -12.648 1 86.25 150 ARG B CA 1
ATOM 4033 C C . ARG B 1 150 ? -21.219 9.172 -12.664 1 86.25 150 ARG B C 1
ATOM 4035 O O . ARG B 1 150 ? -20.062 8.805 -12.93 1 86.25 150 ARG B O 1
ATOM 4042 N N . LYS B 1 151 ? -21.531 10.406 -12.422 1 91.06 151 LYS B N 1
ATOM 4043 C CA . LYS B 1 151 ? -20.516 11.438 -12.367 1 91.06 151 LYS B CA 1
ATOM 4044 C C . LYS B 1 151 ? -19.594 11.25 -11.156 1 91.06 151 LYS B C 1
ATOM 4046 O O . LYS B 1 151 ? -18.391 11.453 -11.25 1 91.06 151 LYS B O 1
ATOM 4051 N N . VAL B 1 152 ? -20.219 10.891 -10.078 1 91.44 152 VAL B N 1
ATOM 4052 C CA . VAL B 1 152 ? -19.453 10.633 -8.867 1 91.44 152 VAL B CA 1
ATOM 4053 C C . VAL B 1 152 ? -18.484 9.484 -9.102 1 91.44 152 VAL B C 1
ATOM 4055 O O . VAL B 1 152 ? -17.312 9.547 -8.68 1 91.44 152 VAL B O 1
ATOM 4058 N N . GLU B 1 153 ? -18.906 8.5 -9.773 1 86.88 153 GLU B N 1
ATOM 4059 C CA . GLU B 1 153 ? -18.062 7.344 -10.062 1 86.88 153 GLU B CA 1
ATOM 4060 C C . GLU B 1 153 ? -16.906 7.727 -10.977 1 86.88 153 GLU B C 1
ATOM 4062 O O . GLU B 1 153 ? -15.766 7.309 -10.75 1 86.88 153 GLU B O 1
ATOM 4067 N N . ALA B 1 154 ? -17.172 8.453 -11.992 1 86.88 154 ALA B N 1
ATOM 4068 C CA . ALA B 1 154 ? -16.141 8.906 -12.914 1 86.88 154 ALA B CA 1
ATOM 4069 C C . ALA B 1 154 ? -15.117 9.789 -12.195 1 86.88 154 ALA B C 1
ATOM 4071 O O . ALA B 1 154 ? -13.914 9.656 -12.414 1 86.88 154 ALA B O 1
ATOM 4072 N N . LEU B 1 155 ? -15.617 10.625 -11.367 1 92.25 155 LEU B N 1
ATOM 4073 C CA . LEU B 1 155 ? -14.75 11.523 -10.617 1 92.25 155 LEU B CA 1
ATOM 4074 C C . LEU B 1 155 ? -13.883 10.742 -9.633 1 92.25 155 LEU B C 1
ATOM 4076 O O . LEU B 1 155 ? -12.727 11.109 -9.391 1 92.25 155 LEU B O 1
ATOM 4080 N N . SER B 1 156 ? -14.477 9.688 -9.086 1 90.31 156 SER B N 1
ATOM 4081 C CA . SER B 1 156 ? -13.758 8.883 -8.102 1 90.31 156 SER B CA 1
ATOM 4082 C C . SER B 1 156 ? -12.547 8.195 -8.727 1 90.31 156 SER B C 1
ATOM 4084 O O . SER B 1 156 ? -11.531 7.992 -8.062 1 90.31 156 SER B O 1
ATOM 4086 N N . ARG B 1 157 ? -12.562 7.934 -9.977 1 84.19 157 ARG B N 1
ATOM 4087 C CA . ARG B 1 157 ? -11.453 7.305 -10.688 1 84.19 157 ARG B CA 1
ATOM 4088 C C . ARG B 1 157 ? -10.273 8.266 -10.828 1 84.19 157 ARG B C 1
ATOM 4090 O O . ARG B 1 157 ? -9.117 7.836 -10.859 1 84.19 157 ARG B O 1
ATOM 4097 N N . VAL B 1 158 ? -10.586 9.453 -10.812 1 89.56 158 VAL B N 1
ATOM 4098 C CA . VAL B 1 158 ? -9.539 10.469 -10.922 1 89.56 158 VAL B CA 1
ATOM 4099 C C . VAL B 1 158 ? -9.109 10.922 -9.531 1 89.56 158 VAL B C 1
ATOM 4101 O O . VAL B 1 158 ? -7.938 11.242 -9.312 1 89.56 158 VAL B O 1
ATOM 4104 N N . ALA B 1 159 ? -10.031 10.898 -8.641 1 93.5 159 ALA B N 1
ATOM 4105 C CA . ALA B 1 159 ? -9.797 11.391 -7.285 1 93.5 159 ALA B CA 1
ATOM 4106 C C . ALA B 1 159 ? -8.758 10.531 -6.566 1 93.5 159 ALA B C 1
ATOM 4108 O O . ALA B 1 159 ? -7.906 11.062 -5.84 1 93.5 159 ALA B O 1
ATOM 4109 N N . LEU B 1 160 ? -8.75 9.297 -6.832 1 89.5 160 LEU B N 1
ATOM 4110 C CA . LEU B 1 160 ? -7.848 8.391 -6.133 1 89.5 160 LEU B CA 1
ATOM 4111 C C . LEU B 1 160 ? -6.398 8.656 -6.527 1 89.5 160 LEU B C 1
ATOM 4113 O O . LEU B 1 160 ? -5.551 8.906 -5.668 1 89.5 160 LEU B O 1
ATOM 4117 N N . PRO B 1 161 ? -6.074 8.742 -7.797 1 89.31 161 PRO B N 1
ATOM 4118 C CA . PRO B 1 161 ? -4.691 9.047 -8.188 1 89.31 161 PRO B CA 1
ATOM 4119 C C . PRO B 1 161 ? -4.258 10.445 -7.758 1 89.31 161 PRO B C 1
ATOM 4121 O O . PRO B 1 161 ? -3.088 10.656 -7.422 1 89.31 161 PRO B O 1
ATOM 4124 N N . VAL B 1 162 ? -5.168 11.336 -7.77 1 91.62 162 VAL B N 1
ATOM 4125 C CA . VAL B 1 162 ? -4.832 12.703 -7.379 1 91.62 162 VAL B CA 1
ATOM 4126 C C . VAL B 1 162 ? -4.523 12.75 -5.883 1 91.62 162 VAL B C 1
ATOM 4128 O O . VAL B 1 162 ? -3.623 13.469 -5.453 1 91.62 162 VAL B O 1
ATOM 4131 N N . ALA B 1 163 ? -5.32 11.992 -5.148 1 92.12 163 ALA B N 1
ATOM 4132 C CA . ALA B 1 163 ? -5.066 11.93 -3.711 1 92.12 163 ALA B CA 1
ATOM 4133 C C . ALA B 1 163 ? -3.67 11.383 -3.426 1 92.12 163 ALA B C 1
ATOM 4135 O O . ALA B 1 163 ? -2.965 11.891 -2.551 1 92.12 163 ALA B O 1
ATOM 4136 N N . ILE B 1 164 ? -3.24 10.469 -4.133 1 91.19 164 ILE B N 1
ATOM 4137 C CA . ILE B 1 164 ? -1.909 9.891 -3.977 1 91.19 164 ILE B CA 1
ATOM 4138 C C . ILE B 1 164 ? -0.853 10.906 -4.41 1 91.19 164 ILE B C 1
ATOM 4140 O O . ILE B 1 164 ? 0.167 11.07 -3.736 1 91.19 164 ILE B O 1
ATOM 4144 N N . LEU B 1 165 ? -1.133 11.578 -5.492 1 90.25 165 LEU B N 1
ATOM 4145 C CA . LEU B 1 165 ? -0.193 12.531 -6.07 1 90.25 165 LEU B CA 1
ATOM 4146 C C . LEU B 1 165 ? 0.05 13.695 -5.121 1 90.25 165 LEU B C 1
ATOM 4148 O O . LEU B 1 165 ? 1.177 14.188 -5.004 1 90.25 165 LEU B O 1
ATOM 4152 N N . VAL B 1 166 ? -0.98 14.133 -4.484 1 91 166 VAL B N 1
ATOM 4153 C CA . VAL B 1 166 ? -0.86 15.273 -3.586 1 91 166 VAL B CA 1
ATOM 4154 C C . VAL B 1 166 ? 0.147 14.961 -2.482 1 91 166 VAL B C 1
ATOM 4156 O O . VAL B 1 166 ? 1.013 15.781 -2.172 1 91 166 VAL B O 1
ATOM 4159 N N . HIS B 1 167 ? 0.105 13.859 -1.943 1 91.12 167 HIS B N 1
ATOM 4160 C CA . HIS B 1 167 ? 0.994 13.484 -0.848 1 91.12 167 HIS B CA 1
ATOM 4161 C C . HIS B 1 167 ? 2.385 13.133 -1.362 1 91.12 167 HIS B C 1
ATOM 4163 O O . HIS B 1 167 ? 3.383 13.359 -0.676 1 91.12 167 HIS B O 1
ATOM 4169 N N . SER B 1 168 ? 2.449 12.664 -2.58 1 90.19 168 SER B N 1
ATOM 4170 C CA . SER B 1 168 ? 3.742 12.383 -3.193 1 90.19 168 SER B CA 1
ATOM 4171 C C . SER B 1 168 ? 4.516 13.664 -3.48 1 90.19 168 SER B C 1
ATOM 4173 O O . SER B 1 168 ? 5.715 13.742 -3.207 1 90.19 168 SER B O 1
ATOM 4175 N N . VAL B 1 169 ? 3.783 14.633 -4.004 1 87.31 169 VAL B N 1
ATOM 4176 C CA . VAL B 1 169 ? 4.414 15.906 -4.324 1 87.31 169 VAL B CA 1
ATOM 4177 C C . VAL B 1 169 ? 4.938 16.562 -3.045 1 87.31 169 VAL B C 1
ATOM 4179 O O . VAL B 1 169 ? 6.039 17.109 -3.027 1 87.31 169 VAL B O 1
ATOM 4182 N N . THR B 1 170 ? 4.148 16.453 -2.062 1 83.81 170 THR B N 1
ATOM 4183 C CA . THR B 1 170 ? 4.59 17.016 -0.789 1 83.81 170 THR B CA 1
ATOM 4184 C C . THR B 1 170 ? 5.863 16.328 -0.307 1 83.81 170 THR B C 1
ATOM 4186 O O . THR B 1 170 ? 6.785 16.984 0.185 1 83.81 170 THR B O 1
ATOM 4189 N N . ALA B 1 171 ? 5.93 15.078 -0.452 1 84.69 171 ALA B N 1
ATOM 4190 C CA . ALA B 1 171 ? 7.113 14.328 -0.052 1 84.69 171 ALA B CA 1
ATOM 4191 C C . ALA B 1 171 ? 8.328 14.734 -0.873 1 84.69 171 ALA B C 1
ATOM 4193 O O . ALA B 1 171 ? 9.422 14.906 -0.33 1 84.69 171 ALA B O 1
ATOM 4194 N N . TRP B 1 172 ? 8.141 14.945 -2.121 1 82.25 172 TRP B N 1
ATOM 4195 C CA . TRP B 1 172 ? 9.25 15.289 -3.006 1 82.25 172 TRP B CA 1
ATOM 4196 C C . TRP B 1 172 ? 9.758 16.703 -2.721 1 82.25 172 TRP B C 1
ATOM 4198 O O . TRP B 1 172 ? 10.953 16.969 -2.838 1 82.25 172 TRP B O 1
ATOM 4208 N N . ILE B 1 173 ? 8.883 17.547 -2.365 1 78.06 173 ILE B N 1
ATOM 4209 C CA . ILE B 1 173 ? 9.281 18.906 -1.999 1 78.06 173 ILE B CA 1
ATOM 4210 C C . ILE B 1 173 ? 10.172 18.859 -0.763 1 78.06 173 ILE B C 1
ATOM 4212 O O . ILE B 1 173 ? 11.203 19.531 -0.71 1 78.06 173 ILE B O 1
ATOM 4216 N N . PHE B 1 174 ? 9.867 18.062 0.081 1 72.31 174 PHE B N 1
ATOM 4217 C CA . PHE B 1 174 ? 10.656 17.938 1.302 1 72.31 174 PHE B CA 1
ATOM 4218 C C . PHE B 1 174 ? 12 17.281 1.013 1 72.31 174 PHE B C 1
ATOM 4220 O O . PHE B 1 174 ? 13.023 17.688 1.578 1 72.31 174 PHE B O 1
ATOM 4227 N N . GLY B 1 175 ? 12.023 16.344 0.182 1 70.06 175 GLY B N 1
ATOM 4228 C CA . GLY B 1 175 ? 13.273 15.688 -0.183 1 70.06 175 GLY B CA 1
ATOM 4229 C C . GLY B 1 175 ? 14.203 16.578 -0.981 1 70.06 175 GLY B C 1
ATOM 4230 O O . GLY B 1 175 ? 15.422 16.531 -0.797 1 70.06 175 GLY B O 1
ATOM 4231 N N . LEU B 1 176 ? 13.641 17.359 -1.834 1 66.06 176 LEU B N 1
ATOM 4232 C CA . LEU B 1 176 ? 14.445 18.203 -2.717 1 66.06 176 LEU B CA 1
ATOM 4233 C C . LEU B 1 176 ? 14.945 19.438 -1.982 1 66.06 176 LEU B C 1
ATOM 4235 O O . LEU B 1 176 ? 16.047 19.906 -2.242 1 66.06 176 LEU B O 1
ATOM 4239 N N . GLN B 1 177 ? 14.102 19.938 -1.21 1 61.81 177 GLN B N 1
ATOM 4240 C CA . GLN B 1 177 ? 14.422 21.234 -0.636 1 61.81 177 GLN B CA 1
ATOM 4241 C C . GLN B 1 177 ? 15.172 21.094 0.686 1 61.81 177 GLN B C 1
ATOM 4243 O O . GLN B 1 177 ? 15.938 21.969 1.075 1 61.81 177 GLN B O 1
ATOM 4248 N N . ILE B 1 178 ? 14.867 20.031 1.3 1 55.91 178 ILE B N 1
ATOM 4249 C CA . ILE B 1 178 ? 15.312 20.156 2.684 1 55.91 178 ILE B CA 1
ATOM 4250 C C . ILE B 1 178 ? 16.594 19.359 2.891 1 55.91 178 ILE B C 1
ATOM 4252 O O . ILE B 1 178 ? 17.594 19.891 3.363 1 55.91 178 ILE B O 1
ATOM 4256 N N . ALA B 1 179 ? 16.547 18.078 2.99 1 57.25 179 ALA B N 1
ATOM 4257 C CA . ALA B 1 179 ? 17.719 17.344 3.469 1 57.25 179 ALA B CA 1
ATOM 4258 C C . ALA B 1 179 ? 18 16.125 2.607 1 57.25 179 ALA B C 1
ATOM 4260 O O . ALA B 1 179 ? 17.078 15.391 2.248 1 57.25 179 ALA B O 1
ATOM 4261 N N . ARG B 1 180 ? 19.219 16.078 2.242 1 61.19 180 ARG B N 1
ATOM 4262 C CA . ARG B 1 180 ? 19.719 14.922 1.49 1 61.19 180 ARG B CA 1
ATOM 4263 C C . ARG B 1 180 ? 19.25 13.617 2.125 1 61.19 180 ARG B C 1
ATOM 4265 O O . ARG B 1 180 ? 18.969 12.641 1.42 1 61.19 180 ARG B O 1
ATOM 4272 N N . ALA B 1 181 ? 19.094 13.75 3.4 1 60.81 181 ALA B N 1
ATOM 4273 C CA . ALA B 1 181 ? 18.812 12.516 4.137 1 60.81 181 ALA B CA 1
ATOM 4274 C C . ALA B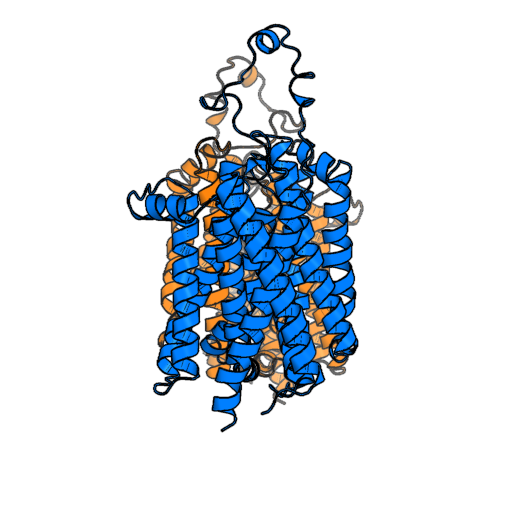 1 181 ? 17.422 11.977 3.809 1 60.81 181 ALA B C 1
ATOM 4276 O O . ALA B 1 181 ? 17.172 10.781 3.953 1 60.81 181 ALA B O 1
ATOM 4277 N N . TRP B 1 182 ? 16.672 12.898 3.211 1 65.06 182 TRP B N 1
ATOM 4278 C CA . TRP B 1 182 ? 15.289 12.453 3.002 1 65.06 182 TRP B CA 1
ATOM 4279 C C . TRP B 1 182 ? 14.969 12.352 1.515 1 65.06 182 TRP B C 1
ATOM 4281 O O . TRP B 1 182 ? 13.805 12.219 1.132 1 65.06 182 TRP B O 1
ATOM 4291 N N . TYR B 1 183 ? 16 12.477 0.846 1 72.5 183 TYR B N 1
ATOM 4292 C CA . TYR B 1 183 ? 15.82 12.219 -0.579 1 72.5 183 TYR B CA 1
ATOM 4293 C C . TYR B 1 183 ? 15.891 10.734 -0.884 1 72.5 183 TYR B C 1
ATOM 4295 O O . TYR B 1 183 ? 16.906 10.242 -1.387 1 72.5 183 TYR B O 1
ATOM 4303 N N . THR B 1 184 ? 14.93 10.039 -0.509 1 78.12 184 THR B N 1
ATOM 4304 C CA . THR B 1 184 ? 14.828 8.602 -0.708 1 78.12 184 THR B CA 1
ATOM 4305 C C . THR B 1 184 ? 13.539 8.242 -1.441 1 78.12 184 THR B C 1
ATOM 4307 O O . THR B 1 184 ? 12.547 8.969 -1.349 1 78.12 184 THR B O 1
ATOM 4310 N N . ALA B 1 185 ? 13.633 7.203 -2.133 1 83.25 185 ALA B N 1
ATOM 4311 C CA . ALA B 1 185 ? 12.523 6.777 -2.98 1 83.25 185 ALA B CA 1
ATOM 4312 C C . ALA B 1 185 ? 11.32 6.359 -2.137 1 83.25 185 ALA B C 1
ATOM 4314 O O . ALA B 1 185 ? 10.188 6.359 -2.621 1 83.25 185 ALA B O 1
ATOM 4315 N N . ILE B 1 186 ? 11.539 6.059 -0.918 1 88.25 186 ILE B N 1
ATOM 4316 C CA . ILE B 1 186 ? 10.461 5.512 -0.101 1 88.25 186 ILE B CA 1
ATOM 4317 C C . ILE B 1 186 ? 9.695 6.648 0.581 1 88.25 186 ILE B C 1
ATOM 4319 O O . ILE B 1 186 ? 8.641 6.43 1.172 1 88.25 186 ILE B O 1
ATOM 4323 N N . MET B 1 187 ? 10.141 7.871 0.449 1 87.44 187 MET B N 1
ATOM 4324 C CA . MET B 1 187 ? 9.539 8.984 1.169 1 87.44 187 MET B CA 1
ATOM 4325 C C . MET B 1 187 ? 8.109 9.234 0.688 1 87.44 187 MET B C 1
ATOM 4327 O O . MET B 1 187 ? 7.199 9.398 1.5 1 87.44 187 MET B O 1
ATOM 4331 N N . ALA B 1 188 ? 7.977 9.242 -0.561 1 90.62 188 ALA B N 1
ATOM 4332 C CA . ALA B 1 188 ? 6.633 9.461 -1.091 1 90.62 188 ALA B CA 1
ATOM 4333 C C . ALA B 1 188 ? 5.668 8.383 -0.605 1 90.62 188 ALA B C 1
ATOM 4335 O O . ALA B 1 188 ? 4.594 8.688 -0.082 1 90.62 188 ALA B O 1
ATOM 4336 N N . PRO B 1 189 ? 6.031 7.109 -0.687 1 93.69 189 PRO B N 1
ATOM 4337 C CA . PRO B 1 189 ? 5.16 6.066 -0.143 1 93.69 189 PRO B CA 1
ATOM 4338 C C . PRO B 1 189 ? 4.883 6.246 1.348 1 93.69 189 PRO B C 1
ATOM 4340 O O . PRO B 1 189 ? 3.764 6 1.805 1 93.69 189 PRO B O 1
ATOM 4343 N N . ILE B 1 190 ? 5.84 6.645 2.047 1 93.19 190 ILE B N 1
ATOM 4344 C CA . ILE B 1 190 ? 5.668 6.863 3.48 1 93.19 190 ILE B CA 1
ATOM 4345 C C . ILE B 1 190 ? 4.648 7.973 3.719 1 93.19 190 ILE B C 1
ATOM 4347 O O . ILE B 1 190 ? 3.783 7.852 4.586 1 93.19 190 ILE B O 1
ATOM 4351 N N . PHE B 1 191 ? 4.723 9.016 2.949 1 93.12 191 PHE B N 1
ATOM 4352 C CA . PHE B 1 191 ? 3.793 10.125 3.104 1 93.12 191 PHE B CA 1
ATOM 4353 C C . PHE B 1 191 ? 2.377 9.703 2.738 1 93.12 191 PHE B C 1
ATOM 4355 O O . PHE B 1 191 ? 1.413 10.109 3.393 1 93.12 191 PHE B O 1
ATOM 4362 N N . VAL B 1 192 ? 2.293 8.922 1.765 1 94.25 192 VAL B N 1
ATOM 4363 C CA . VAL B 1 192 ? 0.983 8.438 1.341 1 94.25 192 VAL B CA 1
ATOM 4364 C C . VAL B 1 192 ? 0.392 7.535 2.42 1 94.25 192 VAL B C 1
ATOM 4366 O O . VAL B 1 192 ? -0.779 7.672 2.779 1 94.25 192 VAL B O 1
ATOM 4369 N N . ALA B 1 193 ? 1.184 6.598 2.902 1 94.94 193 ALA B N 1
ATOM 4370 C CA . ALA B 1 193 ? 0.713 5.688 3.943 1 94.94 193 ALA B CA 1
ATOM 4371 C C . ALA B 1 193 ? 0.316 6.457 5.203 1 94.94 193 ALA B C 1
ATOM 4373 O O . ALA B 1 193 ? -0.703 6.152 5.828 1 94.94 193 ALA B O 1
ATOM 4374 N N . SER B 1 194 ? 1.077 7.383 5.523 1 95.25 194 SER B N 1
ATOM 4375 C CA . SER B 1 194 ? 0.793 8.211 6.691 1 95.25 194 SER B CA 1
ATOM 4376 C C . SER B 1 194 ? -0.484 9.023 6.496 1 95.25 194 SER B C 1
ATOM 4378 O O . SER B 1 194 ? -1.246 9.227 7.445 1 95.25 194 SER B O 1
ATOM 4380 N N . ALA B 1 195 ? -0.626 9.484 5.305 1 95.56 195 ALA B N 1
ATOM 4381 C CA . ALA B 1 195 ? -1.846 10.227 4.984 1 95.56 195 ALA B CA 1
ATOM 4382 C C . ALA B 1 195 ? -3.074 9.328 5.082 1 95.56 195 ALA B C 1
ATOM 4384 O O . ALA B 1 195 ? -4.137 9.758 5.535 1 95.56 195 ALA B O 1
ATOM 4385 N N . LEU B 1 196 ? -2.891 8.141 4.734 1 95.38 196 LEU B N 1
ATOM 4386 C CA . LEU B 1 196 ? -4.004 7.199 4.789 1 95.38 196 LEU B CA 1
ATOM 4387 C C . LEU B 1 196 ? -4.387 6.895 6.234 1 95.38 196 LEU B C 1
ATOM 4389 O O . LEU B 1 196 ? -5.57 6.891 6.582 1 95.38 196 LEU B O 1
ATOM 4393 N N . ASP B 1 197 ? -3.438 6.602 7.035 1 96.81 197 ASP B N 1
ATOM 4394 C CA . ASP B 1 197 ? -3.793 6.242 8.406 1 96.81 197 ASP B CA 1
ATOM 4395 C C . ASP B 1 197 ? -4.312 7.457 9.172 1 96.81 197 ASP B C 1
ATOM 4397 O O . ASP B 1 197 ? -5.355 7.383 9.828 1 96.81 197 ASP B O 1
ATOM 4401 N N . SER B 1 198 ? -3.668 8.609 9.047 1 97.56 198 SER B N 1
ATOM 4402 C CA . SER B 1 198 ? -4.148 9.789 9.766 1 97.56 198 SER B CA 1
ATOM 4403 C C . SER B 1 198 ? -5.477 10.281 9.195 1 97.56 198 SER B C 1
ATOM 4405 O O . SER B 1 198 ? -6.344 10.742 9.945 1 97.56 198 SER B O 1
ATOM 4407 N N . GLY B 1 199 ? -5.594 10.211 7.922 1 97.5 199 GLY B N 1
ATOM 4408 C CA . GLY B 1 199 ? -6.852 10.594 7.297 1 97.5 199 GLY B CA 1
ATOM 4409 C C . GLY B 1 199 ? -8.023 9.742 7.742 1 97.5 199 GLY B C 1
ATOM 4410 O O . GLY B 1 199 ? -9.109 10.258 8.008 1 97.5 199 GLY B O 1
ATOM 4411 N N . LEU B 1 200 ? -7.797 8.477 7.766 1 97.38 200 LEU B N 1
ATOM 4412 C CA . LEU B 1 200 ? -8.844 7.578 8.242 1 97.38 200 LEU B CA 1
ATOM 4413 C C . LEU B 1 200 ? -9.141 7.812 9.719 1 97.38 200 LEU B C 1
ATOM 4415 O O . LEU B 1 200 ? -10.289 7.715 10.148 1 97.38 200 LEU B O 1
ATOM 4419 N N . ALA B 1 201 ? -8.109 8.078 10.422 1 98.44 201 ALA B N 1
ATOM 4420 C CA . ALA B 1 201 ? -8.266 8.359 11.852 1 98.44 201 ALA B CA 1
ATOM 4421 C C . ALA B 1 201 ? -9.172 9.57 12.078 1 98.44 201 ALA B C 1
ATOM 4423 O O . ALA B 1 201 ? -10.109 9.508 12.875 1 98.44 201 ALA B O 1
ATOM 4424 N N . ILE B 1 202 ? -8.914 10.633 11.398 1 98.44 202 ILE B N 1
ATOM 4425 C CA . ILE B 1 202 ? -9.711 11.836 11.602 1 98.44 202 ILE B CA 1
ATOM 4426 C C . ILE B 1 202 ? -11.133 11.602 11.102 1 98.44 202 ILE B C 1
ATOM 4428 O O . ILE B 1 202 ? -12.094 12.141 11.664 1 98.44 202 ILE B O 1
ATOM 4432 N N . LEU B 1 203 ? -11.297 10.812 10.086 1 97.69 203 LEU B N 1
ATOM 4433 C CA . LEU B 1 203 ? -12.633 10.484 9.609 1 97.69 203 LEU B CA 1
ATOM 4434 C C . LEU B 1 203 ? -13.43 9.75 10.68 1 97.69 203 LEU B C 1
ATOM 4436 O O . LEU B 1 203 ? -14.609 10.039 10.891 1 97.69 203 LEU B O 1
ATOM 4440 N N . LEU B 1 204 ? -12.805 8.812 11.297 1 98 204 LEU B N 1
ATOM 4441 C CA . LEU B 1 204 ? -13.477 8.07 12.359 1 98 204 LEU B CA 1
ATOM 4442 C C . LEU B 1 204 ? -13.891 9 13.5 1 98 204 LEU B C 1
ATOM 4444 O O . LEU B 1 204 ? -14.992 8.891 14.023 1 98 204 LEU B O 1
ATOM 4448 N N . ILE B 1 205 ? -13.055 9.906 13.852 1 97.81 205 ILE B N 1
ATOM 4449 C CA . ILE B 1 205 ? -13.375 10.891 14.883 1 97.81 205 ILE B CA 1
ATOM 4450 C C . ILE B 1 205 ? -14.547 11.75 14.422 1 97.81 205 ILE B C 1
ATOM 4452 O O . ILE B 1 205 ? -15.484 11.992 15.18 1 97.81 205 ILE B O 1
ATOM 4456 N N . ALA B 1 206 ? -14.477 12.18 13.227 1 97.19 206 ALA B N 1
ATOM 4457 C CA . ALA B 1 206 ? -15.539 13.016 12.664 1 97.19 206 ALA B CA 1
ATOM 4458 C C . ALA B 1 206 ? -16.875 12.281 12.672 1 97.19 206 ALA B C 1
ATOM 4460 O O . ALA B 1 206 ? -17.906 12.859 13.047 1 97.19 206 ALA B O 1
ATOM 4461 N N . LEU B 1 207 ? -16.859 11.039 12.258 1 96.38 207 LEU B N 1
ATOM 4462 C CA . LEU B 1 207 ? -18.094 10.25 12.219 1 96.38 207 LEU B CA 1
ATOM 4463 C C . LEU B 1 207 ? -18.656 10.07 13.625 1 96.38 207 LEU B C 1
ATOM 4465 O O . LEU B 1 207 ? -19.875 10.164 13.82 1 96.38 207 LEU B O 1
ATOM 4469 N N . ALA B 1 208 ? -17.812 9.789 14.516 1 96.06 208 ALA B N 1
ATOM 4470 C CA . ALA B 1 208 ? -18.25 9.633 15.898 1 96.06 208 ALA B CA 1
ATOM 4471 C C . ALA B 1 208 ? -18.859 10.922 16.438 1 96.06 208 ALA B C 1
ATOM 4473 O O . ALA B 1 208 ? -19.859 10.891 17.156 1 96.06 208 ALA B O 1
ATOM 4474 N N . CYS B 1 209 ? -18.234 12.016 16.125 1 93.94 209 CYS B N 1
ATOM 4475 C CA . CYS B 1 209 ? -18.75 13.305 16.562 1 93.94 209 CYS B CA 1
ATOM 4476 C C . CYS B 1 209 ? -20.109 13.594 15.93 1 93.94 209 CYS B C 1
ATOM 4478 O O . CYS B 1 209 ? -21.016 14.078 16.609 1 93.94 209 CYS B O 1
ATOM 4480 N N . LEU B 1 210 ? -20.281 13.32 14.688 1 93.69 210 LEU B N 1
ATOM 4481 C CA . LEU B 1 210 ? -21.547 13.547 14 1 93.69 210 LEU B CA 1
ATOM 4482 C C . LEU B 1 210 ? -22.656 12.672 14.586 1 93.69 210 LEU B C 1
ATOM 4484 O O . LEU B 1 210 ? -23.812 13.102 14.688 1 93.69 210 LEU B O 1
ATOM 4488 N N . ASP B 1 211 ? -22.25 11.469 14.883 1 92.5 211 ASP B N 1
ATOM 4489 C CA . ASP B 1 211 ? -23.219 10.562 15.508 1 92.5 211 ASP B CA 1
ATOM 4490 C C . ASP B 1 211 ? -23.641 11.07 16.875 1 92.5 211 ASP B C 1
ATOM 4492 O O . ASP B 1 211 ? -24.828 11.039 17.219 1 92.5 211 ASP B O 1
ATOM 4496 N N . LYS B 1 212 ? -22.75 11.562 17.641 1 89.25 212 LYS B N 1
ATOM 4497 C CA . LYS B 1 212 ? -23.016 12.047 18.984 1 89.25 212 LYS B CA 1
ATOM 4498 C C . LYS B 1 212 ? -23.938 13.266 18.969 1 89.25 212 LYS B C 1
ATOM 4500 O O . LYS B 1 212 ? -24.781 13.43 19.844 1 89.25 212 LYS B O 1
ATOM 4505 N N . VAL B 1 213 ? -23.734 14.117 17.984 1 86.88 213 VAL B N 1
ATOM 4506 C CA . VAL B 1 213 ? -24.516 15.344 17.906 1 86.88 213 VAL B CA 1
ATOM 4507 C C . VAL B 1 213 ? -25.844 15.062 17.188 1 86.88 213 VAL B C 1
ATOM 4509 O O . VAL B 1 213 ? -26.719 15.922 17.125 1 86.88 213 VAL B O 1
ATOM 4512 N N . GLY B 1 214 ? -26.016 13.875 16.562 1 87.06 214 GLY B N 1
ATOM 4513 C CA . GLY B 1 214 ? -27.281 13.453 15.961 1 87.06 214 GLY B CA 1
ATOM 4514 C C . GLY B 1 214 ? -27.438 13.906 14.523 1 87.06 214 GLY B C 1
ATOM 4515 O O . GLY B 1 214 ? -28.547 13.938 13.992 1 87.06 214 GLY B O 1
ATOM 4516 N N . LEU B 1 215 ? -26.391 14.258 13.914 1 88.5 215 LEU B N 1
ATOM 4517 C CA . LEU B 1 215 ? -26.469 14.719 12.531 1 88.5 215 LEU B CA 1
ATOM 4518 C C . LEU B 1 215 ? -26.328 13.555 11.555 1 88.5 215 LEU B C 1
ATOM 4520 O O . LEU B 1 215 ? -26.719 13.672 10.391 1 88.5 215 LEU B O 1
ATOM 4524 N N . PHE B 1 216 ? -25.719 12.469 12.055 1 90.69 216 PHE B N 1
ATOM 4525 C CA . PHE B 1 216 ? -25.484 11.305 11.211 1 90.69 216 PHE B CA 1
ATOM 4526 C C . PHE B 1 216 ? -25.562 10.023 12.031 1 90.69 216 PHE B C 1
ATOM 4528 O O . PHE B 1 216 ? -25.031 9.945 13.141 1 90.69 216 PHE B O 1
ATOM 4535 N N . VAL B 1 217 ? -26.312 9.07 11.492 1 89.56 217 VAL B N 1
ATOM 4536 C CA . VAL B 1 217 ? -26.438 7.789 12.172 1 89.56 217 VAL B CA 1
ATOM 4537 C C . VAL B 1 217 ? -25.359 6.832 11.672 1 89.56 217 VAL B C 1
ATOM 4539 O O . VAL B 1 217 ? -25.328 6.473 10.492 1 89.56 217 VAL B O 1
ATOM 4542 N N . LEU B 1 218 ? -24.562 6.484 12.555 1 88.5 218 LEU B N 1
ATOM 4543 C CA . LEU B 1 218 ? -23.422 5.637 12.219 1 88.5 218 LEU B CA 1
ATOM 4544 C C . LEU B 1 218 ? -23.719 4.176 12.531 1 88.5 218 LEU B C 1
ATOM 4546 O O . LEU B 1 218 ? -24.109 3.844 13.656 1 88.5 218 LEU B O 1
ATOM 4550 N N . SER B 1 219 ? -23.594 3.383 11.484 1 90.94 219 SER B N 1
ATOM 4551 C CA . SER B 1 219 ? -23.703 1.941 11.688 1 90.94 219 SER B CA 1
ATOM 4552 C C . SER B 1 219 ? -22.469 1.385 12.398 1 90.94 219 SER B C 1
ATOM 4554 O O . SER B 1 219 ? -21.344 1.706 12.031 1 90.94 219 SER B O 1
ATOM 4556 N N . LYS B 1 220 ? -22.75 0.544 13.352 1 90.44 220 LYS B N 1
ATOM 4557 C CA . LYS B 1 220 ? -21.672 -0.047 14.125 1 90.44 220 LYS B CA 1
ATOM 4558 C C . LYS B 1 220 ? -20.781 -0.937 13.25 1 90.44 220 LYS B C 1
ATOM 4560 O O . LYS B 1 220 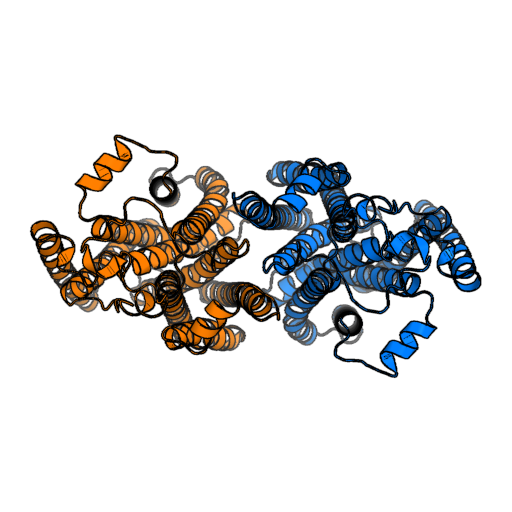? -19.578 -1.007 13.445 1 90.44 220 LYS B O 1
ATOM 4565 N N . ASP B 1 221 ? -21.375 -1.522 12.305 1 88.38 221 ASP B N 1
ATOM 4566 C CA . ASP B 1 221 ? -20.641 -2.428 11.43 1 88.38 221 ASP B CA 1
ATOM 4567 C C . ASP B 1 221 ? -19.672 -1.656 10.523 1 88.38 221 ASP B C 1
ATOM 4569 O O . ASP B 1 221 ? -18.547 -2.088 10.297 1 88.38 221 ASP B O 1
ATOM 4573 N N . VAL B 1 222 ? -20.203 -0.57 10.047 1 89.5 222 VAL B N 1
ATOM 4574 C CA . VAL B 1 222 ? -19.375 0.253 9.172 1 89.5 222 VAL B CA 1
ATOM 4575 C C . VAL B 1 222 ? -18.219 0.855 9.961 1 89.5 222 VAL B C 1
ATOM 4577 O O . VAL B 1 222 ? -17.078 0.883 9.484 1 89.5 222 VAL B O 1
ATOM 4580 N N . PHE B 1 223 ? -18.531 1.273 11.18 1 94 223 PHE B N 1
ATOM 4581 C CA . PHE B 1 223 ? -17.516 1.859 12.047 1 94 223 PHE B CA 1
ATOM 4582 C C . PHE B 1 223 ? -16.438 0.838 12.391 1 94 223 PHE B C 1
ATOM 4584 O O . PHE B 1 223 ? -15.242 1.147 12.336 1 94 223 PHE B O 1
ATOM 4591 N N . LYS B 1 224 ? -16.859 -0.345 12.641 1 91.44 224 LYS B N 1
ATOM 4592 C CA . LYS B 1 224 ? -15.938 -1.438 12.953 1 91.44 224 LYS B CA 1
ATOM 4593 C C . LYS B 1 224 ? -15.055 -1.773 11.75 1 91.44 224 LYS B C 1
ATOM 4595 O O . LYS B 1 224 ? -13.852 -2 11.898 1 91.44 224 LYS B O 1
ATOM 4600 N N . SER B 1 225 ? -15.641 -1.788 10.672 1 88 225 SER B N 1
ATOM 4601 C CA . SER B 1 225 ? -14.914 -2.104 9.453 1 88 225 SER B CA 1
ATOM 4602 C C . SER B 1 225 ? -13.883 -1.023 9.133 1 88 225 SER B C 1
ATOM 4604 O O . SER B 1 225 ? -12.758 -1.33 8.727 1 88 225 SER B O 1
ATOM 4606 N N . LEU B 1 226 ? -14.266 0.223 9.32 1 92.75 226 LEU B N 1
ATOM 4607 C CA . LEU B 1 226 ? -13.352 1.333 9.07 1 92.75 226 LEU B CA 1
ATOM 4608 C C . LEU B 1 226 ? -12.195 1.312 10.062 1 92.75 226 LEU B C 1
ATOM 4610 O O . LEU B 1 226 ? -11.062 1.64 9.703 1 92.75 226 LEU B O 1
ATOM 4614 N N . ALA B 1 227 ? -12.484 0.951 11.234 1 94.88 227 ALA B N 1
ATOM 4615 C CA . ALA B 1 227 ? -11.438 0.817 12.242 1 94.88 227 ALA B CA 1
ATOM 4616 C C . ALA B 1 227 ? -10.445 -0.277 11.859 1 94.88 227 ALA B C 1
ATOM 4618 O O . ALA B 1 227 ? -9.242 -0.152 12.109 1 94.88 227 ALA B O 1
ATOM 4619 N N . GLY B 1 228 ? -10.961 -1.322 11.305 1 90.69 228 GLY B N 1
ATOM 4620 C CA . GLY B 1 228 ? -10.086 -2.367 10.789 1 90.69 228 GLY B CA 1
ATOM 4621 C C . GLY B 1 228 ? -9.211 -1.899 9.648 1 90.69 228 GLY B C 1
ATOM 4622 O O . GLY B 1 228 ? -8.031 -2.258 9.578 1 90.69 228 GLY B O 1
ATOM 4623 N N . LEU B 1 229 ? -9.781 -1.153 8.805 1 89.75 229 LEU B N 1
ATOM 4624 C CA . LEU B 1 229 ? -9.016 -0.567 7.711 1 89.75 229 LEU B CA 1
ATOM 4625 C C . LEU B 1 229 ? -7.91 0.339 8.242 1 89.75 229 LEU B C 1
ATOM 4627 O O . LEU B 1 229 ? -6.805 0.365 7.699 1 89.75 229 LEU B O 1
ATOM 4631 N N . LEU B 1 230 ? -8.203 1.104 9.289 1 95.69 230 LEU B N 1
ATOM 4632 C CA . LEU B 1 230 ? -7.203 1.954 9.922 1 95.69 230 LEU B CA 1
ATOM 4633 C C . LEU B 1 230 ? -6.043 1.12 10.453 1 95.69 230 LEU B C 1
ATOM 4635 O O . LEU B 1 230 ? -4.879 1.479 10.266 1 95.69 230 LEU B O 1
ATOM 4639 N N . ALA B 1 231 ? -6.352 0.025 11.102 1 94.06 231 ALA B N 1
ATOM 4640 C CA . ALA B 1 231 ? -5.309 -0.861 11.609 1 94.06 231 ALA B CA 1
ATOM 4641 C C . ALA B 1 231 ? -4.398 -1.34 10.477 1 94.06 231 ALA B C 1
ATOM 4643 O O . ALA B 1 231 ? -3.176 -1.39 10.633 1 94.06 231 ALA B O 1
ATOM 4644 N N . THR B 1 232 ? -4.973 -1.645 9.375 1 90.06 232 THR B N 1
ATOM 4645 C CA . THR B 1 232 ? -4.215 -2.102 8.219 1 90.06 232 THR B CA 1
ATOM 4646 C C . THR B 1 232 ? -3.316 -0.989 7.688 1 90.06 232 THR B C 1
ATOM 4648 O O . THR B 1 232 ? -2.156 -1.229 7.348 1 90.06 232 THR B O 1
ATOM 4651 N N . CYS B 1 233 ? -3.838 0.206 7.625 1 94.12 233 CYS B N 1
ATOM 4652 C CA . CYS B 1 233 ? -3.062 1.341 7.137 1 94.12 233 CYS B CA 1
ATOM 4653 C C . CYS B 1 233 ? -1.901 1.652 8.07 1 94.12 233 CYS B C 1
ATOM 4655 O O . CYS B 1 233 ? -0.815 2.021 7.621 1 94.12 233 CYS B O 1
ATOM 4657 N N . ILE B 1 234 ? -2.184 1.516 9.375 1 96.88 234 ILE B N 1
ATOM 4658 C CA . ILE B 1 234 ? -1.127 1.727 10.352 1 96.88 234 ILE B CA 1
ATOM 4659 C C . ILE B 1 234 ? -0.013 0.703 10.141 1 96.88 234 ILE B C 1
ATOM 4661 O O . ILE B 1 234 ? 1.17 1.047 10.18 1 96.88 234 ILE B O 1
ATOM 4665 N N . ALA B 1 235 ? -0.376 -0.491 9.906 1 93.69 235 ALA B N 1
ATOM 4666 C CA . ALA B 1 235 ? 0.599 -1.557 9.688 1 93.69 235 ALA B CA 1
ATOM 4667 C C . ALA B 1 235 ? 1.438 -1.284 8.438 1 93.69 235 ALA B C 1
ATOM 4669 O O . ALA B 1 235 ? 2.654 -1.487 8.445 1 93.69 235 ALA B O 1
ATOM 4670 N N . VAL B 1 236 ? 0.805 -0.836 7.406 1 92.69 236 VAL B N 1
ATOM 4671 C CA . VAL B 1 236 ? 1.506 -0.517 6.168 1 92.69 236 VAL B CA 1
ATOM 4672 C C . VAL B 1 236 ? 2.48 0.635 6.406 1 92.69 236 VAL B C 1
ATOM 4674 O O . VAL B 1 236 ? 3.627 0.589 5.957 1 92.69 236 VAL B O 1
ATOM 4677 N N . ASP B 1 237 ? 1.997 1.649 7.094 1 95.62 237 ASP B N 1
ATOM 4678 C CA . ASP B 1 237 ? 2.854 2.781 7.434 1 95.62 237 ASP B CA 1
ATOM 4679 C C . ASP B 1 237 ? 4.066 2.33 8.242 1 95.62 237 ASP B C 1
ATOM 4681 O O . ASP B 1 237 ? 5.195 2.723 7.953 1 95.62 237 ASP B O 1
ATOM 4685 N N . ALA B 1 238 ? 3.809 1.519 9.25 1 94.62 238 ALA B N 1
ATOM 4686 C CA . ALA B 1 238 ? 4.879 0.993 10.094 1 94.62 238 ALA B CA 1
ATOM 4687 C C . ALA B 1 238 ? 5.863 0.163 9.273 1 94.62 238 ALA B C 1
ATOM 4689 O O . ALA B 1 238 ? 7.074 0.211 9.516 1 94.62 238 ALA B O 1
ATOM 4690 N N . PHE B 1 239 ? 5.34 -0.581 8.352 1 93.56 239 PHE B N 1
ATOM 4691 C CA . PHE B 1 239 ? 6.188 -1.382 7.48 1 93.56 239 PHE B CA 1
ATOM 4692 C C . PHE B 1 239 ? 7.125 -0.492 6.672 1 93.56 239 PHE B C 1
ATOM 4694 O O . PHE B 1 239 ? 8.32 -0.769 6.578 1 93.56 239 PHE B O 1
ATOM 4701 N N . PHE B 1 240 ? 6.668 0.615 6.09 1 94.06 240 PHE B N 1
ATOM 4702 C CA . PHE B 1 240 ? 7.484 1.518 5.289 1 94.06 240 PHE B CA 1
ATOM 4703 C C . PHE B 1 240 ? 8.539 2.199 6.148 1 94.06 240 PHE B C 1
ATOM 4705 O O . PHE B 1 240 ? 9.703 2.291 5.754 1 94.06 240 PHE B O 1
ATOM 4712 N N . ILE B 1 241 ? 8.125 2.619 7.285 1 91.38 241 ILE B N 1
ATOM 4713 C CA . ILE B 1 241 ? 9.062 3.275 8.188 1 91.38 241 ILE B CA 1
ATOM 4714 C C . ILE B 1 241 ? 10.133 2.279 8.633 1 91.38 241 ILE B C 1
ATOM 4716 O O . ILE B 1 241 ? 11.312 2.627 8.727 1 91.38 241 ILE B O 1
ATOM 4720 N N . GLY B 1 242 ? 9.703 1.046 8.945 1 89.75 242 GLY B N 1
ATOM 4721 C CA . GLY B 1 242 ? 10.656 0.004 9.297 1 89.75 242 GLY B CA 1
ATOM 4722 C C . GLY B 1 242 ? 11.695 -0.248 8.219 1 89.75 242 GLY B C 1
ATOM 4723 O O . GLY B 1 242 ? 12.875 -0.409 8.516 1 89.75 242 GLY B O 1
ATOM 4724 N N . CYS B 1 243 ? 11.234 -0.273 6.973 1 88.38 243 CYS B N 1
ATOM 4725 C CA . CYS B 1 243 ? 12.148 -0.454 5.855 1 88.38 243 CYS B CA 1
ATOM 4726 C C . CYS B 1 243 ? 13.156 0.688 5.785 1 88.38 243 CYS B C 1
ATOM 4728 O O . CYS B 1 243 ? 14.336 0.465 5.52 1 88.38 243 CYS B O 1
ATOM 4730 N N . GLU B 1 244 ? 12.68 1.876 6 1 85.38 244 GLU B N 1
ATOM 4731 C CA . GLU B 1 244 ? 13.555 3.041 5.965 1 85.38 244 GLU B CA 1
ATOM 4732 C C . GLU B 1 244 ? 14.594 2.986 7.082 1 85.38 244 GLU B C 1
ATOM 4734 O O . GLU B 1 244 ? 15.789 3.193 6.844 1 85.38 244 GLU B O 1
ATOM 4739 N N . VAL B 1 245 ? 14.172 2.689 8.273 1 83.38 245 VAL B N 1
ATOM 4740 C CA . VAL B 1 245 ? 15.047 2.658 9.438 1 83.38 245 VAL B CA 1
ATOM 4741 C C . VAL B 1 245 ? 16.078 1.534 9.281 1 83.38 245 VAL B C 1
ATOM 4743 O O . VAL B 1 245 ? 17.25 1.706 9.617 1 83.38 245 VAL B O 1
ATOM 4746 N N . LEU B 1 246 ? 15.641 0.435 8.773 1 81.25 246 LEU B N 1
ATOM 4747 C CA . LEU B 1 246 ? 16.547 -0.698 8.578 1 81.25 246 LEU B CA 1
ATOM 4748 C C . LEU B 1 246 ? 17.625 -0.364 7.555 1 81.25 246 LEU B C 1
ATOM 4750 O O . LEU B 1 246 ? 18.781 -0.748 7.719 1 81.25 246 LEU B O 1
ATOM 4754 N N . THR B 1 247 ? 17.25 0.294 6.539 1 78.12 247 THR B N 1
ATOM 4755 C CA . THR B 1 247 ? 18.203 0.671 5.504 1 78.12 247 THR B CA 1
ATOM 4756 C C . THR B 1 247 ? 19.188 1.713 6.027 1 78.12 247 THR B C 1
ATOM 4758 O O . THR B 1 247 ? 20.375 1.655 5.719 1 78.12 247 THR B O 1
ATOM 4761 N N . MET B 1 248 ? 18.656 2.582 6.809 1 75.12 248 MET B N 1
ATOM 4762 C CA . MET B 1 248 ? 19.531 3.607 7.379 1 75.12 248 MET B CA 1
ATOM 4763 C C . MET B 1 248 ? 20.484 3 8.391 1 75.12 248 MET B C 1
ATOM 4765 O O . MET B 1 248 ? 21.609 3.494 8.562 1 75.12 248 MET B O 1
ATOM 4769 N N . ALA B 1 249 ? 20.062 1.943 9.031 1 74.81 249 ALA B N 1
ATOM 4770 C CA . ALA B 1 249 ? 20.844 1.33 10.102 1 74.81 249 ALA B CA 1
ATOM 4771 C C . ALA B 1 249 ? 21.938 0.431 9.531 1 74.81 249 ALA B C 1
ATOM 4773 O O . ALA B 1 249 ? 22.875 0.056 10.25 1 74.81 249 ALA B O 1
ATOM 4774 N N . TYR B 1 250 ? 21.766 0.074 8.305 1 72.12 250 TYR B N 1
ATOM 4775 C CA . TYR B 1 250 ? 22.781 -0.791 7.73 1 72.12 250 TYR B CA 1
ATOM 4776 C C . TYR B 1 250 ? 24.141 -0.087 7.695 1 72.12 250 TYR B C 1
ATOM 4778 O O . TYR B 1 250 ? 24.219 1.094 7.348 1 72.12 250 TYR B O 1
ATOM 4786 N N . PRO B 1 251 ? 25.094 -0.914 8.141 1 59.84 251 PRO B N 1
ATOM 4787 C CA . PRO B 1 251 ? 26.438 -0.332 8.195 1 59.84 251 PRO B CA 1
ATOM 4788 C C . PRO B 1 251 ? 26.953 0.099 6.82 1 59.84 251 PRO B C 1
ATOM 4790 O O . PRO B 1 251 ? 26.812 -0.643 5.848 1 59.84 251 PRO B O 1
ATOM 4793 N N . GLY B 1 252 ? 27.312 1.34 6.746 1 59.41 252 GLY B N 1
ATOM 4794 C CA . GLY B 1 252 ? 27.844 1.87 5.5 1 59.41 252 GLY B CA 1
ATOM 4795 C C . GLY B 1 252 ? 26.875 2.795 4.785 1 59.41 252 GLY B C 1
ATOM 4796 O O . GLY B 1 252 ? 27.234 3.439 3.799 1 59.41 252 GLY B O 1
ATOM 4797 N N . ALA B 1 253 ? 25.75 2.795 5.398 1 60.12 253 ALA B N 1
ATOM 4798 C CA . ALA B 1 253 ? 24.781 3.68 4.762 1 60.12 253 ALA B CA 1
ATOM 4799 C C . ALA B 1 253 ? 25.062 5.141 5.09 1 60.12 253 ALA B C 1
ATOM 4801 O O . ALA B 1 253 ? 25.609 5.445 6.16 1 60.12 253 ALA B O 1
ATOM 4802 N N . GLY B 1 254 ? 25.125 5.984 4.152 1 58.47 254 GLY B N 1
ATOM 4803 C CA . GLY B 1 254 ? 25.438 7.398 4.301 1 58.47 254 GLY B CA 1
ATOM 4804 C C . GLY B 1 254 ? 24.453 8.125 5.207 1 58.47 254 GLY B C 1
ATOM 4805 O O . GLY B 1 254 ? 24.672 9.289 5.551 1 58.47 254 GLY B O 1
ATOM 4806 N N . GLU B 1 255 ? 23.5 7.344 5.75 1 64.19 255 GLU B N 1
ATOM 4807 C CA . GLU B 1 255 ? 22.484 8.094 6.477 1 64.19 255 GLU B CA 1
ATOM 4808 C C . GLU B 1 255 ? 22.469 7.73 7.957 1 64.19 255 GLU B C 1
ATOM 4810 O O . GLU B 1 255 ? 21.453 7.891 8.641 1 64.19 255 GLU B O 1
ATOM 4815 N N . SER B 1 256 ? 23.594 7.289 8.43 1 68.81 256 SER B N 1
ATOM 4816 C CA . SER B 1 256 ? 23.703 6.875 9.828 1 68.81 256 SER B CA 1
ATOM 4817 C C . SER B 1 256 ? 23.594 8.07 10.766 1 68.81 256 SER B C 1
ATOM 4819 O O . SER B 1 256 ? 23.078 7.941 11.883 1 68.81 256 SER B O 1
ATOM 4821 N N . VAL B 1 257 ? 23.953 9.203 10.289 1 67 257 VAL B N 1
ATOM 4822 C CA . VAL B 1 257 ? 23.938 10.406 11.117 1 67 257 VAL B CA 1
ATOM 4823 C C . VAL B 1 257 ? 22.484 10.828 11.367 1 67 257 VAL B C 1
ATOM 4825 O O . VAL B 1 257 ? 22.094 11.102 12.508 1 67 257 VAL B O 1
ATOM 4828 N N . ALA B 1 258 ? 21.75 10.852 10.352 1 67.31 258 ALA B N 1
ATOM 4829 C CA . ALA B 1 258 ? 20.344 11.211 10.492 1 67.31 258 ALA B CA 1
ATOM 4830 C C . ALA B 1 258 ? 19.625 10.227 11.406 1 67.31 258 ALA B C 1
ATOM 4832 O O . ALA B 1 258 ? 18.766 10.625 12.203 1 67.31 258 ALA B O 1
ATOM 4833 N N . LEU B 1 259 ? 20.016 9 11.336 1 74.62 259 LEU B N 1
ATOM 4834 C CA . LEU B 1 259 ? 19.391 7.973 12.164 1 74.62 259 LEU B CA 1
ATOM 4835 C C . LEU B 1 259 ? 19.719 8.203 13.633 1 74.62 259 LEU B C 1
ATOM 4837 O O . LEU B 1 259 ? 18.844 8.055 14.492 1 74.62 259 LEU B O 1
ATOM 4841 N N . SER B 1 260 ? 20.891 8.539 13.867 1 75.81 260 SER B N 1
ATOM 4842 C CA . SER B 1 260 ? 21.297 8.766 15.25 1 75.81 260 SER B CA 1
ATOM 4843 C C . SER B 1 260 ? 20.562 9.953 15.859 1 75.81 260 SER B C 1
ATOM 4845 O O . SER B 1 260 ? 20.188 9.93 17.031 1 75.81 260 SER B O 1
ATOM 4847 N N . HIS B 1 261 ? 20.312 10.953 15.086 1 72.25 261 HIS B N 1
ATOM 4848 C CA . HIS B 1 261 ? 19.578 12.117 15.562 1 72.25 261 HIS B CA 1
ATOM 4849 C C . HIS B 1 261 ? 18.109 11.789 15.828 1 72.25 261 HIS B C 1
ATOM 4851 O O . HIS B 1 261 ? 17.516 12.305 16.766 1 72.25 261 HIS B O 1
ATOM 4857 N N . MET B 1 262 ? 17.672 10.922 15.078 1 75.75 262 MET B N 1
ATOM 4858 C CA . MET B 1 262 ? 16.266 10.516 15.227 1 75.75 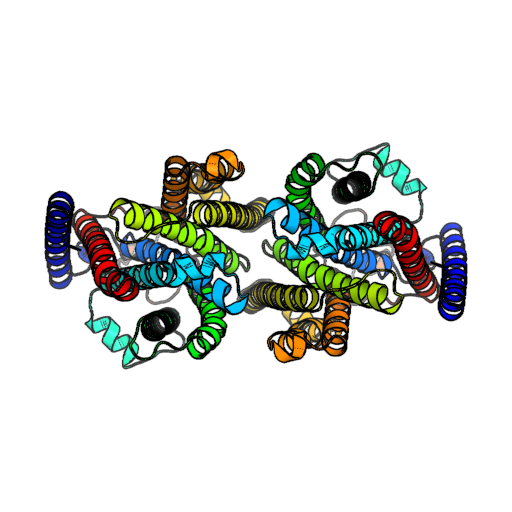262 MET B CA 1
ATOM 4859 C C . MET B 1 262 ? 16.078 9.625 16.453 1 75.75 262 MET B C 1
ATOM 4861 O O . MET B 1 262 ? 15.125 9.789 17.203 1 75.75 262 MET B O 1
ATOM 4865 N N . LEU B 1 263 ? 17.016 8.844 16.688 1 78.19 263 LEU B N 1
ATOM 4866 C CA . LEU B 1 263 ? 16.859 7.848 17.75 1 78.19 263 LEU B CA 1
ATOM 4867 C C . LEU B 1 263 ? 17.297 8.414 19.094 1 78.19 263 LEU B C 1
ATOM 4869 O O . LEU B 1 263 ? 16.703 8.102 20.125 1 78.19 263 LEU B O 1
ATOM 4873 N N . THR B 1 264 ? 18.266 9.273 19.047 1 77.56 264 THR B N 1
ATOM 4874 C CA . THR B 1 264 ? 18.828 9.688 20.328 1 77.56 264 THR B CA 1
ATOM 4875 C C . THR B 1 264 ? 19.062 11.195 20.359 1 77.56 264 THR B C 1
ATOM 4877 O O . THR B 1 264 ? 19.438 11.75 21.391 1 77.56 264 THR B O 1
ATOM 4880 N N . GLY B 1 265 ? 18.797 11.875 19.344 1 77.25 265 GLY B N 1
ATOM 4881 C CA . GLY B 1 265 ? 19.062 13.305 19.281 1 77.25 265 GLY B CA 1
ATOM 4882 C C . GLY B 1 265 ? 17.906 14.156 19.75 1 77.25 265 GLY B C 1
ATOM 4883 O O . GLY B 1 265 ? 17.078 13.703 20.547 1 77.25 265 GLY B O 1
ATOM 4884 N N . ALA B 1 266 ? 17.906 15.414 19.422 1 74.69 266 ALA B N 1
ATOM 4885 C CA . ALA B 1 266 ? 16.922 16.406 19.859 1 74.69 266 ALA B CA 1
ATOM 4886 C C . ALA B 1 266 ? 15.531 16.078 19.344 1 74.69 266 ALA B C 1
ATOM 4888 O O . ALA B 1 266 ? 14.531 16.422 19.969 1 74.69 266 ALA B O 1
ATOM 4889 N N . THR B 1 267 ? 15.516 15.383 18.312 1 81.25 267 THR B N 1
ATOM 4890 C CA . THR B 1 267 ? 14.219 15.102 17.719 1 81.25 267 THR B CA 1
ATOM 4891 C C . THR B 1 267 ? 13.711 13.727 18.141 1 81.25 267 THR B C 1
ATOM 4893 O O . THR B 1 267 ? 12.633 13.297 17.734 1 81.25 267 THR B O 1
ATOM 4896 N N . ALA B 1 268 ? 14.375 13.047 19.031 1 86.25 268 ALA B N 1
ATOM 4897 C CA . ALA B 1 268 ? 14.086 11.68 19.453 1 86.25 268 ALA B CA 1
ATOM 4898 C C . ALA B 1 268 ? 12.719 11.586 20.125 1 86.25 268 ALA B C 1
ATOM 4900 O O . ALA B 1 268 ? 11.953 10.648 19.844 1 86.25 268 ALA B O 1
ATOM 4901 N N . PRO B 1 269 ? 12.398 12.578 20.938 1 87.81 269 PRO B N 1
ATOM 4902 C CA . PRO B 1 269 ? 11.086 12.453 21.578 1 87.81 269 PRO B CA 1
ATOM 4903 C C . PRO B 1 269 ? 9.938 12.453 20.562 1 87.81 269 PRO B C 1
ATOM 4905 O O . PRO B 1 269 ? 8.953 11.727 20.734 1 87.81 269 PRO B O 1
ATOM 4908 N N . PHE B 1 270 ? 10.047 13.234 19.609 1 89.25 270 PHE B N 1
ATOM 4909 C CA . PHE B 1 270 ? 9.008 13.281 18.594 1 89.25 270 PHE B CA 1
ATOM 4910 C C . PHE B 1 270 ? 8.992 12 17.781 1 89.25 270 PHE B C 1
ATOM 4912 O O . PHE B 1 270 ? 7.926 11.508 17.406 1 89.25 270 PHE B O 1
ATOM 4919 N N . PHE B 1 271 ? 10.109 11.445 17.547 1 90.12 271 PHE B N 1
ATOM 4920 C CA . PHE B 1 271 ? 10.203 10.203 16.797 1 90.12 271 PHE B CA 1
ATOM 4921 C C . PHE B 1 271 ? 9.562 9.055 17.562 1 90.12 271 PHE B C 1
ATOM 4923 O O . PHE B 1 271 ? 8.742 8.312 17.016 1 90.12 271 PHE B O 1
ATOM 4930 N N . TRP B 1 272 ? 9.922 8.938 18.766 1 92.38 272 TRP B N 1
ATOM 4931 C CA . TRP B 1 272 ? 9.406 7.832 19.578 1 92.38 272 TRP B CA 1
ATOM 4932 C C . TRP B 1 272 ? 7.922 8.023 19.875 1 92.38 272 TRP B C 1
ATOM 4934 O O . TRP B 1 272 ? 7.176 7.051 20 1 92.38 272 TRP B O 1
ATOM 4944 N N . ALA B 1 273 ? 7.504 9.281 19.984 1 93.12 273 ALA B N 1
ATOM 4945 C CA . ALA B 1 273 ? 6.074 9.547 20.125 1 93.12 273 ALA B CA 1
ATOM 4946 C C . ALA B 1 273 ? 5.297 9.055 18.906 1 93.12 273 ALA B C 1
ATOM 4948 O O . ALA B 1 273 ? 4.184 8.547 19.047 1 93.12 273 ALA B O 1
ATOM 4949 N N . GLU B 1 274 ? 5.828 9.227 17.797 1 94.44 274 GLU B N 1
ATOM 4950 C CA . GLU B 1 274 ? 5.188 8.742 16.578 1 94.44 274 GLU B CA 1
ATOM 4951 C C . GLU B 1 274 ? 5.156 7.215 16.547 1 94.44 274 GLU B C 1
ATOM 4953 O O . GLU B 1 274 ? 4.109 6.617 16.297 1 94.44 274 GLU B O 1
ATOM 4958 N N . ILE B 1 275 ? 6.301 6.598 16.875 1 95.06 275 ILE B N 1
ATOM 4959 C CA . ILE B 1 275 ? 6.445 5.152 16.703 1 95.06 275 ILE B CA 1
ATOM 4960 C C . ILE B 1 275 ? 5.629 4.43 17.781 1 95.06 275 ILE B C 1
ATOM 4962 O O . ILE B 1 275 ? 4.84 3.535 17.469 1 95.06 275 ILE B O 1
ATOM 4966 N N . ILE B 1 276 ? 5.773 4.84 18.969 1 95.75 276 ILE B N 1
ATOM 4967 C CA . ILE B 1 276 ? 5.102 4.152 20.078 1 95.75 276 ILE B CA 1
ATOM 4968 C C . ILE B 1 276 ? 3.68 4.684 20.219 1 95.75 276 ILE B C 1
ATOM 4970 O O . ILE B 1 276 ? 2.721 3.91 20.25 1 95.75 276 ILE B O 1
ATOM 4974 N N . GLY B 1 277 ? 3.533 5.961 20.266 1 95.44 277 GLY B N 1
ATOM 4975 C CA . GLY B 1 277 ? 2.238 6.578 20.5 1 95.44 277 GLY B CA 1
ATOM 4976 C C . GLY B 1 277 ? 1.352 6.598 19.266 1 95.44 277 GLY B C 1
ATOM 4977 O O . GLY B 1 277 ? 0.132 6.445 19.375 1 95.44 277 GLY B O 1
ATOM 4978 N N . GLY B 1 278 ? 1.922 6.793 18.141 1 96.69 278 GLY B N 1
ATOM 4979 C CA . GLY B 1 278 ? 1.141 7.004 16.922 1 96.69 278 GLY B CA 1
ATOM 4980 C C . GLY B 1 278 ? 0.97 5.742 16.094 1 96.69 278 GLY B C 1
ATOM 4981 O O . GLY B 1 278 ? 0.068 5.656 15.266 1 96.69 278 GLY B O 1
ATOM 4982 N N . LEU B 1 279 ? 1.827 4.754 16.328 1 96.94 279 LEU B N 1
ATOM 4983 C CA . LEU B 1 279 ? 1.76 3.561 15.484 1 96.94 279 LEU B CA 1
ATOM 4984 C C . LEU B 1 279 ? 1.544 2.312 16.328 1 96.94 279 LEU B C 1
ATOM 4986 O O . LEU B 1 279 ? 0.515 1.645 16.219 1 96.94 279 LEU B O 1
ATOM 4990 N N . LEU B 1 280 ? 2.369 2.02 17.25 1 96.88 280 LEU B N 1
ATOM 4991 C CA . LEU B 1 280 ? 2.354 0.76 17.984 1 96.88 280 LEU B CA 1
ATOM 4992 C C . LEU B 1 280 ? 1.104 0.652 18.844 1 96.88 280 LEU B C 1
ATOM 4994 O O . LEU B 1 280 ? 0.366 -0.333 18.766 1 96.88 280 LEU B O 1
ATOM 4998 N N . VAL B 1 281 ? 0.851 1.604 19.688 1 97.5 281 VAL B N 1
ATOM 4999 C CA . VAL B 1 281 ? -0.249 1.549 20.641 1 97.5 281 VAL B CA 1
ATOM 5000 C C . VAL B 1 281 ? -1.58 1.483 19.891 1 97.5 281 VAL B C 1
ATOM 5002 O O . VAL B 1 281 ? -2.391 0.586 20.141 1 97.5 281 VAL B O 1
ATOM 5005 N N . PRO B 1 282 ? -1.812 2.387 19.016 1 98.06 282 PRO B N 1
ATOM 5006 C CA . PRO B 1 282 ? -3.088 2.295 18.297 1 98.06 282 PRO B CA 1
ATOM 5007 C C . PRO B 1 282 ? -3.234 0.993 17.516 1 98.06 282 PRO B C 1
ATOM 5009 O O . PRO B 1 282 ? -4.34 0.453 17.406 1 98.06 282 PRO B O 1
ATOM 5012 N N . PHE B 1 283 ? -2.203 0.485 16.938 1 96.44 283 PHE B N 1
ATOM 5013 C CA . PHE B 1 283 ? -2.271 -0.781 16.219 1 96.44 283 PHE B CA 1
ATOM 5014 C C . PHE B 1 283 ? -2.672 -1.915 17.156 1 96.44 283 PHE B C 1
ATOM 5016 O O . PHE B 1 283 ? -3.529 -2.732 16.812 1 96.44 283 PHE B O 1
ATOM 5023 N N . LEU B 1 284 ? -2.025 -1.966 18.297 1 95.06 284 LEU B N 1
ATOM 5024 C CA . LEU B 1 284 ? -2.307 -3.029 19.25 1 95.06 284 LEU B CA 1
ATOM 5025 C C . LEU B 1 284 ? -3.742 -2.939 19.75 1 95.06 284 LEU B C 1
ATOM 5027 O O . LEU B 1 284 ? -4.367 -3.959 20.047 1 95.06 284 LEU B O 1
ATOM 5031 N N . ILE B 1 285 ? -4.277 -1.765 19.812 1 95.81 285 ILE B N 1
ATOM 5032 C CA . ILE B 1 285 ? -5.66 -1.581 20.234 1 95.81 285 ILE B CA 1
ATOM 5033 C C . ILE B 1 285 ? -6.602 -2.064 19.125 1 95.81 285 ILE B C 1
ATOM 5035 O O . ILE B 1 285 ? -7.539 -2.824 19.391 1 95.81 285 ILE B O 1
ATOM 5039 N N . LEU B 1 286 ? -6.32 -1.748 17.922 1 94.81 286 LEU B N 1
ATOM 5040 C CA . LEU B 1 286 ? -7.285 -1.917 16.828 1 94.81 286 LEU B CA 1
ATOM 5041 C C . LEU B 1 286 ? -7.129 -3.283 16.172 1 94.81 286 LEU B C 1
ATOM 5043 O O . LEU B 1 286 ? -8.008 -3.723 15.438 1 94.81 286 LEU B O 1
ATOM 5047 N N . VAL B 1 287 ? -6.023 -3.955 16.469 1 88.31 287 VAL B N 1
ATOM 5048 C CA . VAL B 1 287 ? -5.793 -5.242 15.82 1 88.31 287 VAL B CA 1
ATOM 5049 C C . VAL B 1 287 ? -6.812 -6.262 16.328 1 88.31 287 VAL B C 1
ATOM 5051 O O . VAL B 1 287 ? -7.168 -7.199 15.602 1 88.31 287 VAL B O 1
ATOM 5054 N N . PHE B 1 288 ? -7.332 -6.047 17.469 1 86.62 288 PHE B N 1
ATOM 5055 C CA . PHE B 1 288 ? -8.336 -6.941 18.047 1 86.62 288 PHE B CA 1
ATOM 5056 C C . PHE B 1 288 ? -9.742 -6.48 17.688 1 86.62 288 PHE B C 1
ATOM 5058 O O . PHE B 1 288 ? -10.117 -5.34 17.969 1 86.62 288 PHE B O 1
ATOM 5065 N N . ALA B 1 289 ? -10.539 -7.359 17.234 1 83.06 289 ALA B N 1
ATOM 5066 C CA . ALA B 1 289 ? -11.883 -7.062 16.75 1 83.06 289 ALA B CA 1
ATOM 5067 C C . ALA B 1 289 ? -12.781 -6.59 17.875 1 83.06 289 ALA B C 1
ATOM 5069 O O . ALA B 1 289 ? -13.641 -5.723 17.688 1 83.06 289 ALA B O 1
ATOM 5070 N N . LYS B 1 290 ? -12.578 -7.133 18.969 1 87.62 290 LYS B N 1
ATOM 5071 C CA . LYS B 1 290 ? -13.391 -6.758 20.125 1 87.62 290 LYS B CA 1
ATOM 5072 C C . LYS B 1 290 ? -13.227 -5.281 20.469 1 87.62 290 LYS B C 1
ATOM 5074 O O . LYS B 1 290 ? -14.188 -4.609 20.828 1 87.62 290 LYS B O 1
ATOM 5079 N N . ASN B 1 291 ? -11.977 -4.746 20.359 1 93.56 291 ASN B N 1
ATOM 5080 C CA . ASN B 1 291 ? -11.703 -3.344 20.656 1 93.56 291 ASN B CA 1
ATOM 5081 C C . ASN B 1 291 ? -12.289 -2.418 19.594 1 93.56 291 ASN B C 1
ATOM 5083 O O . ASN B 1 291 ? -12.617 -1.268 19.891 1 93.56 291 ASN B O 1
ATOM 5087 N N . ARG B 1 292 ? -12.508 -2.922 18.438 1 93.06 292 ARG B N 1
ATOM 5088 C CA . ARG B 1 292 ? -13.031 -2.113 17.344 1 93.06 292 ARG B CA 1
ATOM 5089 C C . ARG B 1 292 ? -14.539 -1.901 17.5 1 93.06 292 ARG B C 1
ATOM 5091 O O . ARG B 1 292 ? -15.117 -1.026 16.844 1 93.06 292 ARG B O 1
ATOM 5098 N N . GLU B 1 293 ? -15.125 -2.66 18.312 1 92.38 293 GLU B N 1
ATOM 5099 C CA . GLU B 1 293 ? -16.547 -2.506 18.578 1 92.38 293 GLU B CA 1
ATOM 5100 C C . GLU B 1 293 ? -16.797 -1.405 19.594 1 92.38 293 GLU B C 1
ATOM 5102 O O . GLU B 1 293 ? -17.922 -0.907 19.719 1 92.38 293 GLU B O 1
ATOM 5107 N N . ASN B 1 294 ? -15.766 -1.093 20.281 1 95.19 294 ASN B N 1
ATOM 5108 C CA . ASN B 1 294 ? -15.859 -0.021 21.266 1 95.19 294 ASN B CA 1
ATOM 5109 C C . ASN B 1 294 ? -15.492 1.331 20.656 1 95.19 294 ASN B C 1
ATOM 5111 O O . ASN B 1 294 ? -14.32 1.604 20.391 1 95.19 294 ASN B O 1
ATOM 5115 N N . THR B 1 295 ? -16.469 2.199 20.625 1 95 295 THR B N 1
ATOM 5116 C CA . THR B 1 295 ? -16.297 3.492 19.984 1 95 295 THR B CA 1
ATOM 5117 C C . THR B 1 295 ? -15.234 4.324 20.703 1 95 295 THR B C 1
ATOM 5119 O O . THR B 1 295 ? -14.43 5 20.062 1 95 295 THR B O 1
ATOM 5122 N N . ALA B 1 296 ? -15.203 4.27 21.969 1 96.31 296 ALA B N 1
ATOM 5123 C CA . ALA B 1 296 ? -14.258 5.062 22.75 1 96.31 296 ALA B CA 1
ATOM 5124 C C . ALA B 1 296 ? -12.812 4.648 22.453 1 96.31 296 ALA B C 1
ATOM 5126 O O . ALA B 1 296 ? -11.938 5.5 22.297 1 96.31 296 ALA B O 1
ATOM 5127 N N . LEU B 1 297 ? -12.594 3.381 22.406 1 97.38 297 LEU B N 1
ATOM 5128 C CA . LEU B 1 297 ? -11.25 2.885 22.125 1 97.38 297 LEU B CA 1
ATOM 5129 C C . LEU B 1 297 ? -10.812 3.264 20.719 1 97.38 297 LEU B C 1
ATOM 5131 O O . LEU B 1 297 ? -9.641 3.586 20.5 1 97.38 297 LEU B O 1
ATOM 5135 N N . VAL B 1 298 ? -11.727 3.207 19.828 1 97.62 298 VAL B N 1
ATOM 5136 C CA . VAL B 1 298 ? -11.414 3.564 18.453 1 97.62 298 VAL B CA 1
ATOM 5137 C C . VAL B 1 298 ? -11.062 5.047 18.359 1 97.62 298 VAL B C 1
ATOM 5139 O O . VAL B 1 298 ? -10.125 5.434 17.672 1 97.62 298 VAL B O 1
ATOM 5142 N N . ILE B 1 299 ? -11.781 5.906 19.094 1 97.69 299 ILE B N 1
ATOM 5143 C CA . ILE B 1 299 ? -11.539 7.344 19.078 1 97.69 299 ILE B CA 1
ATOM 5144 C C . ILE B 1 299 ? -10.172 7.645 19.703 1 97.69 299 ILE B C 1
ATOM 5146 O O . ILE B 1 299 ? -9.422 8.469 19.188 1 97.69 299 ILE B O 1
ATOM 5150 N N . ILE B 1 300 ? -9.875 6.988 20.75 1 98 300 ILE B N 1
ATOM 5151 C CA . ILE B 1 300 ? -8.594 7.191 21.406 1 98 300 ILE B CA 1
ATOM 5152 C C . ILE B 1 300 ? -7.461 6.773 20.469 1 98 300 ILE B C 1
ATOM 5154 O O . ILE B 1 300 ? -6.477 7.5 20.312 1 98 300 ILE B O 1
ATOM 5158 N N . ALA B 1 301 ? -7.613 5.598 19.906 1 98.31 301 ALA B N 1
ATOM 5159 C CA . ALA B 1 301 ? -6.609 5.121 18.953 1 98.31 301 ALA B CA 1
ATOM 5160 C C . ALA B 1 301 ? -6.449 6.09 17.797 1 98.31 301 ALA B C 1
ATOM 5162 O O . ALA B 1 301 ? -5.328 6.375 17.359 1 98.31 301 ALA B O 1
ATOM 5163 N N . SER B 1 302 ? -7.555 6.574 17.312 1 98.5 302 SER B N 1
ATOM 5164 C CA . SER B 1 302 ? -7.523 7.512 16.188 1 98.5 302 SER B CA 1
ATOM 5165 C C . SER B 1 302 ? -6.828 8.812 16.578 1 98.5 302 SER B C 1
ATOM 5167 O O . SER B 1 302 ? -6.043 9.359 15.797 1 98.5 302 SER B O 1
ATOM 5169 N N . ALA B 1 303 ? -7.121 9.305 17.734 1 98.12 303 ALA B N 1
ATOM 5170 C CA . ALA B 1 303 ? -6.477 10.523 18.219 1 98.12 303 ALA B CA 1
ATOM 5171 C C . ALA B 1 303 ? -4.969 10.328 18.344 1 98.12 303 ALA B C 1
ATOM 5173 O O . ALA B 1 303 ? -4.191 11.234 18.031 1 98.12 303 ALA B O 1
ATOM 5174 N N . LEU B 1 304 ? -4.598 9.211 18.781 1 98.25 304 LEU B N 1
ATOM 5175 C CA . LEU B 1 304 ? -3.18 8.898 18.922 1 98.25 304 LEU B CA 1
ATOM 5176 C C . LEU B 1 304 ? -2.492 8.883 17.562 1 98.25 304 LEU B C 1
ATOM 5178 O O . LEU B 1 304 ? -1.362 9.359 17.422 1 98.25 304 LEU B O 1
ATOM 5182 N N . VAL B 1 305 ? -3.156 8.312 16.578 1 98.38 305 VAL B N 1
ATOM 5183 C CA . VAL B 1 305 ? -2.59 8.242 15.234 1 98.38 305 VAL B CA 1
ATOM 5184 C C . VAL B 1 305 ? -2.381 9.656 14.695 1 98.38 305 VAL B C 1
ATOM 5186 O O . VAL B 1 305 ? -1.317 9.969 14.148 1 98.38 305 VAL B O 1
ATOM 5189 N N . VAL B 1 306 ? -3.391 10.531 14.875 1 98.06 306 VAL B N 1
ATOM 5190 C CA . VAL B 1 306 ? -3.301 11.906 14.383 1 98.06 306 VAL B CA 1
ATOM 5191 C C . VAL B 1 306 ? -2.162 12.633 15.094 1 98.06 306 VAL B C 1
ATOM 5193 O O . VAL B 1 306 ? -1.352 13.305 14.453 1 98.06 306 VAL B O 1
ATOM 5196 N N . CYS B 1 307 ? -2.053 12.484 16.391 1 97.25 307 CYS B N 1
ATOM 5197 C CA . CYS B 1 307 ? -0.985 13.109 17.156 1 97.25 307 CYS B CA 1
ATOM 5198 C C . CYS B 1 307 ? 0.377 12.57 16.75 1 97.25 307 CYS B C 1
ATOM 5200 O O . CYS B 1 307 ? 1.354 13.32 16.688 1 97.25 307 CYS B O 1
ATOM 5202 N N . GLY B 1 308 ? 0.425 11.281 16.547 1 97.12 308 GLY B N 1
ATOM 5203 C CA . GLY B 1 308 ? 1.666 10.68 16.094 1 97.12 308 GLY B CA 1
ATOM 5204 C C . GLY B 1 308 ? 2.143 11.227 14.758 1 97.12 308 GLY B C 1
ATOM 5205 O O . GLY B 1 308 ? 3.33 11.508 14.586 1 97.12 308 GLY B O 1
ATOM 5206 N N . VAL B 1 309 ? 1.238 11.344 13.852 1 96.5 309 VAL B N 1
ATOM 5207 C CA . VAL B 1 309 ? 1.605 11.867 12.539 1 96.5 309 VAL B CA 1
ATOM 5208 C C . VAL B 1 309 ? 2.051 13.32 12.672 1 96.5 309 VAL B C 1
ATOM 5210 O O . VAL B 1 309 ? 2.953 13.766 11.961 1 96.5 309 VAL B O 1
ATOM 5213 N N . PHE B 1 310 ? 1.42 14.062 13.578 1 95.75 310 PHE B N 1
ATOM 5214 C CA . PHE B 1 310 ? 1.868 15.422 13.844 1 95.75 310 PHE B CA 1
ATOM 5215 C C . PHE B 1 310 ? 3.314 15.438 14.32 1 95.75 310 PHE B C 1
ATOM 5217 O O . PHE B 1 310 ? 4.117 16.266 13.875 1 95.75 310 PHE B O 1
ATOM 5224 N N . CYS B 1 311 ? 3.658 14.562 15.18 1 93.94 311 CYS B N 1
ATOM 5225 C CA . CYS B 1 311 ? 5.027 14.438 15.672 1 93.94 311 CYS B CA 1
ATOM 5226 C C . CYS B 1 311 ? 5.98 14.078 14.539 1 93.94 311 CYS B C 1
ATOM 5228 O O . CYS B 1 311 ? 7.125 14.547 14.516 1 93.94 311 CYS B O 1
ATOM 5230 N N . LYS B 1 312 ? 5.5 13.312 13.68 1 91.94 312 LYS B N 1
ATOM 5231 C CA . LYS B 1 312 ? 6.305 12.953 12.516 1 91.94 312 LYS B CA 1
ATOM 5232 C C . LYS B 1 312 ? 6.637 14.18 11.672 1 91.94 312 LYS B C 1
ATOM 5234 O O . LYS B 1 312 ? 7.77 14.336 11.211 1 91.94 312 LYS B O 1
ATOM 5239 N N . ARG B 1 313 ? 5.656 14.984 11.477 1 90.56 313 ARG B N 1
ATOM 5240 C CA . ARG B 1 313 ? 5.895 16.188 10.68 1 90.56 313 ARG B CA 1
ATOM 5241 C C . ARG B 1 313 ? 6.887 17.109 11.367 1 90.56 313 ARG B C 1
ATOM 5243 O O . ARG B 1 313 ? 7.723 17.734 10.711 1 90.56 313 ARG B O 1
ATOM 5250 N N . ILE B 1 314 ? 6.828 17.109 12.633 1 88.12 314 ILE B N 1
ATOM 5251 C CA . ILE B 1 314 ? 7.699 17.984 13.406 1 88.12 314 ILE B CA 1
ATOM 5252 C C . ILE B 1 314 ? 9.141 17.484 13.32 1 88.12 314 ILE B C 1
ATOM 5254 O O . ILE B 1 314 ? 10.062 18.266 13.047 1 88.12 314 ILE B O 1
ATOM 5258 N N . TRP B 1 315 ? 9.336 16.219 13.578 1 85.19 315 TRP B N 1
ATOM 5259 C CA . TRP B 1 315 ? 10.727 15.773 13.578 1 85.19 315 TRP B CA 1
ATOM 5260 C C . TRP B 1 315 ? 11.281 15.742 12.156 1 85.19 315 TRP B C 1
ATOM 5262 O O . TRP B 1 315 ? 12.477 15.945 11.945 1 85.19 315 TRP B O 1
ATOM 5272 N N . LEU B 1 316 ? 10.508 15.492 11.227 1 82.38 316 LEU B N 1
ATOM 5273 C CA . LEU B 1 316 ? 10.969 15.562 9.844 1 82.38 316 LEU B CA 1
ATOM 5274 C C . LEU B 1 316 ? 11.461 16.969 9.5 1 82.38 316 LEU B C 1
ATOM 5276 O O . LEU B 1 316 ? 12.508 17.125 8.875 1 82.38 316 LEU B O 1
ATOM 5280 N N . LEU B 1 317 ? 10.688 17.953 9.914 1 79.31 317 LEU B N 1
ATOM 5281 C CA . LEU B 1 317 ? 11.016 19.344 9.641 1 79.31 317 LEU B CA 1
ATOM 5282 C C . LEU B 1 317 ? 12.273 19.766 10.398 1 79.31 317 LEU B C 1
ATOM 5284 O O . LEU B 1 317 ? 13.164 20.391 9.82 1 79.31 317 LEU B O 1
ATOM 5288 N N . LEU B 1 318 ? 12.391 19.359 11.586 1 76.25 318 LEU B N 1
ATOM 5289 C CA . LEU B 1 318 ? 13.492 19.797 12.438 1 76.25 318 LEU B CA 1
ATOM 5290 C C . LEU B 1 318 ? 14.789 19.094 12.062 1 76.25 318 LEU B C 1
ATOM 5292 O O . LEU B 1 318 ? 15.875 19.656 12.172 1 76.25 318 LEU B O 1
ATOM 5296 N N . THR B 1 319 ? 14.719 17.859 11.68 1 73.69 319 THR B N 1
ATOM 5297 C CA . THR B 1 319 ? 15.914 17.125 11.305 1 73.69 319 THR B CA 1
ATOM 5298 C C . THR B 1 319 ? 16.469 17.625 9.977 1 73.69 319 THR B C 1
ATOM 5300 O O . THR B 1 319 ? 17.672 17.531 9.719 1 73.69 319 THR B O 1
ATOM 5303 N N . SER B 1 320 ? 15.711 18.078 9.148 1 66.75 320 SER B N 1
ATOM 5304 C CA . SER B 1 320 ? 16.141 18.594 7.855 1 66.75 320 SER B CA 1
ATOM 5305 C C . SER B 1 320 ? 17.062 19.812 8.031 1 66.75 320 SER B C 1
ATOM 5307 O O . SER B 1 320 ? 17.906 20.078 7.184 1 66.75 320 SER B O 1
ATOM 5309 N N . PHE B 1 321 ? 16.984 20.484 9.125 1 63.78 321 PHE B N 1
ATOM 5310 C CA . PHE B 1 321 ? 17.781 21.688 9.359 1 63.78 321 PHE B CA 1
ATOM 5311 C C . PHE B 1 321 ? 19.141 21.328 9.938 1 63.78 321 PHE B C 1
ATOM 5313 O O . PHE B 1 321 ? 20.094 22.109 9.82 1 63.78 321 PHE B O 1
ATOM 5320 N N . ILE B 1 322 ? 19.203 20.172 10.508 1 61.28 322 ILE B N 1
ATOM 5321 C CA . ILE B 1 322 ? 20.469 19.797 11.109 1 61.28 322 ILE B CA 1
ATOM 5322 C C . ILE B 1 322 ? 21.438 19.328 10.023 1 61.28 322 ILE B C 1
ATOM 5324 O O . ILE B 1 322 ? 22.641 19.609 10.086 1 61.28 322 ILE B O 1
ATOM 5328 N N . THR B 1 323 ? 21.078 18.562 9.023 1 55.88 323 THR B N 1
ATOM 5329 C CA . THR B 1 323 ? 21.938 18.125 7.93 1 55.88 323 THR B CA 1
ATOM 5330 C C . THR B 1 323 ? 21.469 18.734 6.605 1 55.88 323 THR B C 1
ATOM 5332 O O . THR B 1 323 ? 20.828 18.062 5.797 1 55.88 323 THR B O 1
ATOM 5335 N N . PRO B 1 324 ? 21.812 20.172 6.434 1 50.5 324 PRO B N 1
ATOM 5336 C CA . PRO B 1 324 ? 21.266 20.828 5.238 1 50.5 324 PRO B CA 1
ATOM 5337 C C . PRO B 1 324 ? 21.938 20.359 3.953 1 50.5 324 PRO B C 1
ATOM 5339 O O . PRO B 1 324 ? 23.109 19.938 3.98 1 50.5 324 PRO B O 1
ATOM 5342 N N . ASN B 1 325 ? 21.188 19.969 2.92 1 44.38 325 ASN B N 1
ATOM 5343 C CA . ASN B 1 325 ? 21.766 19.656 1.618 1 44.38 325 ASN B CA 1
ATOM 5344 C C . ASN B 1 325 ? 22.672 20.766 1.111 1 44.38 325 ASN B C 1
ATOM 5346 O O . ASN B 1 325 ? 23.562 20.531 0.308 1 44.38 325 ASN B O 1
ATOM 5350 N N . VAL B 1 326 ? 22.141 22.156 0.927 1 36.22 326 VAL B N 1
ATOM 5351 C CA . VAL B 1 326 ? 22.812 23.141 0.079 1 36.22 326 VAL B CA 1
ATOM 5352 C C . VAL B 1 326 ? 24.031 23.703 0.797 1 36.22 326 VAL B C 1
ATOM 5354 O O . VAL B 1 326 ? 23.906 24.344 1.841 1 36.22 326 VAL B O 1
ATOM 5357 N N . TYR B 1 327 ? 25.219 23.266 0.686 1 34.41 327 TYR B N 1
ATOM 5358 C CA . TYR B 1 327 ? 26.359 24.141 0.958 1 34.41 327 TYR B CA 1
ATOM 5359 C C . TYR B 1 327 ? 26.047 25.578 0.555 1 34.41 327 TYR B C 1
ATOM 5361 O O . TYR B 1 327 ? 26.234 26.5 1.35 1 34.41 327 TYR B O 1
ATOM 5369 N N . GLY B 1 328 ? 26.625 26.109 -0.765 1 29.97 328 GLY B N 1
ATOM 5370 C CA . GLY B 1 328 ? 26.812 27.328 -1.526 1 29.97 328 GLY B CA 1
ATOM 5371 C C . GLY B 1 328 ? 25.531 27.844 -2.164 1 29.97 328 GLY B C 1
ATOM 5372 O O . GLY B 1 328 ? 25.578 28.562 -3.168 1 29.97 328 GLY B O 1
ATOM 5373 N N . GLY B 1 329 ? 24.516 27.391 -2.094 1 30.36 329 GLY B N 1
ATOM 5374 C CA . GLY B 1 329 ? 23.625 28.156 -2.961 1 30.36 329 GLY B CA 1
ATOM 5375 C C . GLY B 1 329 ? 23.609 29.641 -2.639 1 30.36 329 GLY B C 1
ATOM 5376 O O . GLY B 1 329 ? 23.906 30.031 -1.511 1 30.36 329 GLY B O 1
ATOM 5377 N N . PRO B 1 330 ? 23.844 30.594 -3.648 1 30.17 330 PRO B N 1
ATOM 5378 C CA . PRO B 1 330 ? 24.141 32.031 -3.529 1 30.17 330 PRO B CA 1
ATOM 5379 C C . PRO B 1 330 ? 23.391 32.688 -2.383 1 30.17 330 PRO B C 1
ATOM 5381 O O . PRO B 1 330 ? 23.875 33.656 -1.805 1 30.17 330 PRO B O 1
ATOM 5384 N N . GLY B 1 331 ? 22.109 32.625 -2.387 1 29.55 331 GLY B N 1
ATOM 5385 C CA . GLY B 1 331 ? 21.391 33.656 -1.706 1 29.55 331 GLY B CA 1
ATOM 5386 C C . GLY B 1 331 ? 21.547 33.625 -0.198 1 29.55 331 GLY B C 1
ATOM 5387 O O . GLY B 1 331 ? 20.812 34.312 0.529 1 29.55 331 GLY B O 1
ATOM 5388 N N . ILE B 1 332 ? 22.031 32.5 0.276 1 30.12 332 ILE B N 1
ATOM 5389 C CA . ILE B 1 332 ? 22.141 32.719 1.715 1 30.12 332 ILE B CA 1
ATOM 5390 C C . ILE B 1 332 ? 23.359 33.594 2.012 1 30.12 332 ILE B C 1
ATOM 5392 O O . ILE B 1 332 ? 24.5 33.188 1.766 1 30.12 332 ILE B O 1
ATOM 5396 N N . SER B 1 333 ? 23.266 34.844 1.64 1 29 333 SER B N 1
ATOM 5397 C CA . SER B 1 333 ? 24.266 35.812 2.102 1 29 333 SER B CA 1
ATOM 5398 C C . SER B 1 333 ? 24.609 35.562 3.566 1 29 333 SER B C 1
ATOM 5400 O O . SER B 1 333 ? 23.719 35.469 4.414 1 29 333 SER B O 1
ATOM 5402 N N . LEU B 1 334 ? 25.656 34.938 3.76 1 30.8 334 LEU B N 1
ATOM 5403 C CA . LEU B 1 334 ? 26.297 35 5.074 1 30.8 334 LEU B CA 1
ATOM 5404 C C . LEU B 1 334 ? 26.453 36.438 5.531 1 30.8 334 LEU B C 1
ATOM 5406 O O . LEU B 1 334 ? 27.062 37.25 4.828 1 30.8 334 LEU B O 1
ATOM 5410 N N . GLY B 1 335 ? 25.484 37.188 5.879 1 27.12 335 GLY B N 1
ATOM 5411 C CA . GLY B 1 335 ? 25.719 38.562 6.266 1 27.12 335 GLY B CA 1
ATOM 5412 C C . GLY B 1 335 ? 27.141 38.812 6.727 1 27.12 335 GLY B C 1
ATOM 5413 O O . GLY B 1 335 ? 27.891 39.562 6.07 1 27.12 335 GLY B O 1
ATOM 5414 N N . THR B 1 336 ? 27.484 38.688 8.109 1 26.75 336 THR B N 1
ATOM 5415 C CA . THR B 1 336 ? 28.609 39.469 8.602 1 26.75 336 THR B CA 1
ATOM 5416 C C . THR B 1 336 ? 29.938 38.906 8.094 1 26.75 336 THR B C 1
ATOM 5418 O O . THR B 1 336 ? 30.031 37.719 7.816 1 26.75 336 THR B O 1
ATOM 5421 N N . SER B 1 337 ? 30.938 39.656 7.594 1 28.45 337 SER B N 1
ATOM 5422 C CA . SER B 1 337 ? 32.312 39.594 7.16 1 28.45 337 SER B CA 1
ATOM 5423 C C . SER B 1 337 ? 33.125 38.625 7.996 1 28.45 337 SER B C 1
ATOM 5425 O O . SER B 1 337 ? 34 37.906 7.473 1 28.45 337 SER B O 1
ATOM 5427 N N . ASP B 1 338 ? 33.094 38.844 9.359 1 27.38 338 ASP B N 1
ATOM 5428 C CA . ASP B 1 338 ? 34.062 38.25 10.258 1 27.38 338 ASP B CA 1
ATOM 5429 C C . ASP B 1 338 ? 33.938 36.75 10.312 1 27.38 338 ASP B C 1
ATOM 5431 O O . ASP B 1 338 ? 34.719 36.062 10.992 1 27.38 338 ASP B O 1
ATOM 5435 N N . ALA B 1 339 ? 32.75 36.219 10.078 1 29.55 339 ALA B N 1
ATOM 5436 C CA . ALA B 1 339 ? 32.656 34.781 10.297 1 29.55 339 ALA B CA 1
ATOM 5437 C C . ALA B 1 339 ? 33.312 34 9.18 1 29.55 339 ALA B C 1
ATOM 5439 O O . ALA B 1 339 ? 33.25 32.781 9.133 1 29.55 339 ALA B O 1
ATOM 5440 N N . VAL B 1 340 ? 33.844 34.531 8.07 1 29.8 340 VAL B N 1
ATOM 5441 C CA . VAL B 1 340 ? 34.656 33.938 7.027 1 29.8 340 VAL B CA 1
ATOM 5442 C C . VAL B 1 340 ? 35.938 33.375 7.641 1 29.8 340 VAL B C 1
ATOM 5444 O O . VAL B 1 340 ? 36.656 32.562 7.008 1 29.8 340 VAL B O 1
ATOM 5447 N N . ALA B 1 341 ? 36.656 34.094 8.523 1 28.72 341 ALA B N 1
ATOM 5448 C CA . ALA B 1 341 ? 38.094 33.812 8.742 1 28.72 341 ALA B CA 1
ATOM 5449 C C . ALA B 1 341 ? 38.281 32.438 9.312 1 28.72 341 ALA B C 1
ATOM 5451 O O . ALA B 1 341 ? 39.219 31.719 8.938 1 28.72 341 ALA B O 1
ATOM 5452 N N . THR B 1 342 ? 38 32.156 10.656 1 29.78 342 THR B N 1
ATOM 5453 C CA . THR B 1 342 ? 38.531 30.938 11.273 1 29.78 342 THR B CA 1
ATOM 5454 C C . THR B 1 342 ? 37.719 29.719 10.859 1 29.78 342 THR B C 1
ATOM 5456 O O . THR B 1 342 ? 36.5 29.719 10.906 1 29.78 342 THR B O 1
ATOM 5459 N N . HIS B 1 343 ? 38.094 28.781 9.891 1 28.05 343 HIS B N 1
ATOM 5460 C CA . HIS B 1 343 ? 37.719 27.656 9.047 1 28.05 343 HIS B CA 1
ATOM 5461 C C . HIS B 1 343 ? 37.062 26.562 9.867 1 28.05 343 HIS B C 1
ATOM 5463 O O . HIS B 1 343 ? 36.969 25.406 9.422 1 28.05 343 HIS B O 1
ATOM 5469 N N . SER B 1 344 ? 37.125 26.578 11.164 1 28.05 344 SER B N 1
ATOM 5470 C CA . SER B 1 344 ? 36.844 25.312 11.82 1 28.05 344 SER B CA 1
ATOM 5471 C C . SER B 1 344 ? 35.375 24.922 11.656 1 28.05 344 SER B C 1
ATOM 5473 O O . SER B 1 344 ? 34.5 25.719 11.938 1 28.05 344 SER B O 1
ATOM 5475 N N . PRO B 1 345 ? 35.031 23.938 10.789 1 30.91 345 PRO B N 1
ATOM 5476 C CA . PRO B 1 345 ? 33.688 23.453 10.461 1 30.91 345 PRO B CA 1
ATOM 5477 C C . PRO B 1 345 ? 32.781 23.375 11.688 1 30.91 345 PRO B C 1
ATOM 5479 O O . PRO B 1 345 ? 31.562 23.234 11.547 1 30.91 345 PRO B O 1
ATOM 5482 N N . ALA B 1 346 ? 33.312 23.25 12.922 1 31.09 346 ALA B N 1
ATOM 5483 C CA . ALA B 1 346 ? 32.656 23.094 14.211 1 31.09 346 ALA B CA 1
ATOM 5484 C C . ALA B 1 346 ? 31.797 24.312 14.547 1 31.09 346 ALA B C 1
ATOM 5486 O O . ALA B 1 346 ? 30.828 24.219 15.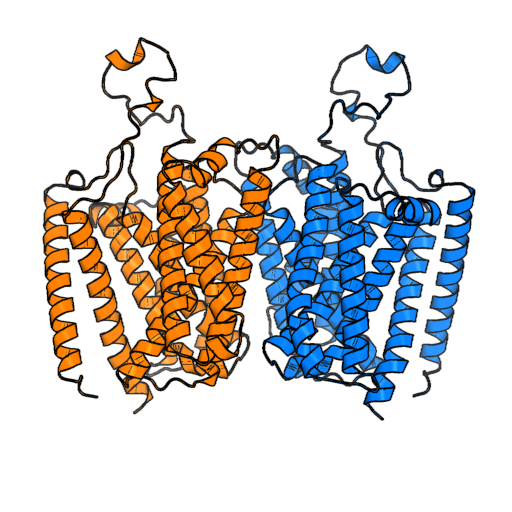312 1 31.09 346 ALA B O 1
ATOM 5487 N N . SER B 1 347 ? 32.25 25.5 14.375 1 29.11 347 SER B N 1
ATOM 5488 C CA . SER B 1 347 ? 31.625 26.719 14.875 1 29.11 347 SER B CA 1
ATOM 5489 C C . SER B 1 347 ? 30.375 27.062 14.078 1 29.11 347 SER B C 1
ATOM 5491 O O . SER B 1 347 ? 29.516 27.812 14.555 1 29.11 347 SER B O 1
ATOM 5493 N N . VAL B 1 348 ? 30.375 26.859 12.781 1 31.25 348 VAL B N 1
ATOM 5494 C CA . VAL B 1 348 ? 29.234 27.219 11.93 1 31.25 348 VAL B CA 1
ATOM 5495 C C . VAL B 1 348 ? 28.031 26.359 12.305 1 31.25 348 VAL B C 1
ATOM 5497 O O . VAL B 1 348 ? 26.891 26.703 11.953 1 31.25 348 VAL B O 1
ATOM 5500 N N . TRP B 1 349 ? 28.172 25.125 12.758 1 32.97 349 TRP B N 1
ATOM 5501 C CA . TRP B 1 349 ? 27.219 24.141 13.25 1 32.97 349 TRP B CA 1
ATOM 5502 C C . TRP B 1 349 ? 26.422 24.719 14.414 1 32.97 349 TRP B C 1
ATOM 5504 O O . TRP B 1 349 ? 25.422 24.125 14.844 1 32.97 349 TRP B O 1
ATOM 5514 N N . ALA B 1 350 ? 26.969 25.594 15.258 1 33.06 350 ALA B N 1
ATOM 5515 C CA . ALA B 1 350 ? 26.438 26.094 16.531 1 33.06 350 ALA B CA 1
ATOM 5516 C C . ALA B 1 350 ? 25.219 26.969 16.312 1 33.06 350 ALA B C 1
ATOM 5518 O O . ALA B 1 350 ? 24.547 27.344 17.281 1 33.06 350 ALA B O 1
ATOM 5519 N N . THR B 1 351 ? 25.109 27.734 15.281 1 34.12 351 THR B N 1
ATOM 5520 C CA . THR B 1 351 ? 23.891 28.531 15.32 1 34.12 351 THR B CA 1
ATOM 5521 C C . THR B 1 351 ? 22.672 27.672 15 1 34.12 351 THR B C 1
ATOM 5523 O O . THR B 1 351 ? 22.297 27.531 13.828 1 34.12 351 THR B O 1
ATOM 5526 N N . VAL B 1 352 ? 22.438 26.406 15.281 1 44.03 352 VAL B N 1
ATOM 5527 C CA . VAL B 1 352 ? 21.312 25.484 15.43 1 44.03 352 VAL B CA 1
ATOM 5528 C C . VAL B 1 352 ? 20.078 26.266 15.867 1 44.03 352 VAL B C 1
ATOM 5530 O O . VAL B 1 352 ? 19.984 26.688 17.031 1 44.03 352 VAL B O 1
ATOM 5533 N N . GLY B 1 353 ? 19.766 27.266 15.289 1 49.91 353 GLY B N 1
ATOM 5534 C CA . GLY B 1 353 ? 18.625 28.031 15.766 1 49.91 353 GLY B CA 1
ATOM 5535 C C . GLY B 1 353 ? 17.438 27.172 16.141 1 49.91 353 GLY B C 1
ATOM 5536 O O . GLY B 1 353 ? 17.219 26.125 15.531 1 49.91 353 GLY B O 1
ATOM 5537 N N . THR B 1 354 ? 17.188 27.016 17.422 1 63.81 354 THR B N 1
ATOM 5538 C CA . THR B 1 354 ? 16.062 26.328 18.062 1 63.81 354 THR B CA 1
ATOM 5539 C C . THR B 1 354 ? 14.742 27.016 17.703 1 63.81 354 THR B C 1
ATOM 5541 O O . THR B 1 354 ? 14.672 28.25 17.656 1 63.81 354 THR B O 1
ATOM 5544 N N . TYR B 1 355 ? 13.914 26.359 17 1 75.88 355 TYR B N 1
ATOM 5545 C CA . TYR B 1 355 ? 12.578 26.859 16.703 1 75.88 355 TYR B CA 1
ATOM 5546 C C . TYR B 1 355 ? 11.586 26.453 17.781 1 75.88 355 TYR B C 1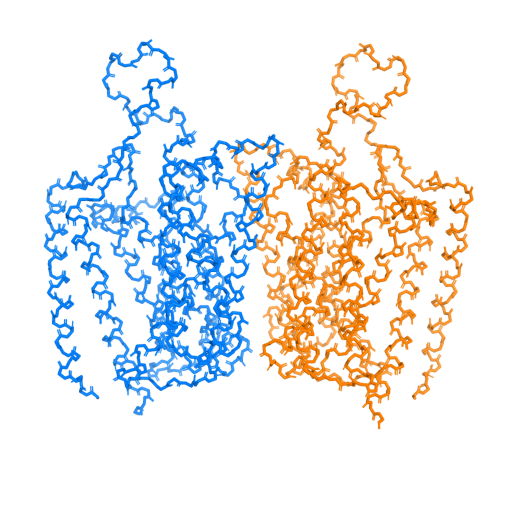
ATOM 5548 O O . TYR B 1 355 ? 11.547 25.297 18.188 1 75.88 355 TYR B O 1
ATOM 5556 N N . ALA B 1 356 ? 11.055 27.578 18.375 1 78.56 356 ALA B N 1
ATOM 5557 C CA . ALA B 1 356 ? 9.867 27.375 19.219 1 78.56 356 ALA B CA 1
ATOM 5558 C C . ALA B 1 356 ? 8.75 28.328 18.797 1 78.56 356 ALA B C 1
ATOM 5560 O O . ALA B 1 356 ? 8.992 29.516 18.547 1 78.56 356 ALA B O 1
ATOM 5561 N N . PRO B 1 357 ? 7.594 27.797 18.656 1 86.31 357 PRO B N 1
ATOM 5562 C CA . PRO B 1 357 ? 6.5 28.672 18.25 1 86.31 357 PRO B CA 1
ATOM 5563 C C . PRO B 1 357 ? 6.195 29.766 19.266 1 86.31 357 PRO B C 1
ATOM 5565 O O . PRO B 1 357 ? 6.262 29.516 20.484 1 86.31 357 PRO B O 1
ATOM 5568 N N . THR B 1 358 ? 5.93 30.922 18.781 1 88.69 358 THR B N 1
ATOM 5569 C CA . THR B 1 358 ? 5.566 32.031 19.641 1 88.69 358 THR B CA 1
ATOM 5570 C C . THR B 1 358 ? 4.09 31.984 20.016 1 88.69 358 THR B C 1
ATOM 5572 O O . THR B 1 358 ? 3.352 31.125 19.516 1 88.69 358 THR B O 1
ATOM 5575 N N . ALA B 1 359 ? 3.711 32.875 20.953 1 90.25 359 ALA B N 1
ATOM 5576 C CA . ALA B 1 359 ? 2.316 32.938 21.375 1 90.25 359 ALA B CA 1
ATOM 5577 C C . ALA B 1 359 ? 1.409 33.344 20.219 1 90.25 359 ALA B C 1
ATOM 5579 O O . ALA B 1 359 ? 0.267 32.875 20.125 1 90.25 359 ALA B O 1
ATOM 5580 N N . PHE B 1 360 ? 1.918 34.156 19.344 1 90.31 360 PHE B N 1
ATOM 5581 C CA . PHE B 1 360 ? 1.145 34.562 18.172 1 90.31 360 PHE B CA 1
ATOM 5582 C C . PHE B 1 360 ? 0.916 33.375 17.234 1 90.31 360 PHE B C 1
ATOM 5584 O O . PHE B 1 360 ? -0.187 33.188 16.719 1 90.31 360 PHE B O 1
ATOM 5591 N N . GLU B 1 361 ? 1.906 32.562 17.094 1 91.94 361 GLU B N 1
ATOM 5592 C CA . GLU B 1 361 ? 1.777 31.375 16.25 1 91.94 361 GLU B CA 1
ATOM 5593 C C . GLU B 1 361 ? 0.744 30.406 16.812 1 91.94 361 GLU B C 1
ATOM 5595 O O . GLU B 1 361 ? -0.064 29.844 16.062 1 91.94 361 GLU B O 1
ATOM 5600 N N . ILE B 1 362 ? 0.806 30.312 18.047 1 94.31 362 ILE B N 1
ATOM 5601 C CA . ILE B 1 362 ? -0.114 29.375 18.703 1 94.31 362 ILE B CA 1
ATOM 5602 C C . ILE B 1 362 ? -1.543 29.906 18.594 1 94.31 362 ILE B C 1
ATOM 5604 O O . ILE B 1 362 ? -2.479 29.141 18.359 1 94.31 362 ILE B O 1
ATOM 5608 N N . ALA B 1 363 ? -1.673 31.188 18.781 1 94.94 363 ALA B N 1
ATOM 5609 C CA . ALA B 1 363 ? -2.996 31.797 18.656 1 94.94 363 ALA B CA 1
ATOM 5610 C C . ALA B 1 363 ? -3.559 31.609 17.25 1 94.94 363 ALA B C 1
ATOM 5612 O O . ALA B 1 363 ? -4.742 31.312 17.094 1 94.94 363 ALA B O 1
ATOM 5613 N N . ILE B 1 364 ? -2.783 31.797 16.312 1 94.5 364 ILE B N 1
ATOM 5614 C CA . ILE B 1 364 ? -3.201 31.625 14.922 1 94.5 364 ILE B CA 1
ATOM 5615 C C . ILE B 1 364 ? -3.525 30.156 14.656 1 94.5 364 ILE B C 1
ATOM 5617 O O . ILE B 1 364 ? -4.535 29.844 14.023 1 94.5 364 ILE B O 1
ATOM 5621 N N . TRP B 1 365 ? -2.674 29.328 15.156 1 96.19 365 TRP B N 1
ATOM 5622 C CA . TRP B 1 365 ? -2.857 27.891 14.984 1 96.19 365 TRP B CA 1
ATOM 5623 C C . TRP B 1 365 ? -4.191 27.438 15.57 1 96.19 365 TRP B C 1
ATOM 5625 O O . TRP B 1 365 ? -4.969 26.75 14.898 1 96.19 365 TRP B O 1
ATOM 5635 N N . VAL B 1 366 ? -4.496 27.844 16.75 1 96.88 366 VAL B N 1
ATOM 5636 C CA . VAL B 1 366 ? -5.742 27.484 17.422 1 96.88 366 VAL B CA 1
ATOM 5637 C C . VAL B 1 366 ? -6.922 28.109 16.672 1 96.88 366 VAL B C 1
ATOM 5639 O O . VAL B 1 366 ? -7.98 27.484 16.547 1 96.88 366 VAL B O 1
ATOM 5642 N N . GLY B 1 367 ? -6.727 29.281 16.25 1 97.25 367 GLY B N 1
ATOM 5643 C CA . GLY B 1 367 ? -7.773 29.953 15.5 1 97.25 367 GLY B CA 1
ATOM 5644 C C . GLY B 1 367 ? -8.141 29.234 14.219 1 97.25 367 GLY B C 1
ATOM 5645 O O . GLY B 1 367 ? -9.32 29.062 13.914 1 97.25 367 GLY B O 1
ATOM 5646 N N . VAL B 1 368 ? -7.168 28.797 13.516 1 97.06 368 VAL B N 1
ATOM 5647 C CA . VAL B 1 368 ? -7.398 28.109 12.242 1 97.06 368 VAL B CA 1
ATOM 5648 C C . VAL B 1 368 ? -8.094 26.781 12.492 1 97.06 368 VAL B C 1
ATOM 5650 O O . VAL B 1 368 ? -9.031 26.422 11.781 1 97.06 368 VAL B O 1
ATOM 5653 N N . ILE B 1 369 ? -7.664 26.031 13.469 1 97.25 369 ILE B N 1
ATOM 5654 C CA . ILE B 1 369 ? -8.266 24.75 13.812 1 97.25 369 ILE B CA 1
ATOM 5655 C C . ILE B 1 369 ? -9.719 24.969 14.227 1 97.25 369 ILE B C 1
ATOM 5657 O O . ILE B 1 369 ? -10.602 24.188 13.828 1 97.25 369 ILE B O 1
ATOM 5661 N N . SER B 1 370 ? -9.93 26.016 15.023 1 97.5 370 SER B N 1
ATOM 5662 C CA . SER B 1 370 ? -11.289 26.344 15.438 1 97.5 370 SER B CA 1
ATOM 5663 C C . SER B 1 370 ? -12.172 26.656 14.242 1 97.5 370 SER B C 1
ATOM 5665 O O . SER B 1 370 ? -13.328 26.234 14.188 1 97.5 370 SER B O 1
ATOM 5667 N N . LEU B 1 371 ? -11.656 27.375 13.398 1 97.25 371 LEU B N 1
ATOM 5668 C CA . LEU B 1 371 ? -12.398 27.703 12.18 1 97.25 371 LEU B CA 1
ATOM 5669 C C . LEU B 1 371 ? -12.719 26.438 11.398 1 97.25 371 LEU B C 1
ATOM 5671 O O . LEU B 1 371 ? -13.805 26.312 10.82 1 97.25 371 LEU B O 1
ATOM 5675 N N . GLY B 1 372 ? -11.805 25.516 11.32 1 97.62 372 GLY B N 1
ATOM 5676 C CA . GLY B 1 372 ? -12.039 24.234 10.656 1 97.62 372 GLY B CA 1
ATOM 5677 C C . GLY B 1 372 ? -13.188 23.453 11.258 1 97.62 372 GLY B C 1
ATOM 5678 O O . GLY B 1 372 ? -14.008 22.891 10.539 1 97.62 372 GLY B O 1
ATOM 5679 N N . VAL B 1 373 ? -13.211 23.422 12.531 1 96.56 373 VAL B N 1
ATOM 5680 C CA . VAL B 1 373 ? -14.266 22.688 13.227 1 96.56 373 VAL B CA 1
ATOM 5681 C C . VAL B 1 373 ? -15.617 23.359 12.945 1 96.56 373 VAL B C 1
ATOM 5683 O O . VAL B 1 373 ? -16.625 22.672 12.75 1 96.56 373 VAL B O 1
ATOM 5686 N N . ILE B 1 374 ? -15.633 24.656 12.938 1 95.81 374 ILE B N 1
ATOM 5687 C CA . ILE B 1 374 ? -16.859 25.391 12.633 1 95.81 374 ILE B CA 1
ATOM 5688 C C . ILE B 1 374 ? -17.297 25.078 11.203 1 95.81 374 ILE B C 1
ATOM 5690 O O . ILE B 1 374 ? -18.484 24.797 10.969 1 95.81 374 ILE B O 1
ATOM 5694 N N . MET B 1 375 ? -16.375 25.125 10.328 1 96.75 375 MET B N 1
ATOM 5695 C CA . MET B 1 375 ? -16.688 24.828 8.938 1 96.75 375 MET B CA 1
ATOM 5696 C C . MET B 1 375 ? -17.234 23.406 8.789 1 96.75 375 MET B C 1
ATOM 5698 O O . MET B 1 375 ? -18.203 23.188 8.055 1 96.75 375 MET B O 1
ATOM 5702 N N . PHE B 1 376 ? -16.672 22.516 9.469 1 96.88 376 PHE B N 1
ATOM 5703 C CA . PHE B 1 376 ? -17.094 21.125 9.422 1 96.88 376 PHE B CA 1
ATOM 5704 C C . PHE B 1 376 ? -18.531 20.984 9.938 1 96.88 376 PHE B C 1
ATOM 5706 O O . PHE B 1 376 ? -19.359 20.297 9.32 1 96.88 376 PHE B O 1
ATOM 5713 N N . THR B 1 377 ? -18.781 21.625 10.992 1 93.88 377 THR B N 1
ATOM 5714 C CA . THR B 1 377 ? -20.109 21.531 11.609 1 93.88 377 THR B CA 1
ATOM 5715 C C . THR B 1 377 ? -21.156 22.188 10.719 1 93.88 377 THR B C 1
ATOM 5717 O O . THR B 1 377 ? -22.234 21.625 10.516 1 93.88 377 THR B O 1
ATOM 5720 N N . MET B 1 378 ? -20.844 23.297 10.195 1 93.38 378 MET B N 1
ATOM 5721 C CA . MET B 1 378 ? -21.797 24.016 9.367 1 93.38 378 MET B CA 1
ATOM 5722 C C . MET B 1 378 ? -22.062 23.281 8.062 1 93.38 378 MET B C 1
ATOM 5724 O O . MET B 1 378 ? -23.219 23.172 7.625 1 93.38 378 MET B O 1
ATOM 5728 N N . LEU B 1 379 ? -21.016 22.781 7.473 1 94.38 379 LEU B N 1
ATOM 5729 C CA . LEU B 1 379 ? -21.172 22.047 6.223 1 94.38 379 LEU B CA 1
ATOM 5730 C C . LEU B 1 379 ? -21.938 20.75 6.445 1 94.38 379 LEU B C 1
ATOM 5732 O O . LEU B 1 379 ? -22.75 20.344 5.609 1 94.38 379 LEU B O 1
ATOM 5736 N N . SER B 1 380 ? -21.672 20.094 7.477 1 94.62 380 SER B N 1
ATOM 5737 C CA . SER B 1 380 ? -22.359 18.844 7.797 1 94.62 380 SER B CA 1
ATOM 5738 C C . SER B 1 380 ? -23.844 19.094 8.055 1 94.62 380 SER B C 1
ATOM 5740 O O . SER B 1 380 ? -24.688 18.328 7.605 1 94.62 380 SER B O 1
ATOM 5742 N N . LYS B 1 381 ? -24.125 20.125 8.766 1 91.88 381 LYS B N 1
ATOM 5743 C CA . LYS B 1 381 ? -25.516 20.453 9.047 1 91.88 381 LYS B CA 1
ATOM 5744 C C . LYS B 1 381 ? -26.281 20.781 7.762 1 91.88 381 LYS B C 1
ATOM 5746 O O . LYS B 1 381 ? -27.406 20.328 7.57 1 91.88 381 LYS B O 1
ATOM 5751 N N . LYS B 1 382 ? -25.672 21.453 6.969 1 91.31 382 LYS B N 1
ATOM 5752 C CA . LYS B 1 382 ? -26.312 21.875 5.73 1 91.31 382 LYS B CA 1
ATOM 5753 C C . LYS B 1 382 ? -26.5 20.703 4.773 1 91.31 382 LYS B C 1
ATOM 5755 O O . LYS B 1 382 ? -27.578 20.531 4.207 1 91.31 382 LYS B O 1
ATOM 5760 N N . LEU B 1 383 ? -25.547 19.859 4.629 1 91.38 383 LEU B N 1
ATOM 5761 C CA . LEU B 1 383 ? -25.562 18.844 3.58 1 91.38 383 LEU B CA 1
ATOM 5762 C C . LEU B 1 383 ? -26.188 17.547 4.086 1 91.38 383 LEU B C 1
ATOM 5764 O O . LEU B 1 383 ? -26.812 16.812 3.318 1 91.38 383 LEU B O 1
ATOM 5768 N N . LEU B 1 384 ? -25.984 17.234 5.289 1 89.31 384 LEU B N 1
ATOM 5769 C CA . LEU B 1 384 ? -26.516 15.992 5.812 1 89.31 384 LEU B CA 1
ATOM 5770 C C . LEU B 1 384 ? -27.969 16.141 6.211 1 89.31 384 LEU B C 1
ATOM 5772 O O . LEU B 1 384 ? -28.734 15.172 6.199 1 89.31 384 LEU B O 1
ATOM 5776 N N . SER B 1 385 ? -28.375 17.234 6.578 1 77.44 385 SER B N 1
ATOM 5777 C CA . SER B 1 385 ? -29.781 17.484 6.883 1 77.44 385 SER B CA 1
ATOM 5778 C C . SER B 1 385 ? -30.625 17.484 5.613 1 77.44 385 SER B C 1
ATOM 5780 O O . SER B 1 385 ? -31.797 17.078 5.641 1 77.44 385 SER B O 1
ATOM 5782 N N . SER B 1 386 ? -30.078 17.828 4.641 1 64.81 386 SER B N 1
ATOM 5783 C CA . SER B 1 386 ? -30.812 17.859 3.377 1 64.81 386 SER B CA 1
ATOM 5784 C C . SER B 1 386 ? -31.016 16.453 2.824 1 64.81 386 SER B C 1
ATOM 5786 O O . SER B 1 386 ? -32.031 16.188 2.17 1 64.81 386 SER B O 1
ATOM 5788 N N . ARG B 1 387 ? -30.188 15.586 3.102 1 61.28 387 ARG B N 1
ATOM 5789 C CA . ARG B 1 387 ? -30.281 14.227 2.598 1 61.28 387 ARG B CA 1
ATOM 5790 C C . ARG B 1 387 ? -31.281 13.406 3.422 1 61.28 387 ARG B C 1
ATOM 5792 O O . ARG B 1 387 ? -31.875 12.461 2.918 1 61.28 387 ARG B O 1
ATOM 5799 N N . ALA B 1 388 ? -31.391 13.742 4.766 1 51.44 388 ALA B N 1
ATOM 5800 C CA . ALA B 1 388 ? -32.375 13.055 5.578 1 51.44 388 ALA B CA 1
ATOM 5801 C C . ALA B 1 388 ? -33.781 13.57 5.27 1 51.44 388 ALA B C 1
ATOM 5803 O O . ALA B 1 388 ? -34.781 12.906 5.582 1 51.44 388 ALA B O 1
ATOM 5804 N N . ALA B 1 389 ? -33.969 14.719 4.723 1 41.34 389 ALA B N 1
ATOM 5805 C CA . ALA B 1 389 ? -35.281 15.219 4.32 1 41.34 389 ALA B CA 1
ATOM 5806 C C . ALA B 1 389 ? -35.656 14.734 2.92 1 41.34 389 ALA B C 1
ATOM 5808 O O . ALA B 1 389 ? -36.812 14.469 2.633 1 41.34 389 ALA B O 1
#